Protein AF-0000000085118406 (afdb_homodimer)

Organism: Aliarcobacter butzleri (strain RM4018) (NCBI:txid367737)

Structure (mmCIF, N/CA/C/O backbone):
data_AF-0000000085118406-model_v1
#
loop_
_entity.id
_entity.type
_entity.pdbx_description
1 polymer 'Two-component response regulator'
#
loop_
_atom_site.group_PDB
_atom_site.id
_atom_site.type_symbol
_atom_site.label_atom_id
_atom_site.label_alt_id
_atom_site.label_comp_id
_atom_site.label_asym_id
_atom_site.label_entity_id
_atom_site.label_seq_id
_atom_site.pdbx_PDB_ins_code
_atom_site.Cartn_x
_atom_site.Cartn_y
_atom_site.Cartn_z
_atom_site.occupancy
_atom_site.B_iso_or_equiv
_atom_site.auth_seq_id
_atom_site.auth_comp_id
_atom_site.auth_asym_id
_atom_site.auth_atom_id
_atom_site.pdbx_PDB_model_num
ATOM 1 N N . MET A 1 1 ? 19.547 14.477 -6.375 1 43.69 1 MET A N 1
ATOM 2 C CA . MET A 1 1 ? 18.094 14.305 -6.445 1 43.69 1 MET A CA 1
ATOM 3 C C . MET A 1 1 ? 17.703 12.883 -6.066 1 43.69 1 MET A C 1
ATOM 5 O O . MET A 1 1 ? 18.234 11.922 -6.613 1 43.69 1 MET A O 1
ATOM 9 N N . LYS A 1 2 ? 17.25 12.57 -4.793 1 58.56 2 LYS A N 1
ATOM 10 C CA . LYS A 1 2 ? 17.453 11.211 -4.293 1 58.56 2 LYS A CA 1
ATOM 11 C C . LYS A 1 2 ? 16.422 10.258 -4.867 1 58.56 2 LYS A C 1
ATOM 13 O O . LYS A 1 2 ? 15.219 10.531 -4.82 1 58.56 2 LYS A O 1
ATOM 18 N N . ALA A 1 3 ? 16.781 9.43 -5.961 1 75.75 3 ALA A N 1
ATOM 19 C CA . ALA A 1 3 ? 16.172 8.211 -6.492 1 75.75 3 ALA A CA 1
ATOM 20 C C . ALA A 1 3 ? 15.773 7.262 -5.367 1 75.75 3 ALA A C 1
ATOM 22 O O . ALA A 1 3 ? 16.203 7.434 -4.223 1 75.75 3 ALA A O 1
ATOM 23 N N . ILE A 1 4 ? 14.719 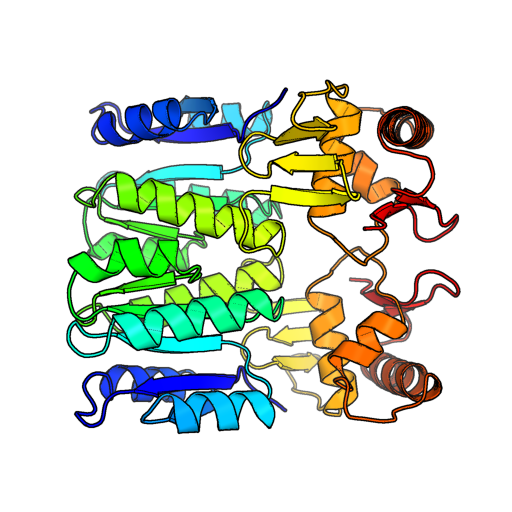6.473 -5.641 1 87.62 4 ILE A N 1
ATOM 24 C CA . ILE A 1 4 ? 14.336 5.41 -4.719 1 87.62 4 ILE A CA 1
ATOM 25 C C . ILE A 1 4 ? 15.57 4.59 -4.344 1 87.62 4 ILE A C 1
ATOM 27 O O . ILE A 1 4 ? 16.328 4.16 -5.215 1 87.62 4 ILE A O 1
ATOM 31 N N . ARG A 1 5 ? 15.82 4.531 -3.084 1 90.88 5 ARG A N 1
ATOM 32 C CA . ARG A 1 5 ? 16.984 3.799 -2.584 1 90.88 5 ARG A CA 1
ATOM 33 C C . ARG A 1 5 ? 16.578 2.424 -2.062 1 90.88 5 ARG A C 1
ATOM 35 O O . ARG A 1 5 ? 15.664 2.312 -1.237 1 90.88 5 ARG A O 1
ATOM 42 N N . ILE A 1 6 ? 17.219 1.375 -2.594 1 95.19 6 ILE A N 1
ATOM 43 C CA . ILE A 1 6 ? 16.906 -0.006 -2.236 1 95.19 6 ILE A CA 1
ATOM 44 C C . ILE A 1 6 ? 18.109 -0.64 -1.543 1 95.19 6 ILE A C 1
ATOM 46 O O . ILE A 1 6 ? 19.234 -0.545 -2.033 1 95.19 6 ILE A O 1
ATOM 50 N N . LEU A 1 7 ? 17.906 -1.173 -0.364 1 96.38 7 LEU A N 1
ATOM 51 C CA . LEU A 1 7 ? 18.938 -1.988 0.279 1 96.38 7 LEU A CA 1
ATOM 52 C C . LEU A 1 7 ? 18.703 -3.469 -0.008 1 96.38 7 LEU A C 1
ATOM 54 O O . LEU A 1 7 ? 17.641 -4.008 0.294 1 96.38 7 LEU A O 1
ATOM 58 N N . VAL A 1 8 ? 19.719 -4.07 -0.593 1 96.94 8 VAL A N 1
ATOM 59 C CA . VAL A 1 8 ? 19.625 -5.48 -0.955 1 96.94 8 VAL A CA 1
ATOM 60 C C . VAL A 1 8 ? 20.469 -6.32 -0.005 1 96.94 8 VAL A C 1
ATOM 62 O O . VAL A 1 8 ? 21.672 -6.062 0.162 1 96.94 8 VAL A O 1
ATOM 65 N N . LEU A 1 9 ? 19.812 -7.215 0.68 1 96.06 9 LEU A N 1
ATOM 66 C CA . LEU A 1 9 ? 20.516 -8.219 1.462 1 96.06 9 LEU A CA 1
ATOM 67 C C . LEU A 1 9 ? 20.781 -9.477 0.636 1 96.06 9 LEU A C 1
ATOM 69 O O . LEU A 1 9 ? 19.859 -10.281 0.434 1 96.06 9 LEU A O 1
ATOM 73 N N . GLU A 1 10 ? 21.953 -9.531 0.158 1 90 10 GLU A N 1
ATOM 74 C CA . GLU A 1 10 ? 22.375 -10.602 -0.747 1 90 10 GLU A CA 1
ATOM 75 C C . GLU A 1 10 ? 23.297 -11.594 -0.044 1 90 10 GLU A C 1
ATOM 77 O O . GLU A 1 10 ? 23.844 -11.289 1.018 1 90 10 GLU A O 1
ATOM 82 N N . SER A 1 11 ? 23.234 -12.875 -0.616 1 78.69 11 SER A N 1
ATOM 83 C CA . SER A 1 11 ? 24.188 -13.867 -0.117 1 78.69 11 SER A CA 1
ATOM 84 C C . SER A 1 11 ? 25.531 -13.758 -0.827 1 78.69 11 SER A C 1
ATOM 86 O O . SER A 1 11 ? 25.641 -13.062 -1.84 1 78.69 11 SER A O 1
ATOM 88 N N . ASN A 1 12 ? 26.516 -14.359 -0.306 1 76.38 12 ASN A N 1
ATOM 89 C CA . ASN A 1 12 ? 27.875 -14.297 -0.833 1 76.38 12 ASN A CA 1
ATOM 90 C C . ASN A 1 12 ? 27.969 -14.938 -2.215 1 76.38 12 ASN A C 1
ATOM 92 O O . ASN A 1 12 ? 28.875 -14.609 -2.994 1 76.38 12 ASN A O 1
ATOM 96 N N . ASP A 1 13 ? 26.969 -15.711 -2.539 1 76 13 ASP A N 1
ATOM 97 C CA . ASP A 1 13 ? 27.031 -16.422 -3.816 1 76 13 ASP A CA 1
ATOM 98 C C . ASP A 1 13 ? 26.469 -15.555 -4.949 1 76 13 ASP A C 1
ATOM 100 O O . ASP A 1 13 ? 26.438 -15.984 -6.102 1 76 13 ASP A O 1
ATOM 104 N N . LYS A 1 14 ? 26.172 -14.359 -4.719 1 82.75 14 LYS A N 1
ATOM 105 C CA . LYS A 1 14 ? 25.703 -13.391 -5.707 1 82.75 14 LYS A CA 1
ATOM 106 C C . LYS A 1 14 ? 24.594 -13.984 -6.566 1 82.75 14 LYS A C 1
ATOM 108 O O . LYS A 1 14 ? 24.578 -13.812 -7.789 1 82.75 14 LYS A O 1
ATOM 113 N N . SER A 1 15 ? 23.688 -14.711 -5.832 1 87 15 SER A N 1
ATOM 114 C CA . SER A 1 15 ? 22.656 -15.477 -6.52 1 87 15 SER A CA 1
ATOM 115 C C . SER A 1 15 ? 21.625 -14.555 -7.16 1 87 15 SER A C 1
ATOM 117 O O . SER A 1 15 ? 20.875 -14.969 -8.047 1 87 15 SER A O 1
ATOM 119 N N . ILE A 1 16 ? 21.609 -13.305 -6.727 1 89.44 16 ILE A N 1
ATOM 120 C CA . ILE A 1 16 ? 20.594 -12.438 -7.309 1 89.44 16 ILE A CA 1
ATOM 121 C C . ILE A 1 16 ? 21.266 -11.234 -7.984 1 89.44 16 ILE A C 1
ATOM 123 O O . ILE A 1 16 ? 20.688 -10.148 -8.039 1 89.44 16 ILE A O 1
ATOM 127 N N . SER A 1 17 ? 22.453 -11.406 -8.516 1 91.94 17 SER A N 1
ATOM 128 C CA . SER A 1 17 ? 23.234 -10.352 -9.156 1 91.94 17 SER A CA 1
ATOM 129 C C . SER A 1 17 ? 22.484 -9.758 -10.344 1 91.94 17 SER A C 1
ATOM 131 O O . SER A 1 17 ? 22.562 -8.555 -10.586 1 91.94 17 SER A O 1
ATOM 133 N N . GLN A 1 18 ? 21.859 -10.633 -11.055 1 92.56 18 GLN A N 1
ATOM 134 C CA . GLN A 1 18 ? 21.109 -10.172 -12.219 1 92.56 18 GLN A CA 1
ATOM 135 C C . GLN A 1 18 ? 19.984 -9.227 -11.805 1 92.56 18 GLN A C 1
ATOM 137 O O . GLN A 1 18 ? 19.719 -8.234 -12.484 1 92.56 18 GLN A O 1
ATOM 142 N N . ILE A 1 19 ? 19.328 -9.539 -10.719 1 92.94 19 ILE A N 1
ATOM 143 C CA . ILE A 1 19 ? 18.25 -8.703 -10.195 1 92.94 19 ILE A CA 1
ATOM 144 C C . ILE A 1 19 ? 18.797 -7.344 -9.781 1 92.94 19 ILE A C 1
ATOM 146 O O . ILE A 1 19 ? 18.203 -6.309 -10.086 1 92.94 19 ILE A O 1
ATOM 150 N N . ILE A 1 20 ? 19.938 -7.34 -9.156 1 93.81 20 ILE A N 1
ATOM 151 C CA . ILE A 1 20 ? 20.594 -6.109 -8.719 1 93.81 20 ILE A CA 1
ATOM 152 C C . ILE A 1 20 ? 20.906 -5.234 -9.93 1 93.81 20 ILE A C 1
ATOM 154 O O . ILE A 1 20 ? 20.672 -4.023 -9.906 1 93.81 20 ILE A O 1
ATOM 158 N N . GLU A 1 21 ? 21.375 -5.824 -10.945 1 94.69 21 GLU A N 1
ATOM 159 C CA . GLU A 1 21 ? 21.719 -5.094 -12.164 1 94.69 21 GLU A CA 1
ATOM 160 C C . GLU A 1 21 ? 20.484 -4.457 -12.797 1 94.69 21 GLU A C 1
ATOM 162 O O . GLU A 1 21 ? 20.531 -3.305 -13.227 1 94.69 21 GLU A O 1
ATOM 167 N N . ILE A 1 22 ? 19.453 -5.203 -12.836 1 94.25 22 ILE A N 1
ATOM 168 C CA . ILE A 1 22 ? 18.234 -4.691 -13.453 1 94.25 22 ILE A CA 1
ATOM 169 C C . ILE A 1 22 ? 17.688 -3.529 -12.633 1 94.25 22 ILE A C 1
ATOM 171 O O . ILE A 1 22 ? 17.172 -2.557 -13.188 1 94.25 22 ILE A O 1
ATOM 175 N N . LEU A 1 23 ? 17.75 -3.6 -11.305 1 94.25 23 LEU A N 1
ATOM 176 C CA . LEU A 1 23 ? 17.328 -2.508 -10.438 1 94.25 23 LEU A CA 1
ATOM 177 C C . LEU A 1 23 ? 18.109 -1.234 -10.742 1 94.25 23 LEU A C 1
ATOM 179 O O . LEU A 1 23 ? 17.531 -0.158 -10.883 1 94.25 23 LEU A O 1
ATOM 183 N N . LYS A 1 24 ? 19.406 -1.395 -10.891 1 93.12 24 LYS A N 1
ATOM 184 C CA . LYS A 1 24 ? 20.266 -0.257 -11.195 1 93.12 24 LYS A CA 1
ATOM 185 C C . LYS A 1 24 ? 19.938 0.329 -12.562 1 93.12 24 LYS A C 1
ATOM 187 O O . LYS A 1 24 ? 19.875 1.55 -12.727 1 93.12 24 LYS A O 1
ATOM 192 N N . ASN A 1 25 ? 19.625 -0.555 -13.461 1 92.75 25 ASN A N 1
ATOM 193 C CA . ASN A 1 25 ? 19.297 -0.138 -14.82 1 92.75 25 ASN A CA 1
ATOM 194 C C . ASN A 1 25 ? 17.953 0.58 -14.883 1 92.75 25 ASN A C 1
ATOM 196 O O . ASN A 1 25 ? 17.641 1.242 -15.875 1 92.75 25 ASN A O 1
ATOM 200 N N . ASN A 1 26 ? 17.156 0.406 -13.883 1 90.12 26 ASN A N 1
ATOM 201 C CA . ASN A 1 26 ? 15.867 1.099 -13.805 1 90.12 26 ASN A CA 1
ATOM 202 C C . ASN A 1 26 ? 15.945 2.318 -12.891 1 90.12 26 ASN A C 1
ATOM 204 O O . ASN A 1 26 ? 14.938 2.729 -12.305 1 90.12 26 ASN A O 1
ATOM 208 N N . ASP A 1 27 ? 17.156 2.799 -12.633 1 86.56 27 ASP A N 1
ATOM 209 C CA . ASP A 1 27 ? 17.484 4.078 -12.008 1 86.56 27 ASP A CA 1
ATOM 210 C C . ASP A 1 27 ? 17.219 4.039 -10.508 1 86.56 27 ASP A C 1
ATOM 212 O O . ASP A 1 27 ? 16.922 5.07 -9.891 1 86.56 27 ASP A O 1
ATOM 216 N N . PHE A 1 28 ? 17.172 2.863 -9.93 1 91.81 28 PHE A N 1
ATOM 217 C CA . PHE A 1 28 ? 17.172 2.762 -8.477 1 91.81 28 PHE A CA 1
ATOM 218 C C . PHE A 1 28 ? 18.594 2.848 -7.922 1 91.81 28 PHE A C 1
ATOM 220 O O . PHE A 1 28 ? 19.547 2.395 -8.562 1 91.81 28 PHE A O 1
ATOM 227 N N . LEU A 1 29 ? 18.703 3.545 -6.82 1 93 29 LEU A N 1
ATOM 228 C CA . LEU A 1 29 ? 19.953 3.463 -6.074 1 93 29 LEU A CA 1
ATOM 229 C C . LEU A 1 29 ? 20 2.193 -5.23 1 93 29 LEU A C 1
ATOM 231 O O . LEU A 1 29 ? 19.109 1.946 -4.422 1 93 29 LEU A O 1
ATOM 235 N N . VAL A 1 30 ? 21.062 1.424 -5.488 1 95.38 30 VAL A N 1
ATOM 236 C CA . VAL A 1 30 ? 21.078 0.108 -4.855 1 95.38 30 VAL A CA 1
ATOM 237 C C . VAL A 1 30 ? 22.312 -0.028 -3.975 1 95.38 30 VAL A C 1
ATOM 239 O O . VAL A 1 30 ? 23.438 0.108 -4.453 1 95.38 30 VAL A O 1
ATOM 242 N N . ASP A 1 31 ? 22.094 -0.19 -2.701 1 95.38 31 ASP A N 1
ATOM 243 C CA . ASP A 1 31 ? 23.141 -0.614 -1.777 1 95.38 31 ASP A CA 1
ATOM 244 C C . ASP A 1 31 ? 23.062 -2.115 -1.508 1 95.38 31 ASP A C 1
ATOM 246 O O . ASP A 1 31 ? 21.969 -2.674 -1.397 1 95.38 31 ASP A O 1
ATOM 250 N N . ILE A 1 32 ? 24.203 -2.695 -1.382 1 96.12 32 ILE A N 1
ATOM 251 C CA . ILE A 1 32 ? 24.234 -4.145 -1.225 1 96.12 32 ILE A CA 1
ATOM 252 C C . ILE A 1 32 ? 24.922 -4.508 0.089 1 96.12 32 ILE A C 1
ATOM 254 O O . ILE A 1 32 ? 25.953 -3.938 0.431 1 96.12 32 ILE A O 1
ATOM 258 N N . CYS A 1 33 ? 24.266 -5.332 0.826 1 94.38 33 CYS A N 1
ATOM 259 C CA . CYS A 1 33 ? 24.875 -5.949 2 1 94.38 33 CYS A CA 1
ATOM 260 C C . CYS A 1 33 ? 24.922 -7.465 1.859 1 94.38 33 CYS A C 1
ATOM 262 O O . CYS A 1 33 ? 24.047 -8.055 1.225 1 94.38 33 CYS A O 1
ATOM 264 N N . SER A 1 34 ? 25.906 -8.062 2.523 1 91.5 34 SER A N 1
ATOM 265 C CA . SER A 1 34 ? 26.125 -9.492 2.311 1 91.5 34 SER A CA 1
ATOM 266 C C . SER A 1 34 ? 25.734 -10.297 3.545 1 91.5 34 SER A C 1
ATOM 268 O O . SER A 1 34 ? 25.703 -11.531 3.506 1 91.5 34 SER A O 1
ATOM 270 N N . ASN A 1 35 ? 25.469 -9.586 4.66 1 91 35 ASN A N 1
ATOM 271 C CA . ASN A 1 35 ? 25.078 -10.273 5.883 1 91 35 ASN A CA 1
ATOM 272 C C . ASN A 1 35 ? 24.188 -9.398 6.762 1 91 35 ASN A C 1
ATOM 274 O O . ASN A 1 35 ? 24 -8.211 6.484 1 91 35 ASN A O 1
ATOM 278 N N . ASN A 1 36 ? 23.641 -10.047 7.805 1 91.25 36 ASN A N 1
ATOM 279 C CA . ASN A 1 36 ? 22.656 -9.383 8.664 1 91.25 36 ASN A CA 1
ATOM 280 C C . ASN A 1 36 ? 23.266 -8.195 9.398 1 91.25 36 ASN A C 1
ATOM 282 O O . ASN A 1 36 ? 22.609 -7.172 9.594 1 91.25 36 ASN A O 1
ATOM 286 N N . ASP A 1 37 ? 24.5 -8.359 9.773 1 90.12 37 ASP A N 1
ATOM 287 C CA . ASP A 1 37 ? 25.156 -7.285 10.516 1 90.12 37 ASP A CA 1
ATOM 288 C C . ASP A 1 37 ? 25.312 -6.039 9.641 1 90.12 37 ASP A C 1
ATOM 290 O O . ASP A 1 37 ? 25.016 -4.93 10.078 1 90.12 37 ASP A O 1
ATOM 294 N N . GLU A 1 38 ? 25.812 -6.199 8.461 1 92.88 38 GLU A N 1
ATOM 295 C CA . GLU A 1 38 ? 25.938 -5.094 7.516 1 92.88 38 GLU A CA 1
ATOM 296 C C . GLU A 1 38 ? 24.578 -4.465 7.223 1 92.88 38 GLU A C 1
ATOM 298 O O . GLU A 1 38 ? 24.469 -3.244 7.086 1 92.88 38 GLU A O 1
ATOM 303 N N . PHE A 1 39 ? 23.578 -5.344 7.129 1 94 39 PHE A N 1
ATOM 304 C CA . PHE A 1 39 ? 22.219 -4.891 6.871 1 94 39 PHE A CA 1
ATOM 305 C C . PHE A 1 39 ? 21.75 -3.959 7.977 1 94 39 PHE A C 1
ATOM 307 O O . PHE A 1 39 ? 21.281 -2.848 7.707 1 94 39 PHE A O 1
ATOM 314 N N . LEU A 1 40 ? 21.906 -4.371 9.234 1 90.06 40 LEU A N 1
ATOM 315 C CA . LEU A 1 40 ? 21.484 -3.602 10.391 1 90.06 40 LEU A CA 1
ATOM 316 C C . LEU A 1 40 ? 22.25 -2.293 10.5 1 90.06 40 LEU A C 1
ATOM 318 O O . LEU A 1 40 ? 21.672 -1.255 10.844 1 90.06 40 LEU A O 1
ATOM 322 N N . GLU A 1 41 ? 23.531 -2.336 10.164 1 91.12 41 GLU A N 1
ATOM 323 C CA . GLU A 1 41 ? 24.344 -1.126 10.164 1 91.12 41 GLU A CA 1
ATOM 324 C C . GLU A 1 41 ? 23.859 -0.131 9.117 1 91.12 41 GLU A C 1
ATOM 326 O O . GLU A 1 41 ? 23.781 1.069 9.383 1 91.12 41 GLU A O 1
ATOM 331 N N . SER A 1 42 ? 23.562 -0.649 7.934 1 91.12 42 SER A N 1
ATOM 332 C CA . SER A 1 42 ? 23.109 0.2 6.836 1 91.12 42 SER A CA 1
ATOM 333 C C . SER A 1 42 ? 21.812 0.92 7.195 1 91.12 42 SER A C 1
ATOM 335 O O . SER A 1 42 ? 21.672 2.113 6.926 1 91.12 42 SER A O 1
ATOM 337 N N . ILE A 1 43 ? 20.844 0.214 7.855 1 87.5 43 ILE A N 1
ATOM 338 C CA . ILE A 1 43 ? 19.547 0.806 8.133 1 87.5 43 ILE A CA 1
ATOM 339 C C . ILE A 1 43 ? 19.656 1.771 9.312 1 87.5 43 ILE A C 1
ATOM 341 O O . ILE A 1 43 ? 18.781 2.609 9.516 1 87.5 43 ILE A O 1
ATOM 345 N N . TYR A 1 44 ? 20.703 1.536 10.094 1 82.06 44 TYR A N 1
ATOM 346 C CA . TYR A 1 44 ? 20.969 2.451 11.203 1 82.06 44 TYR A CA 1
ATOM 347 C C . TYR A 1 44 ? 21.422 3.811 10.695 1 82.06 44 TYR A C 1
ATOM 349 O O . TYR A 1 44 ? 21.047 4.848 11.234 1 82.06 44 TYR A O 1
ATOM 357 N N . TYR A 1 45 ? 22.156 3.861 9.57 1 80.75 45 TYR A N 1
ATOM 358 C CA . TYR A 1 45 ? 22.812 5.086 9.125 1 80.75 45 TYR A CA 1
ATOM 359 C C . TYR A 1 45 ? 22.078 5.703 7.945 1 80.75 45 TYR A C 1
ATOM 361 O O . TYR A 1 45 ? 22.297 6.875 7.617 1 80.75 45 TYR A O 1
ATOM 369 N N . ASN A 1 46 ? 21.312 4.863 7.316 1 79.75 46 ASN A N 1
ATOM 370 C CA . ASN A 1 46 ? 20.703 5.328 6.074 1 79.75 46 ASN A CA 1
ATOM 371 C C . ASN A 1 46 ? 19.203 5.031 6.039 1 79.75 46 ASN A C 1
ATOM 373 O O . ASN A 1 46 ? 18.734 4.133 6.734 1 79.75 46 ASN A O 1
ATOM 377 N N . LEU A 1 47 ? 18.531 5.82 5.277 1 78.38 47 LEU A N 1
ATOM 378 C CA . LEU A 1 47 ? 17.109 5.574 5.016 1 78.38 47 LEU A CA 1
ATOM 379 C C . LEU A 1 47 ? 16.922 4.91 3.654 1 78.38 47 LEU A C 1
ATOM 381 O O . LEU A 1 47 ? 17.594 5.258 2.688 1 78.38 47 LEU A O 1
ATOM 385 N N . TYR A 1 48 ? 16.094 3.975 3.666 1 88.19 48 TYR A N 1
ATOM 386 C CA . TYR A 1 48 ? 15.781 3.27 2.428 1 88.19 48 TYR A CA 1
ATOM 387 C C . TYR A 1 48 ? 14.289 3.301 2.141 1 88.19 48 TYR A C 1
ATOM 389 O O . TYR A 1 48 ? 13.477 3.467 3.057 1 88.19 48 TYR A O 1
ATOM 397 N N . ASP A 1 49 ? 13.961 3.201 0.862 1 88.38 49 ASP A N 1
ATOM 398 C CA . ASP A 1 49 ? 12.562 3.141 0.449 1 88.38 49 ASP A CA 1
ATOM 399 C C . ASP A 1 49 ? 12.07 1.697 0.389 1 88.38 49 ASP A C 1
ATOM 401 O O . ASP A 1 49 ? 10.867 1.442 0.477 1 88.38 49 ASP A O 1
ATOM 405 N N . LEU A 1 50 ? 13.016 0.817 0.194 1 94.69 50 LEU A N 1
ATOM 406 C CA . LEU A 1 50 ? 12.68 -0.591 0.03 1 94.69 50 LEU A CA 1
ATOM 407 C C . LEU A 1 50 ? 13.82 -1.486 0.492 1 94.69 50 LEU A C 1
ATOM 409 O O . LEU A 1 50 ? 14.984 -1.208 0.204 1 94.69 50 LEU A O 1
ATOM 413 N N . TYR A 1 51 ? 13.469 -2.5 1.242 1 95.62 51 TYR A N 1
ATOM 414 C CA . TYR A 1 51 ? 14.383 -3.582 1.582 1 95.62 51 TYR A CA 1
ATOM 415 C C . TYR A 1 51 ? 14.117 -4.812 0.727 1 95.62 51 TYR A C 1
ATOM 417 O O . TYR A 1 51 ? 12.984 -5.293 0.656 1 95.62 51 TYR A O 1
ATOM 425 N N . LEU A 1 52 ? 15.133 -5.242 0.027 1 96.5 52 LEU A N 1
ATOM 426 C CA . LEU A 1 52 ? 15.047 -6.469 -0.755 1 96.5 52 LEU A CA 1
ATOM 427 C C . LEU A 1 52 ? 15.914 -7.566 -0.142 1 96.5 52 LEU A C 1
ATOM 429 O O . LEU A 1 52 ? 17.141 -7.469 -0.139 1 96.5 52 LEU A O 1
ATOM 433 N N . LEU A 1 53 ? 15.289 -8.633 0.31 1 96.38 53 LEU A N 1
ATOM 434 C CA . LEU A 1 53 ? 16 -9.68 1.033 1 96.38 53 LEU A CA 1
ATOM 435 C C . LEU A 1 53 ? 16.016 -10.977 0.231 1 96.38 53 LEU A C 1
ATOM 437 O O . LEU A 1 53 ? 14.961 -11.516 -0.118 1 96.38 53 LEU A O 1
ATOM 441 N N . ASN A 1 54 ? 17.219 -11.406 -0.023 1 95.69 54 ASN A N 1
ATOM 442 C CA . ASN A 1 54 ? 17.391 -12.742 -0.579 1 95.69 54 ASN A CA 1
ATOM 443 C C . ASN A 1 54 ? 17.359 -13.812 0.51 1 95.69 54 ASN A C 1
ATOM 445 O O . ASN A 1 54 ? 18.203 -13.805 1.416 1 95.69 54 ASN A O 1
ATOM 449 N N . ILE A 1 55 ? 16.438 -14.719 0.367 1 94.38 55 ILE A N 1
ATOM 450 C CA . ILE A 1 55 ? 16.281 -15.703 1.436 1 94.38 55 ILE A CA 1
ATOM 451 C C . ILE A 1 55 ? 16.375 -17.109 0.86 1 94.38 55 ILE A C 1
ATOM 453 O O . ILE A 1 55 ? 15.633 -17.469 -0.065 1 94.38 55 ILE A O 1
ATOM 457 N N . ASN A 1 56 ? 17.297 -17.812 1.381 1 92.06 56 ASN A N 1
ATOM 458 C CA . ASN A 1 56 ? 17.406 -19.25 1.104 1 92.06 56 ASN A CA 1
ATOM 459 C C . ASN A 1 56 ? 17.172 -20.078 2.359 1 92.06 56 ASN A C 1
ATOM 461 O O . ASN A 1 56 ? 16.984 -19.531 3.447 1 92.06 56 ASN A O 1
ATOM 465 N N . GLU A 1 57 ? 17.078 -21.344 2.129 1 88.62 57 GLU A N 1
ATOM 466 C CA . GLU A 1 57 ? 16.734 -22.234 3.232 1 88.62 57 GLU A CA 1
ATOM 467 C C . GLU A 1 57 ? 17.766 -22.141 4.359 1 88.62 57 GLU A C 1
ATOM 469 O O . GLU A 1 57 ? 17.406 -22.172 5.539 1 88.62 57 GLU A O 1
ATOM 474 N N . GLU A 1 58 ? 18.969 -21.969 4.008 1 88.75 58 GLU A N 1
ATOM 475 C CA . GLU A 1 58 ? 20.062 -22 4.977 1 88.75 58 GLU A CA 1
ATOM 476 C C . GLU A 1 58 ? 20.016 -20.797 5.906 1 88.75 58 GLU A C 1
ATOM 478 O O . GLU A 1 58 ? 20.344 -20.906 7.09 1 88.75 58 GLU A O 1
ATOM 483 N N . LYS A 1 59 ? 19.547 -19.688 5.402 1 88.5 59 LYS A N 1
ATOM 484 C CA . LYS A 1 59 ? 19.594 -18.453 6.18 1 88.5 59 LYS A CA 1
ATOM 485 C C . LYS A 1 59 ? 18.188 -17.891 6.391 1 88.5 59 LYS A C 1
ATOM 487 O O . LYS A 1 59 ? 18.016 -16.688 6.621 1 88.5 59 LYS A O 1
ATOM 492 N N . ALA A 1 60 ? 17.234 -18.75 6.289 1 91.38 60 ALA A N 1
ATOM 493 C CA . ALA A 1 60 ? 15.852 -18.312 6.285 1 91.38 60 ALA A CA 1
ATOM 494 C C . ALA A 1 60 ? 15.469 -17.719 7.641 1 91.38 60 ALA A C 1
ATOM 496 O O . ALA A 1 60 ? 14.961 -16.594 7.711 1 91.38 60 ALA A O 1
ATOM 497 N N . ILE A 1 61 ? 15.781 -18.375 8.68 1 91.19 61 ILE A N 1
ATOM 498 C CA . ILE A 1 61 ? 15.297 -18.016 10.008 1 91.19 61 ILE A CA 1
ATOM 499 C C . ILE A 1 61 ? 15.859 -16.656 10.406 1 91.19 61 ILE A C 1
ATOM 501 O O . ILE A 1 61 ? 15.102 -15.742 10.75 1 91.19 61 ILE A O 1
ATOM 505 N N . PRO A 1 62 ? 17.141 -16.469 10.312 1 92.88 62 PRO A N 1
ATOM 506 C CA . PRO A 1 62 ? 17.672 -15.156 10.664 1 92.88 62 PRO A CA 1
ATOM 507 C C . PRO A 1 62 ? 17.109 -14.039 9.797 1 92.88 62 PRO A C 1
ATOM 509 O O . PRO A 1 62 ? 16.922 -12.914 10.273 1 92.88 62 PRO A O 1
ATOM 512 N N . ARG A 1 63 ? 16.828 -14.297 8.586 1 93.81 63 ARG A N 1
ATOM 513 C CA . ARG A 1 63 ? 16.312 -13.281 7.68 1 93.81 63 ARG A CA 1
ATOM 514 C C . ARG A 1 63 ? 14.859 -12.945 8.016 1 93.81 63 ARG A C 1
ATOM 516 O O . ARG A 1 63 ? 14.461 -11.781 7.969 1 93.81 63 ARG A O 1
ATOM 523 N N . PHE A 1 64 ? 14.094 -13.953 8.375 1 95.31 64 PHE A N 1
ATOM 524 C CA . PHE A 1 64 ? 12.719 -13.703 8.789 1 95.31 64 PHE A CA 1
ATOM 525 C C . PHE A 1 64 ? 12.688 -12.875 10.07 1 95.31 64 PHE A C 1
ATOM 527 O O . PHE A 1 64 ? 11.836 -12 10.234 1 95.31 64 PHE A O 1
ATOM 534 N N . GLN A 1 65 ? 13.578 -13.117 10.945 1 94.06 65 GLN A N 1
ATOM 535 C CA . GLN A 1 65 ? 13.68 -12.336 12.172 1 94.06 65 GLN A CA 1
ATOM 536 C C . GLN A 1 65 ? 14.016 -10.883 11.867 1 94.06 65 GLN A C 1
ATOM 538 O O . GLN A 1 65 ? 13.531 -9.969 12.547 1 94.06 65 GLN A O 1
ATOM 543 N N . LEU A 1 66 ? 14.828 -10.734 10.867 1 93.38 66 LEU A N 1
ATOM 544 C CA . LEU A 1 66 ? 15.172 -9.383 10.438 1 93.38 66 LEU A CA 1
ATOM 545 C C . LEU A 1 66 ? 13.93 -8.641 9.953 1 93.38 66 LEU A C 1
ATOM 547 O O . LEU A 1 66 ? 13.742 -7.461 10.273 1 93.38 66 LEU A O 1
ATOM 551 N N . ILE A 1 67 ? 13.109 -9.281 9.211 1 93.31 67 ILE A N 1
ATOM 552 C CA . ILE A 1 67 ? 11.875 -8.688 8.711 1 93.31 67 ILE A CA 1
ATOM 553 C C . ILE A 1 67 ? 10.977 -8.289 9.875 1 93.31 67 ILE A C 1
ATOM 555 O O . ILE A 1 67 ? 10.422 -7.191 9.898 1 93.31 67 ILE A O 1
ATOM 559 N N . LYS A 1 68 ? 10.898 -9.164 10.836 1 91.38 68 LYS A N 1
ATOM 560 C CA . LYS A 1 68 ? 10.102 -8.875 12.023 1 91.38 68 LYS A CA 1
ATOM 561 C C . LYS A 1 68 ? 10.641 -7.656 12.766 1 91.38 68 LYS A C 1
ATOM 563 O O . LYS A 1 68 ? 9.875 -6.801 13.203 1 91.38 68 LYS A O 1
ATOM 568 N N . LEU A 1 69 ? 11.898 -7.586 12.859 1 88.69 69 LEU A N 1
ATOM 569 C CA . LEU A 1 69 ? 12.547 -6.457 13.523 1 88.69 69 LEU A CA 1
ATOM 570 C C . LEU A 1 69 ? 12.25 -5.156 12.781 1 88.69 69 LEU A C 1
ATOM 572 O O . LEU A 1 69 ? 11.945 -4.137 13.414 1 88.69 69 LEU A O 1
ATOM 576 N N . LEU A 1 70 ? 12.305 -5.191 11.461 1 89 70 LEU A N 1
ATOM 577 C CA . LEU A 1 70 ? 12.016 -4.02 10.641 1 89 70 LEU A CA 1
ATOM 578 C C . LEU A 1 70 ? 10.586 -3.541 10.875 1 89 70 LEU A C 1
ATOM 580 O O . LEU A 1 70 ? 10.328 -2.334 10.891 1 89 70 LEU A O 1
ATOM 584 N N . ASN A 1 71 ? 9.688 -4.484 11.047 1 87.19 71 ASN A N 1
ATOM 585 C CA . ASN A 1 71 ? 8.273 -4.168 11.227 1 87.19 71 ASN A CA 1
ATOM 586 C C . ASN A 1 71 ? 8.008 -3.553 12.594 1 87.19 71 ASN A C 1
ATOM 588 O O . ASN A 1 71 ? 7.051 -2.795 12.766 1 87.19 71 ASN A O 1
ATOM 592 N N . GLU A 1 72 ? 8.805 -3.898 13.539 1 79.56 72 GLU A N 1
ATOM 593 C CA . GLU A 1 72 ? 8.648 -3.355 14.883 1 79.56 72 GLU A CA 1
ATOM 594 C C . GLU A 1 72 ? 9.094 -1.896 14.945 1 79.56 72 GLU A C 1
ATOM 596 O O . GLU A 1 72 ? 8.586 -1.12 15.758 1 79.56 72 GLU A O 1
ATOM 601 N N . CYS A 1 73 ? 10.07 -1.594 14.164 1 71 73 CYS A N 1
ATOM 602 C CA . CYS A 1 73 ? 10.539 -0.214 14.156 1 71 73 CYS A CA 1
ATOM 603 C C . CYS A 1 73 ? 9.602 0.681 13.367 1 71 73 CYS A C 1
ATOM 605 O O . CYS A 1 73 ? 9.898 1.853 13.125 1 71 73 CYS A O 1
ATOM 607 N N . HIS A 1 74 ? 8.164 0.354 13.398 1 58.91 74 HIS A N 1
ATOM 608 C CA . HIS A 1 74 ? 7.074 1.083 12.766 1 58.91 74 HIS A CA 1
ATOM 609 C C . HIS A 1 74 ? 7.508 1.683 11.438 1 58.91 74 HIS A C 1
ATOM 611 O O . HIS A 1 74 ? 7.023 2.744 11.039 1 58.91 74 HIS A O 1
ATOM 617 N N . ASP A 1 75 ? 8.414 1.006 10.695 1 63.53 75 ASP A N 1
ATOM 618 C CA . ASP A 1 75 ? 8.961 1.513 9.438 1 63.53 75 ASP A CA 1
ATOM 619 C C . ASP A 1 75 ? 8.086 1.104 8.25 1 63.53 75 ASP A C 1
ATOM 621 O O . ASP A 1 75 ? 7.551 -0.007 8.219 1 63.53 75 ASP A O 1
ATOM 625 N N . MET A 1 76 ? 7.27 2.027 7.699 1 71.19 76 MET A N 1
ATOM 626 C CA . MET A 1 76 ? 6.414 1.787 6.543 1 71.19 76 MET A CA 1
ATOM 627 C C . MET A 1 76 ? 7.246 1.546 5.289 1 71.19 76 MET A C 1
ATOM 629 O O . MET A 1 76 ? 6.73 1.611 4.172 1 71.19 76 MET A O 1
ATOM 633 N N . THR A 1 77 ? 8.484 1.232 5.609 1 85.75 77 THR A N 1
ATOM 634 C CA . THR A 1 77 ? 9.344 0.927 4.469 1 85.75 77 THR A CA 1
ATOM 635 C C . THR A 1 77 ? 8.961 -0.415 3.852 1 85.75 77 THR A C 1
ATOM 637 O O . THR A 1 77 ? 8.633 -1.362 4.566 1 85.75 77 THR A O 1
ATOM 640 N N . MET A 1 78 ? 9 -0.516 2.539 1 91.62 78 MET A N 1
ATOM 641 C CA . MET A 1 78 ? 8.602 -1.719 1.816 1 91.62 78 MET A CA 1
ATOM 642 C C . MET A 1 78 ? 9.633 -2.828 1.986 1 91.62 78 MET A C 1
ATOM 644 O O . MET A 1 78 ? 10.836 -2.574 1.934 1 91.62 78 MET A O 1
ATOM 648 N N . LYS A 1 79 ? 9.188 -4.047 2.232 1 95.06 79 LYS A N 1
ATOM 649 C CA . LYS A 1 79 ? 10.031 -5.23 2.34 1 95.06 79 LYS A CA 1
ATOM 650 C C . LYS A 1 79 ? 9.656 -6.273 1.291 1 95.06 79 LYS A C 1
ATOM 652 O O . LYS A 1 79 ? 8.516 -6.73 1.247 1 95.06 79 LYS A O 1
ATOM 657 N N . MET A 1 80 ? 10.578 -6.566 0.473 1 96.5 80 MET A N 1
ATOM 658 C CA . MET A 1 80 ? 10.383 -7.602 -0.54 1 96.5 80 MET A CA 1
ATOM 659 C C . MET A 1 80 ? 11.359 -8.75 -0.34 1 96.5 80 MET A C 1
ATOM 661 O O . MET A 1 80 ? 12.539 -8.523 -0.04 1 96.5 80 MET A O 1
ATOM 665 N N . VAL A 1 81 ? 10.828 -9.953 -0.558 1 96.69 81 VAL A N 1
ATOM 666 C CA . VAL A 1 81 ? 11.656 -11.141 -0.399 1 96.69 81 VAL A CA 1
ATOM 667 C C . VAL A 1 81 ? 11.812 -11.852 -1.745 1 96.69 81 VAL A C 1
ATOM 669 O O . VAL A 1 81 ? 10.844 -11.984 -2.498 1 96.69 81 VAL A O 1
ATOM 672 N N . ILE A 1 82 ? 13 -12.172 -2.041 1 95.69 82 ILE A N 1
ATOM 673 C CA . ILE A 1 82 ? 13.273 -13.141 -3.096 1 95.69 82 ILE A CA 1
ATOM 674 C C . ILE A 1 82 ? 13.57 -14.508 -2.475 1 95.69 82 ILE A C 1
ATOM 676 O O . ILE A 1 82 ? 14.609 -14.695 -1.838 1 95.69 82 ILE A O 1
ATOM 680 N N . ALA A 1 83 ? 12.656 -15.414 -2.664 1 94.94 83 ALA A N 1
ATOM 681 C CA . ALA A 1 83 ? 12.766 -16.734 -2.064 1 94.94 83 ALA A CA 1
ATOM 682 C C . ALA A 1 83 ? 13.422 -17.719 -3.031 1 94.94 83 ALA A C 1
ATOM 684 O O . ALA A 1 83 ? 13.062 -17.781 -4.207 1 94.94 83 ALA A O 1
ATOM 685 N N . SER A 1 84 ? 14.312 -18.531 -2.545 1 93.19 84 SER A N 1
ATOM 686 C CA . SER A 1 84 ? 15.008 -19.516 -3.367 1 93.19 84 SER A CA 1
ATOM 687 C C . SER A 1 84 ? 14.094 -20.703 -3.693 1 93.19 84 SER A C 1
ATOM 689 O O . SER A 1 84 ? 14.281 -21.375 -4.707 1 93.19 84 SER A O 1
ATOM 691 N N . ILE A 1 85 ? 13.156 -20.969 -2.799 1 93.44 85 ILE A N 1
ATOM 692 C CA . ILE A 1 85 ? 12.203 -22.047 -3.008 1 93.44 85 ILE A CA 1
ATOM 693 C C . ILE A 1 85 ? 10.812 -21.609 -2.57 1 93.44 85 ILE A C 1
ATOM 695 O O . ILE A 1 85 ? 10.664 -20.672 -1.786 1 93.44 85 ILE A O 1
ATOM 699 N N . SER A 1 86 ? 9.805 -22.297 -3.057 1 91.88 86 SER A N 1
ATOM 700 C CA . SER A 1 86 ? 8.414 -21.906 -2.852 1 91.88 86 SER A CA 1
ATOM 701 C C . SER A 1 86 ? 8.008 -22.047 -1.389 1 91.88 86 SER A C 1
ATOM 703 O O . SER A 1 86 ? 7.129 -21.328 -0.908 1 91.88 86 SER A O 1
ATOM 705 N N . SER A 1 87 ? 8.648 -22.969 -0.651 1 93.81 87 SER A N 1
ATOM 706 C CA . SER A 1 87 ? 8.273 -23.203 0.739 1 93.81 87 SER A CA 1
ATOM 707 C C . SER A 1 87 ? 8.586 -22 1.617 1 93.81 87 SER A C 1
ATOM 709 O O . SER A 1 87 ? 8.109 -21.906 2.75 1 93.81 87 SER A O 1
ATOM 711 N N . MET A 1 88 ? 9.328 -21.078 1.117 1 94.25 88 MET A N 1
ATOM 712 C CA . MET A 1 88 ? 9.727 -19.906 1.897 1 94.25 88 MET A CA 1
ATOM 713 C C . MET A 1 88 ? 8.727 -18.766 1.724 1 94.25 88 MET A C 1
ATOM 715 O O . MET A 1 88 ? 8.766 -17.781 2.469 1 94.25 88 MET A O 1
ATOM 719 N N . ILE A 1 89 ? 7.801 -18.906 0.835 1 94.25 89 ILE A N 1
ATOM 720 C CA . ILE A 1 89 ? 6.879 -17.828 0.51 1 94.25 89 ILE A CA 1
ATOM 721 C C . ILE A 1 89 ? 5.953 -17.562 1.696 1 94.25 89 ILE A C 1
ATOM 723 O O . ILE A 1 89 ? 5.852 -16.438 2.172 1 94.25 89 ILE A O 1
ATOM 727 N N . LYS A 1 90 ? 5.371 -18.609 2.199 1 94.56 90 LYS A N 1
ATOM 728 C CA . LYS A 1 90 ? 4.41 -18.453 3.283 1 94.56 90 LYS A CA 1
ATOM 729 C C . LYS A 1 90 ? 5.078 -17.875 4.527 1 94.56 90 LYS A C 1
ATOM 731 O O . LYS A 1 90 ? 4.621 -16.859 5.074 1 94.56 90 LYS A O 1
ATOM 736 N N . PRO A 1 91 ? 6.242 -18.375 4.953 1 96.06 91 PRO A N 1
ATOM 737 C CA . PRO A 1 91 ? 6.914 -17.797 6.113 1 96.06 91 PRO A CA 1
ATOM 738 C C . PRO A 1 91 ? 7.348 -16.344 5.883 1 96.06 91 PRO A C 1
ATOM 740 O O . PRO A 1 91 ? 7.398 -15.555 6.828 1 96.06 91 PRO A O 1
ATOM 743 N N . SER A 1 92 ? 7.641 -16 4.664 1 96.56 92 SER A N 1
ATOM 744 C CA . SER A 1 92 ? 8.016 -14.633 4.344 1 96.56 92 SER A CA 1
ATOM 745 C C . SER A 1 92 ? 6.871 -13.664 4.609 1 96.56 92 SER A C 1
ATOM 747 O O . SER A 1 92 ? 7.062 -12.633 5.254 1 96.56 92 SER A O 1
ATOM 749 N N . PHE A 1 93 ? 5.699 -14.039 4.191 1 95.12 93 PHE A N 1
ATOM 750 C CA . PHE A 1 93 ? 4.535 -13.188 4.426 1 95.12 93 PHE A CA 1
ATOM 751 C C . PHE A 1 93 ? 4.164 -13.172 5.906 1 95.12 93 PHE A C 1
ATOM 753 O O . PHE A 1 93 ? 3.773 -12.141 6.445 1 95.12 93 PHE A O 1
ATOM 760 N N . ILE A 1 94 ? 4.312 -14.312 6.531 1 94 94 ILE A N 1
ATOM 761 C CA . ILE A 1 94 ? 4.008 -14.414 7.953 1 94 94 ILE A CA 1
ATOM 762 C C . ILE A 1 94 ? 4.953 -13.516 8.75 1 94 94 ILE A C 1
ATOM 764 O O . ILE A 1 94 ? 4.551 -12.898 9.742 1 94 94 ILE A O 1
ATOM 768 N N . SER A 1 95 ? 6.203 -13.398 8.289 1 94.12 95 SER A N 1
ATOM 769 C CA . SER A 1 95 ? 7.176 -12.547 8.961 1 94.12 95 SER A CA 1
ATOM 770 C C . SER A 1 95 ? 6.855 -11.07 8.766 1 94.12 95 SER A C 1
ATOM 772 O O . SER A 1 95 ? 7.391 -10.211 9.477 1 94.12 95 SER A O 1
ATOM 774 N N . GLY A 1 96 ? 6.035 -10.781 7.75 1 93 96 GLY A N 1
ATOM 775 C CA . GLY A 1 96 ? 5.555 -9.414 7.621 1 93 96 GLY A CA 1
ATOM 776 C C . GLY A 1 96 ? 6.082 -8.703 6.391 1 93 96 GLY A C 1
ATOM 777 O O . GLY A 1 96 ? 6.074 -7.477 6.32 1 93 96 GLY A O 1
ATOM 778 N N . CYS A 1 97 ? 6.578 -9.453 5.379 1 94.88 97 CYS A N 1
ATOM 779 C CA . CYS A 1 97 ? 7.02 -8.781 4.168 1 94.88 97 CYS A CA 1
ATOM 780 C C . CYS A 1 97 ? 5.828 -8.305 3.344 1 94.88 97 CYS A C 1
ATOM 782 O O . CYS A 1 97 ? 4.699 -8.742 3.562 1 94.88 97 CYS A O 1
ATOM 784 N N . ASP A 1 98 ? 6.09 -7.379 2.479 1 93.44 98 ASP A N 1
ATOM 785 C CA . ASP A 1 98 ? 5.043 -6.805 1.64 1 93.44 98 ASP A CA 1
ATOM 786 C C . ASP A 1 98 ? 4.898 -7.578 0.332 1 93.44 98 ASP A C 1
ATOM 788 O O . ASP A 1 98 ? 3.828 -7.574 -0.282 1 93.44 98 ASP A O 1
ATOM 792 N N . GLU A 1 99 ? 5.973 -8.109 -0.083 1 95.69 99 GLU A N 1
ATOM 793 C CA . GLU A 1 99 ? 6.043 -8.844 -1.34 1 95.69 99 GLU A CA 1
ATOM 794 C C . GLU A 1 99 ? 7.027 -10.008 -1.244 1 95.69 99 GLU A C 1
ATOM 796 O O . GLU A 1 99 ? 8.023 -9.93 -0.52 1 95.69 99 GLU A O 1
ATOM 801 N N . CYS A 1 100 ? 6.688 -11.055 -1.965 1 96.5 100 CYS A N 1
ATOM 802 C CA . CYS A 1 100 ? 7.586 -12.203 -2.033 1 96.5 100 CYS A CA 1
ATOM 803 C C . CYS A 1 100 ? 7.484 -12.898 -3.387 1 96.5 100 CYS A C 1
ATOM 805 O O . CYS A 1 100 ? 6.387 -13.203 -3.852 1 96.5 100 CYS A O 1
ATOM 807 N N . VAL A 1 101 ? 8.656 -13.07 -3.994 1 94.56 101 VAL A N 1
ATOM 808 C CA . VAL A 1 101 ? 8.703 -13.75 -5.281 1 94.56 101 VAL A CA 1
ATOM 809 C C . VAL A 1 101 ? 9.758 -14.859 -5.242 1 94.56 101 VAL A C 1
ATOM 811 O O . VAL A 1 101 ? 10.703 -14.797 -4.457 1 94.56 101 VAL A O 1
ATOM 814 N N . ILE A 1 102 ? 9.516 -15.797 -6.102 1 92.12 102 ILE A N 1
ATOM 815 C CA . ILE A 1 102 ? 10.492 -16.875 -6.227 1 92.12 102 ILE A CA 1
ATOM 816 C C . ILE A 1 102 ? 11.664 -16.391 -7.086 1 92.12 102 ILE A C 1
ATOM 818 O O . ILE A 1 102 ? 11.484 -15.594 -8.008 1 92.12 102 ILE A O 1
ATOM 822 N N . ARG A 1 103 ? 12.961 -16.781 -6.84 1 89.69 103 ARG A N 1
ATOM 823 C CA . ARG A 1 103 ? 14.211 -16.328 -7.445 1 89.69 103 ARG A CA 1
ATOM 824 C C . ARG A 1 103 ? 14.172 -16.484 -8.961 1 89.69 103 ARG A C 1
ATOM 826 O O . ARG A 1 103 ? 14.688 -15.633 -9.695 1 89.69 103 ARG A O 1
ATOM 833 N N . ASN A 1 104 ? 13.641 -17.422 -9.688 1 86.62 104 ASN A N 1
ATOM 834 C CA . ASN A 1 104 ? 13.664 -17.656 -11.125 1 86.62 104 ASN A CA 1
ATOM 835 C C . ASN A 1 104 ? 12.492 -16.953 -11.82 1 86.62 104 ASN A C 1
ATOM 837 O O . ASN A 1 104 ? 12.055 -17.391 -12.883 1 86.62 104 ASN A O 1
ATOM 841 N N . VAL A 1 105 ? 12.188 -15.898 -11.211 1 86.06 105 VAL A N 1
ATOM 842 C CA . VAL A 1 105 ? 11.117 -15.102 -11.805 1 86.06 105 VAL A CA 1
ATOM 843 C C . VAL A 1 105 ? 11.711 -14.133 -12.828 1 86.06 105 VAL A C 1
ATOM 845 O O . VAL A 1 105 ? 12.891 -13.781 -12.758 1 86.06 105 VAL A O 1
ATOM 848 N N . ASP A 1 106 ? 10.875 -13.719 -13.773 1 88.69 106 ASP A N 1
ATOM 849 C CA . ASP A 1 106 ? 11.258 -12.695 -14.75 1 88.69 106 ASP A CA 1
ATOM 850 C C . ASP A 1 106 ? 11.664 -11.398 -14.055 1 88.69 106 ASP A C 1
ATOM 852 O O . ASP A 1 106 ? 10.914 -10.867 -13.242 1 88.69 106 ASP A O 1
ATOM 856 N N . GLU A 1 107 ? 12.836 -10.898 -14.422 1 88.81 107 GLU A N 1
ATOM 857 C CA . GLU A 1 107 ? 13.383 -9.703 -13.781 1 88.81 107 GLU A CA 1
ATOM 858 C C . GLU A 1 107 ? 12.461 -8.5 -13.984 1 88.81 107 GLU A C 1
ATOM 860 O O . GLU A 1 107 ? 12.352 -7.648 -13.102 1 88.81 107 GLU A O 1
ATOM 865 N N . ASP A 1 108 ? 11.797 -8.5 -15.141 1 91.5 108 ASP A N 1
ATOM 866 C CA . ASP A 1 108 ? 10.859 -7.414 -15.398 1 91.5 108 ASP A CA 1
ATOM 867 C C . ASP A 1 108 ? 9.695 -7.445 -14.406 1 91.5 108 ASP A C 1
ATOM 869 O O . ASP A 1 108 ? 9.172 -6.398 -14.016 1 91.5 108 ASP A O 1
ATOM 873 N N . GLU A 1 109 ? 9.328 -8.625 -14.062 1 93.88 109 GLU A N 1
ATOM 874 C CA . GLU A 1 109 ? 8.242 -8.773 -13.102 1 93.88 109 GLU A CA 1
ATOM 875 C C . GLU A 1 109 ? 8.617 -8.172 -11.75 1 93.88 109 GLU A C 1
ATOM 877 O O . GLU A 1 109 ? 7.781 -7.543 -11.094 1 93.88 109 GLU A O 1
ATOM 882 N N . ILE A 1 110 ? 9.859 -8.344 -11.406 1 94.75 110 ILE A N 1
ATOM 883 C CA . ILE A 1 110 ? 10.336 -7.812 -10.133 1 94.75 110 ILE A CA 1
ATOM 884 C C . ILE A 1 110 ? 10.219 -6.293 -10.133 1 94.75 110 ILE A C 1
ATOM 886 O O . ILE A 1 110 ? 9.734 -5.699 -9.172 1 94.75 110 ILE A O 1
ATOM 890 N N . ILE A 1 111 ? 10.602 -5.719 -11.234 1 94.62 111 ILE A N 1
ATOM 891 C CA . ILE A 1 111 ? 10.555 -4.27 -11.367 1 94.62 111 ILE A CA 1
ATOM 892 C C . ILE A 1 111 ? 9.102 -3.793 -11.312 1 94.62 111 ILE A C 1
ATOM 894 O O . ILE A 1 111 ? 8.781 -2.818 -10.625 1 94.62 111 ILE A O 1
ATOM 898 N N . LEU A 1 112 ? 8.242 -4.492 -12.016 1 95.25 112 LEU A N 1
ATOM 899 C CA . LEU A 1 112 ? 6.832 -4.125 -12.055 1 95.25 112 LEU A CA 1
ATOM 900 C C . LEU A 1 112 ? 6.207 -4.219 -10.664 1 95.25 112 LEU A C 1
ATOM 902 O O . LEU A 1 112 ? 5.406 -3.361 -10.281 1 95.25 112 LEU A O 1
ATOM 906 N N . ARG A 1 113 ? 6.582 -5.23 -9.93 1 95.94 113 ARG A N 1
ATOM 907 C CA . ARG A 1 113 ? 6.07 -5.406 -8.57 1 95.94 113 ARG A CA 1
ATOM 908 C C . ARG A 1 113 ? 6.562 -4.289 -7.652 1 95.94 113 ARG A C 1
ATOM 910 O O . ARG A 1 113 ? 5.793 -3.754 -6.852 1 95.94 113 ARG A O 1
ATOM 917 N N . ILE A 1 114 ? 7.793 -3.953 -7.766 1 94.88 114 ILE A N 1
ATOM 918 C CA . ILE A 1 114 ? 8.359 -2.869 -6.969 1 94.88 114 ILE A CA 1
ATOM 919 C C . ILE A 1 114 ? 7.648 -1.56 -7.297 1 94.88 114 ILE A C 1
ATOM 921 O O . ILE A 1 114 ? 7.266 -0.811 -6.395 1 94.88 114 ILE A O 1
ATOM 925 N N . LYS A 1 115 ? 7.457 -1.339 -8.578 1 93.5 115 LYS A N 1
ATOM 926 C CA . LYS A 1 115 ? 6.793 -0.11 -9.008 1 93.5 115 LYS A CA 1
ATOM 927 C C . LYS A 1 115 ? 5.355 -0.057 -8.5 1 93.5 115 LYS A C 1
ATOM 929 O O . LYS A 1 115 ? 4.871 1.004 -8.102 1 93.5 115 LYS A O 1
ATOM 934 N N . ALA A 1 116 ? 4.676 -1.182 -8.508 1 93.38 116 ALA A N 1
ATOM 935 C CA . ALA A 1 116 ? 3.314 -1.243 -7.977 1 93.38 116 ALA A CA 1
ATOM 936 C C . ALA A 1 116 ? 3.283 -0.869 -6.496 1 93.38 116 ALA A C 1
ATOM 938 O O . ALA A 1 116 ? 2.406 -0.123 -6.055 1 93.38 116 ALA A O 1
ATOM 939 N N . LEU A 1 117 ? 4.25 -1.385 -5.75 1 91.38 117 LEU A N 1
ATOM 940 C CA . LEU A 1 117 ? 4.34 -1.082 -4.328 1 91.38 117 LEU A CA 1
ATOM 941 C C . LEU A 1 117 ? 4.547 0.412 -4.102 1 91.38 117 LEU A C 1
ATOM 943 O O . LEU A 1 117 ? 3.92 1.002 -3.217 1 91.38 117 LEU A O 1
ATOM 947 N N . ILE A 1 118 ? 5.34 0.985 -4.875 1 90.25 118 ILE A N 1
ATOM 948 C CA . ILE A 1 118 ? 5.664 2.4 -4.738 1 90.25 118 ILE A CA 1
ATOM 949 C C . ILE A 1 118 ? 4.449 3.246 -5.113 1 90.25 118 ILE A C 1
ATOM 951 O O . ILE A 1 118 ? 4.105 4.199 -4.406 1 90.25 118 ILE A O 1
ATOM 955 N N . ARG A 1 119 ? 3.797 2.912 -6.211 1 90.25 119 ARG A N 1
ATOM 956 C CA . ARG A 1 119 ? 2.613 3.643 -6.645 1 90.25 119 ARG A CA 1
ATOM 957 C C . ARG A 1 119 ? 1.544 3.652 -5.559 1 90.25 119 ARG A C 1
ATOM 959 O O . ARG A 1 119 ? 0.879 4.668 -5.344 1 90.25 119 ARG A O 1
ATOM 966 N N . ARG A 1 120 ? 1.436 2.551 -4.949 1 86.44 120 ARG A N 1
ATOM 967 C CA . ARG A 1 120 ? 0.409 2.432 -3.92 1 86.44 120 ARG A CA 1
ATOM 968 C C . ARG A 1 120 ? 0.684 3.385 -2.762 1 86.44 120 ARG A C 1
ATOM 970 O O . ARG A 1 120 ? -0.248 3.906 -2.145 1 86.44 120 ARG A O 1
ATOM 977 N N . GLN A 1 121 ? 1.924 3.631 -2.486 1 84.12 121 GLN A N 1
ATOM 978 C CA . GLN A 1 121 ? 2.277 4.566 -1.423 1 84.12 121 GLN A CA 1
ATOM 979 C C . GLN A 1 121 ? 1.792 5.977 -1.743 1 84.12 121 GLN A C 1
ATOM 981 O O . GLN A 1 121 ? 1.431 6.734 -0.84 1 84.12 121 GLN A O 1
ATOM 986 N N . PHE A 1 122 ? 1.802 6.301 -2.975 1 85.19 122 PHE A N 1
ATOM 987 C CA . PHE A 1 122 ? 1.408 7.633 -3.416 1 85.19 122 PHE A CA 1
ATOM 988 C C . PHE A 1 122 ? -0.067 7.664 -3.799 1 85.19 122 PHE A C 1
ATOM 990 O O . PHE A 1 122 ? -0.596 8.711 -4.172 1 85.19 122 PHE A O 1
ATOM 997 N N . LYS A 1 123 ? -0.648 6.543 -3.742 1 81.44 123 LYS A N 1
ATOM 998 C CA . LYS A 1 123 ? -2.062 6.406 -4.074 1 81.44 123 LYS A CA 1
ATOM 999 C C . LYS A 1 123 ? -2.34 6.867 -5.5 1 81.44 123 LYS A C 1
ATOM 1001 O O . LYS A 1 123 ? -3.291 7.617 -5.742 1 81.44 123 LYS A O 1
ATOM 1006 N N . VAL A 1 124 ? -1.442 6.531 -6.406 1 83.06 124 VAL A N 1
ATOM 1007 C CA . VAL A 1 124 ? -1.613 6.863 -7.816 1 83.06 124 VAL A CA 1
ATOM 1008 C C . VAL A 1 124 ? -1.309 5.637 -8.672 1 83.06 124 VAL A C 1
ATOM 1010 O O . VAL A 1 124 ? -0.701 4.676 -8.203 1 83.06 124 VAL A O 1
ATOM 1013 N N . HIS A 1 125 ? -1.734 5.672 -9.883 1 84 125 HIS A N 1
ATOM 1014 C CA . HIS A 1 125 ? -1.477 4.578 -10.812 1 84 125 HIS A CA 1
ATOM 1015 C C . HIS A 1 125 ? -0.527 5.016 -11.922 1 84 125 HIS A C 1
ATOM 1017 O O . HIS A 1 125 ? -0.139 4.207 -12.766 1 84 125 HIS A O 1
ATOM 1023 N N . SER A 1 126 ? -0.149 6.262 -11.82 1 85.5 126 SER A N 1
ATOM 1024 C CA . SER A 1 126 ? 0.764 6.824 -12.812 1 85.5 126 SER A CA 1
ATOM 1025 C C . SER A 1 126 ? 2.174 6.969 -12.242 1 85.5 126 SER A C 1
ATOM 1027 O O . SER A 1 126 ? 2.377 6.852 -11.039 1 85.5 126 SER A O 1
ATOM 1029 N N . ASP A 1 127 ? 3.043 7.121 -13.188 1 88.62 127 ASP A N 1
ATOM 1030 C CA . ASP A 1 127 ? 4.434 7.305 -12.789 1 88.62 127 ASP A CA 1
ATOM 1031 C C . ASP A 1 127 ? 4.688 8.734 -12.328 1 88.62 127 ASP A C 1
ATOM 1033 O O . ASP A 1 127 ? 5.742 9.031 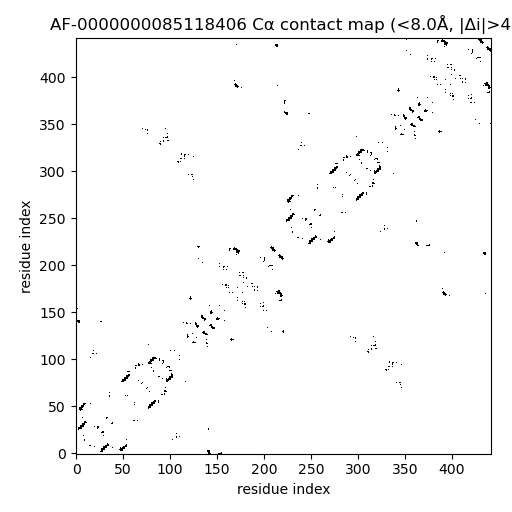-11.758 1 88.62 127 ASP A O 1
ATOM 1037 N N . PHE A 1 128 ? 3.623 9.547 -12.562 1 90.5 128 PHE A N 1
ATOM 1038 C CA . PHE A 1 128 ? 3.766 10.961 -12.219 1 90.5 128 PHE A CA 1
ATOM 1039 C C . PHE A 1 128 ? 2.541 11.453 -11.453 1 90.5 128 PHE A C 1
ATOM 1041 O O . PHE A 1 128 ? 1.458 10.875 -11.57 1 90.5 128 PHE A O 1
ATOM 1048 N N . ILE A 1 129 ? 2.816 12.398 -10.664 1 91.81 129 ILE A N 1
ATOM 1049 C CA . ILE A 1 129 ? 1.74 13.164 -10.055 1 91.81 129 ILE A CA 1
ATOM 1050 C C . ILE A 1 129 ? 1.723 14.578 -10.625 1 91.81 129 ILE A C 1
ATOM 1052 O O . ILE A 1 129 ? 2.75 15.266 -10.648 1 91.81 129 ILE A O 1
ATOM 1056 N N . THR A 1 130 ? 0.571 14.961 -11.188 1 92.31 130 THR A N 1
ATOM 1057 C CA . THR A 1 130 ? 0.427 16.328 -11.68 1 92.31 130 THR A CA 1
ATOM 1058 C C . THR A 1 130 ? 0.177 17.297 -10.531 1 92.31 130 THR A C 1
ATOM 1060 O O . THR A 1 130 ? -0.828 17.188 -9.828 1 92.31 130 THR A O 1
ATOM 1063 N N . LEU A 1 131 ? 1.129 18.125 -10.305 1 93.12 131 LEU A N 1
ATOM 1064 C CA . LEU A 1 131 ? 1.013 19.109 -9.234 1 93.12 131 LEU A CA 1
ATOM 1065 C C . LEU A 1 131 ? 0.219 20.328 -9.703 1 93.12 131 LEU A C 1
ATOM 1067 O O . LEU A 1 131 ? -0.63 20.828 -8.969 1 93.12 131 LEU A O 1
ATOM 1071 N N . LYS A 1 132 ? 0.541 20.797 -10.898 1 90.5 132 LYS A N 1
ATOM 1072 C CA . LYS A 1 132 ? -0.108 21.891 -11.633 1 90.5 132 LYS A CA 1
ATOM 1073 C C . LYS A 1 132 ? -0.078 21.641 -13.133 1 90.5 132 LYS A C 1
ATOM 1075 O O . LYS A 1 132 ? 0.506 20.656 -13.594 1 90.5 132 LYS A O 1
ATOM 1080 N N . LYS A 1 133 ? -0.791 22.438 -13.852 1 88.75 133 LYS A N 1
ATOM 1081 C CA . LYS A 1 133 ? -0.939 22.25 -15.289 1 88.75 133 LYS A CA 1
ATOM 1082 C C . LYS A 1 133 ? 0.409 21.984 -15.953 1 88.75 133 LYS A C 1
ATOM 1084 O O . LYS A 1 133 ? 0.521 21.109 -16.812 1 88.75 133 LYS A O 1
ATOM 1089 N N . ASN A 1 134 ? 1.445 22.656 -15.5 1 92.31 134 ASN A N 1
ATOM 1090 C CA . ASN A 1 134 ? 2.734 22.531 -16.172 1 92.31 134 ASN A CA 1
ATOM 1091 C C . ASN A 1 134 ? 3.785 21.922 -15.242 1 92.31 134 ASN A C 1
ATOM 1093 O O . ASN A 1 134 ? 4.984 21.984 -15.523 1 92.31 134 ASN A O 1
ATOM 1097 N N . ILE A 1 135 ? 3.346 21.375 -14.141 1 94.62 135 ILE A N 1
ATOM 1098 C CA . ILE A 1 135 ? 4.305 20.859 -13.172 1 94.62 135 ILE A CA 1
ATOM 1099 C C . ILE A 1 135 ? 3.943 19.422 -12.805 1 94.62 135 ILE A C 1
ATOM 1101 O O . ILE A 1 135 ? 2.809 19.141 -12.406 1 94.62 135 ILE A O 1
ATOM 1105 N N . LYS A 1 136 ? 4.906 18.484 -12.898 1 95 136 LYS A N 1
ATOM 1106 C CA . LYS A 1 136 ? 4.715 17.078 -12.586 1 95 136 LYS A CA 1
ATOM 1107 C C . LYS A 1 136 ? 5.805 16.578 -11.641 1 95 136 LYS A C 1
ATOM 1109 O O . LYS A 1 136 ? 6.926 17.078 -11.656 1 95 136 LYS A O 1
ATOM 1114 N N . TYR A 1 137 ? 5.461 15.711 -10.805 1 93.62 137 TYR A N 1
ATOM 1115 C CA . TYR A 1 137 ? 6.383 15.016 -9.906 1 93.62 137 TYR A CA 1
ATOM 1116 C C . TYR A 1 137 ? 6.52 13.555 -10.297 1 93.62 137 TYR A C 1
ATOM 1118 O O . TYR A 1 137 ? 5.523 12.828 -10.367 1 93.62 137 TYR A O 1
ATOM 1126 N N . GLY A 1 138 ? 7.723 13.133 -10.578 1 92.06 138 GLY A N 1
ATOM 1127 C CA . GLY A 1 138 ? 7.98 11.727 -10.859 1 92.06 138 GLY A CA 1
ATOM 1128 C C . GLY A 1 138 ? 8.148 10.891 -9.602 1 92.06 138 GLY A C 1
ATOM 1129 O O . GLY A 1 138 ? 9.133 11.047 -8.883 1 92.06 138 GLY A O 1
ATOM 1130 N N . ILE A 1 139 ? 7.32 9.898 -9.398 1 90.5 139 ILE A N 1
ATOM 1131 C CA . ILE A 1 139 ? 7.297 9.203 -8.117 1 90.5 139 ILE A CA 1
ATOM 1132 C C . ILE A 1 139 ? 8.469 8.227 -8.039 1 90.5 139 ILE A C 1
ATOM 1134 O O . ILE A 1 139 ? 8.914 7.867 -6.945 1 90.5 139 ILE A O 1
ATOM 1138 N N . PHE A 1 140 ? 9.062 7.832 -9.195 1 88 140 PHE A N 1
ATOM 1139 C CA . PHE A 1 140 ? 10.141 6.855 -9.18 1 88 140 PHE A CA 1
ATOM 1140 C C . PHE A 1 140 ? 11.5 7.551 -9.125 1 88 140 PHE A C 1
ATOM 1142 O O . PHE A 1 140 ? 12.422 7.07 -8.461 1 88 140 PHE A O 1
ATOM 1149 N N . ASN A 1 141 ? 11.586 8.672 -9.781 1 86 141 ASN A N 1
ATOM 1150 C CA . ASN A 1 141 ? 12.883 9.336 -9.844 1 86 141 ASN A CA 1
ATOM 1151 C C . ASN A 1 141 ? 12.93 10.562 -8.938 1 86 141 ASN A C 1
ATOM 1153 O O . ASN A 1 141 ? 13.984 11.164 -8.75 1 86 141 ASN A O 1
ATOM 1157 N N . LYS A 1 142 ? 11.789 10.906 -8.398 1 88.81 142 LYS A N 1
ATOM 1158 C CA . LYS A 1 142 ? 11.656 12.016 -7.461 1 88.81 142 LYS A CA 1
ATOM 1159 C C . LYS A 1 142 ? 12.086 13.328 -8.109 1 88.81 142 LYS A C 1
ATOM 1161 O O . LYS A 1 142 ? 12.695 14.18 -7.453 1 88.81 142 LYS A O 1
ATOM 1166 N N . LYS A 1 143 ? 11.797 13.422 -9.391 1 90.31 143 LYS A N 1
ATOM 1167 C CA . LYS A 1 143 ? 12.133 14.633 -10.125 1 90.31 143 LYS A CA 1
ATOM 1168 C C . LYS A 1 143 ? 10.898 15.5 -10.344 1 90.31 143 LYS A C 1
ATOM 1170 O O . LYS A 1 143 ? 9.789 14.984 -10.5 1 90.31 143 LYS A O 1
ATOM 1175 N N . ILE A 1 144 ? 11.156 16.734 -10.367 1 93.5 144 ILE A N 1
ATOM 1176 C CA . ILE A 1 144 ? 10.102 17.688 -10.664 1 93.5 144 ILE A CA 1
ATOM 1177 C C . ILE A 1 144 ? 10.289 18.25 -12.07 1 93.5 144 ILE A C 1
ATOM 1179 O O . ILE A 1 144 ? 11.383 18.703 -12.422 1 93.5 144 ILE A O 1
ATOM 1183 N N . LEU A 1 145 ? 9.266 18.172 -12.852 1 93.75 145 LEU A N 1
ATOM 1184 C CA . LEU A 1 145 ? 9.297 18.688 -14.219 1 93.75 145 LEU A CA 1
ATOM 1185 C C . LEU A 1 145 ? 8.375 19.906 -14.359 1 93.75 145 LEU A C 1
ATOM 1187 O O . LEU A 1 145 ? 7.203 19.844 -13.969 1 93.75 145 LEU A O 1
ATOM 1191 N N . VAL A 1 146 ? 8.922 20.984 -14.781 1 91.75 146 VAL A N 1
ATOM 1192 C CA . VAL A 1 146 ? 8.156 22.156 -15.148 1 91.75 146 VAL A CA 1
ATOM 1193 C C . VAL A 1 146 ? 8.219 22.375 -16.656 1 91.75 146 VAL A C 1
ATOM 1195 O O . VAL A 1 146 ? 9.297 22.609 -17.219 1 91.75 146 VAL A O 1
ATOM 1198 N N . ASP A 1 147 ? 7.168 22.312 -17.312 1 92.06 147 ASP A N 1
ATOM 1199 C CA . ASP A 1 147 ? 7.133 22.391 -18.766 1 92.06 147 ASP A CA 1
ATOM 1200 C C . ASP A 1 147 ? 8.109 21.391 -19.391 1 92.06 147 ASP A C 1
ATOM 1202 O O . ASP A 1 147 ? 8.891 21.734 -20.266 1 92.06 147 ASP A O 1
ATOM 1206 N N . ASN A 1 148 ? 8.227 20.234 -18.75 1 89.56 148 ASN A N 1
ATOM 1207 C CA . ASN A 1 148 ? 9 19.094 -19.219 1 89.56 148 ASN A CA 1
ATOM 1208 C C . ASN A 1 148 ? 10.492 19.281 -18.969 1 89.56 148 ASN A C 1
ATOM 1210 O O . ASN A 1 148 ? 11.305 18.453 -19.391 1 89.56 148 ASN A O 1
ATOM 1214 N N . ASP A 1 149 ? 10.781 20.453 -18.281 1 92.88 149 ASP A N 1
ATOM 1215 C CA . ASP A 1 149 ? 12.164 20.672 -17.859 1 92.88 149 ASP A CA 1
ATOM 1216 C C . ASP A 1 149 ? 12.328 20.359 -16.359 1 92.88 149 ASP A C 1
ATOM 1218 O O . ASP A 1 149 ? 11.477 20.719 -15.555 1 92.88 149 ASP A O 1
ATOM 1222 N N . GLU A 1 150 ? 13.398 19.719 -16.078 1 92.44 150 GLU A N 1
ATOM 1223 C CA . GLU A 1 150 ? 13.648 19.344 -14.688 1 92.44 150 GLU A CA 1
ATOM 1224 C C . GLU A 1 150 ? 14.086 20.531 -13.859 1 92.44 150 GLU A C 1
ATOM 1226 O O . GLU A 1 150 ? 14.922 21.328 -14.297 1 92.44 150 GLU A O 1
ATOM 1231 N N . ILE A 1 151 ? 13.461 20.688 -12.719 1 91.06 151 ILE A N 1
ATOM 1232 C CA . ILE A 1 151 ? 13.906 21.688 -11.773 1 91.06 151 ILE A CA 1
ATOM 1233 C C . ILE A 1 151 ? 14.43 21.016 -10.5 1 91.06 151 ILE A C 1
ATOM 1235 O O . ILE A 1 151 ? 13.938 19.953 -10.109 1 91.06 151 ILE A O 1
ATOM 1239 N N . ILE A 1 152 ? 15.406 21.609 -9.875 1 88.31 152 ILE A N 1
ATOM 1240 C CA . ILE A 1 152 ? 16.047 21.016 -8.711 1 88.31 152 ILE A CA 1
ATOM 1241 C C . ILE A 1 152 ? 15.539 21.688 -7.441 1 88.31 152 ILE A C 1
ATOM 1243 O O . ILE A 1 152 ? 15.547 22.906 -7.328 1 88.31 152 ILE A O 1
ATOM 1247 N N . LEU A 1 153 ? 14.992 20.844 -6.711 1 88.5 153 LEU A N 1
ATOM 1248 C CA . LEU A 1 153 ? 14.656 21.234 -5.348 1 88.5 153 LEU A CA 1
ATOM 1249 C C . LEU A 1 153 ? 15.703 20.734 -4.359 1 88.5 153 LEU A C 1
ATOM 1251 O O . LEU A 1 153 ? 16.375 19.734 -4.621 1 88.5 153 LEU A O 1
ATOM 1255 N N . GLY A 1 154 ? 16.062 21.406 -3.348 1 86 154 GLY A N 1
ATOM 1256 C CA . GLY A 1 154 ? 16.969 20.906 -2.322 1 86 154 GLY A CA 1
ATOM 1257 C C . GLY A 1 154 ? 16.5 19.578 -1.725 1 86 154 GLY A C 1
ATOM 1258 O O . GLY A 1 154 ? 15.344 19.203 -1.874 1 86 154 GLY A O 1
ATOM 1259 N N . GLU A 1 155 ? 17.391 18.875 -1.105 1 84.12 155 GLU A N 1
ATOM 1260 C CA . GLU A 1 155 ? 17.141 17.531 -0.577 1 84.12 155 GLU A CA 1
ATOM 1261 C C . GLU A 1 155 ? 16 17.562 0.441 1 84.12 155 GLU A C 1
ATOM 1263 O O . GLU A 1 155 ? 15.039 16.781 0.327 1 84.12 155 GLU A O 1
ATOM 1268 N N . LYS A 1 156 ? 16.094 18.453 1.37 1 86.62 156 LYS A N 1
ATOM 1269 C CA . LYS A 1 156 ? 15.125 18.469 2.467 1 86.62 156 LYS A CA 1
ATOM 1270 C C . LYS A 1 156 ? 13.75 18.906 1.984 1 86.62 156 LYS A C 1
ATOM 1272 O O . LYS A 1 156 ? 12.742 18.266 2.27 1 86.62 156 LYS A O 1
ATOM 1277 N N . PRO A 1 157 ? 13.719 19.984 1.136 1 91.81 157 PRO A N 1
ATOM 1278 C CA . PRO A 1 157 ? 12.406 20.344 0.592 1 91.81 157 PRO A CA 1
ATOM 1279 C C . PRO A 1 157 ? 11.789 19.234 -0.256 1 91.81 157 PRO A C 1
ATOM 1281 O O . PRO A 1 157 ? 10.578 19.047 -0.238 1 91.81 157 PRO A O 1
ATOM 1284 N N . LEU A 1 158 ? 12.617 18.594 -0.928 1 91.25 158 LEU A N 1
ATOM 1285 C CA . LEU A 1 158 ? 12.117 17.5 -1.76 1 91.25 158 LEU A CA 1
ATOM 1286 C C . LEU A 1 158 ? 11.555 16.375 -0.9 1 91.25 158 LEU A C 1
ATOM 1288 O O . LEU A 1 158 ? 10.523 15.797 -1.237 1 91.25 158 LEU A O 1
ATOM 1292 N N . LEU A 1 159 ? 12.203 16.047 0.191 1 87.75 159 LEU A N 1
ATOM 1293 C CA . LEU A 1 159 ? 11.727 15.023 1.114 1 87.75 159 LEU A CA 1
ATOM 1294 C C . LEU A 1 159 ? 10.359 15.391 1.674 1 87.75 159 LEU A C 1
ATOM 1296 O O . LEU A 1 159 ? 9.477 14.531 1.779 1 87.75 159 LEU A O 1
ATOM 1300 N N . ILE A 1 160 ? 10.227 16.625 1.982 1 90.06 160 ILE A N 1
ATOM 1301 C CA . ILE A 1 160 ? 8.969 17.109 2.527 1 90.06 160 ILE A CA 1
ATOM 1302 C C . ILE A 1 160 ? 7.867 16.984 1.473 1 90.06 160 ILE A C 1
ATOM 1304 O O . ILE A 1 160 ? 6.777 16.5 1.758 1 90.06 160 ILE A O 1
ATOM 1308 N N . LEU A 1 161 ? 8.211 17.453 0.24 1 93.19 161 LEU A N 1
ATOM 1309 C CA . LEU A 1 161 ? 7.242 17.359 -0.847 1 93.19 161 LEU A CA 1
ATOM 1310 C C . LEU A 1 161 ? 6.824 15.922 -1.082 1 93.19 161 LEU A C 1
ATOM 1312 O O . LEU A 1 161 ? 5.633 15.625 -1.22 1 93.19 161 LEU A O 1
ATOM 1316 N N . ASP A 1 162 ? 7.781 15.039 -1.104 1 90.56 162 ASP A N 1
ATOM 1317 C CA . ASP A 1 162 ? 7.539 13.609 -1.294 1 90.56 162 ASP A CA 1
ATOM 1318 C C . ASP A 1 162 ? 6.578 13.07 -0.235 1 90.56 162 ASP A C 1
ATOM 1320 O O . ASP A 1 162 ? 5.633 12.352 -0.557 1 90.56 162 ASP A O 1
ATOM 1324 N N . TYR A 1 163 ? 6.828 13.438 0.963 1 88 163 TYR A N 1
ATOM 1325 C CA . TYR A 1 163 ? 6.012 12.984 2.084 1 88 163 TYR A CA 1
ATOM 1326 C C . TYR A 1 163 ? 4.59 13.516 1.973 1 88 163 TYR A C 1
ATOM 1328 O O . TYR A 1 163 ? 3.623 12.773 2.146 1 88 163 TYR A O 1
ATOM 1336 N N . LEU A 1 164 ? 4.453 14.773 1.649 1 91.19 164 LEU A N 1
ATOM 1337 C CA . LEU A 1 164 ? 3.131 15.383 1.521 1 91.19 164 LEU A CA 1
ATOM 1338 C C . LEU A 1 164 ? 2.34 14.727 0.394 1 91.19 164 LEU A C 1
ATOM 1340 O O . LEU A 1 164 ? 1.119 14.586 0.488 1 91.19 164 LEU A O 1
ATOM 1344 N N . LEU A 1 165 ? 3.061 14.359 -0.648 1 90.75 165 LEU A N 1
ATOM 1345 C CA . LEU A 1 165 ? 2.396 13.75 -1.794 1 90.75 165 LEU A CA 1
ATOM 1346 C C . LEU A 1 165 ? 1.896 12.352 -1.448 1 90.75 165 LEU A C 1
ATOM 1348 O O . LEU A 1 165 ? 0.925 11.875 -2.037 1 90.75 165 LEU A O 1
ATOM 1352 N N . LYS A 1 166 ? 2.559 11.664 -0.504 1 86.19 166 LYS A N 1
ATOM 1353 C CA . LYS A 1 166 ? 2.109 10.359 -0.045 1 86.19 166 LYS A CA 1
ATOM 1354 C C . LYS A 1 166 ? 0.844 10.477 0.801 1 86.19 166 LYS A C 1
ATOM 1356 O O . LYS A 1 166 ? 0.081 9.516 0.925 1 86.19 166 LYS A O 1
ATOM 1361 N N . PHE A 1 167 ? 0.66 11.562 1.327 1 82.06 167 PHE A N 1
ATOM 1362 C CA . PHE A 1 167 ? -0.504 11.828 2.164 1 82.06 167 PHE A CA 1
ATOM 1363 C C . PHE A 1 167 ? -1.366 12.93 1.562 1 82.06 167 PHE A C 1
ATOM 1365 O O . PHE A 1 167 ? -1.745 13.883 2.252 1 82.06 167 PHE A O 1
ATOM 1372 N N . ARG A 1 168 ? -1.749 12.625 0.36 1 77.62 168 ARG A N 1
ATOM 1373 C CA . ARG A 1 168 ? -2.506 13.641 -0.367 1 77.62 168 ARG A CA 1
ATOM 1374 C C . ARG A 1 168 ? -3.869 13.867 0.274 1 77.62 168 ARG A C 1
ATOM 1376 O O . ARG A 1 168 ? -4.449 12.953 0.861 1 77.62 168 ARG A O 1
ATOM 1383 N N . ASP A 1 169 ? -4.328 15.094 0.373 1 71.38 169 ASP A N 1
ATOM 1384 C CA . ASP A 1 169 ? -5.691 15.477 0.723 1 71.38 169 ASP A CA 1
ATOM 1385 C C . ASP A 1 169 ? -5.844 15.648 2.232 1 71.38 169 ASP A C 1
ATOM 1387 O O . ASP A 1 169 ? -6.945 15.891 2.727 1 71.38 169 ASP A O 1
ATOM 1391 N N . ILE A 1 170 ? -4.645 15.305 2.867 1 76.5 170 ILE A N 1
ATOM 1392 C CA . ILE A 1 170 ? -4.758 15.477 4.312 1 76.5 170 ILE A CA 1
ATOM 1393 C C . ILE A 1 170 ? -3.67 16.422 4.809 1 76.5 170 ILE A C 1
ATOM 1395 O O . ILE A 1 170 ? -2.66 16.625 4.129 1 76.5 170 ILE A O 1
ATOM 1399 N N . PHE A 1 171 ? -3.865 17 5.961 1 82.56 171 PHE A N 1
ATOM 1400 C CA . PHE A 1 171 ? -2.865 17.859 6.598 1 82.56 171 PHE A CA 1
ATOM 1401 C C . PHE A 1 171 ? -1.848 17.016 7.359 1 82.56 171 PHE A C 1
ATOM 1403 O O . PHE A 1 171 ? -2.215 16.078 8.062 1 82.56 171 PHE A O 1
ATOM 1410 N N . VAL A 1 172 ? -0.602 17.312 7.188 1 83.5 172 VAL A N 1
ATOM 1411 C CA . VAL A 1 172 ? 0.505 16.703 7.906 1 83.5 172 VAL A CA 1
ATOM 1412 C C . VAL A 1 172 ? 1.124 17.703 8.867 1 83.5 172 VAL A C 1
ATOM 1414 O O . VAL A 1 172 ? 1.442 18.828 8.477 1 83.5 172 VAL A O 1
ATOM 1417 N N . SER A 1 173 ? 1.304 17.312 10.078 1 82.12 173 SER A N 1
ATOM 1418 C CA . SER A 1 173 ? 1.804 18.25 11.094 1 82.12 173 SER A CA 1
ATOM 1419 C C . SER A 1 173 ? 3.277 18.562 10.867 1 82.12 173 SER A C 1
ATOM 1421 O O . SER A 1 173 ? 4 17.781 10.25 1 82.12 173 SER A O 1
ATOM 1423 N N . SER A 1 174 ? 3.658 19.688 11.453 1 83.69 174 SER A N 1
ATOM 1424 C CA . SER A 1 174 ? 5.066 20.047 11.391 1 83.69 174 SER A CA 1
ATOM 1425 C C . SER A 1 174 ? 5.941 19.016 12.102 1 83.69 174 SER A C 1
ATOM 1427 O O . SER A 1 174 ? 7.074 18.766 11.68 1 83.69 174 SER A O 1
ATOM 1429 N N . GLU A 1 175 ? 5.441 18.469 13.094 1 80 175 GLU A N 1
ATOM 1430 C CA . GLU A 1 175 ? 6.176 17.453 13.859 1 80 175 GLU A CA 1
ATOM 1431 C C . GLU A 1 175 ? 6.426 16.203 13.016 1 80 175 GLU A C 1
ATOM 1433 O O . GLU A 1 175 ? 7.527 15.656 13.031 1 80 175 GLU A O 1
ATOM 1438 N N . ASP A 1 176 ? 5.371 15.812 12.352 1 79.06 176 ASP A N 1
ATOM 1439 C CA . ASP A 1 176 ? 5.516 14.633 11.492 1 79.06 176 ASP A CA 1
ATOM 1440 C C . ASP A 1 176 ? 6.523 14.891 10.375 1 79.06 176 ASP A C 1
ATOM 1442 O O . ASP A 1 176 ? 7.316 14.008 10.039 1 79.06 176 ASP A O 1
ATOM 1446 N N . LEU A 1 177 ? 6.461 16 9.805 1 85.56 177 LEU A N 1
ATOM 1447 C CA . LEU A 1 177 ? 7.41 16.359 8.758 1 85.56 177 LEU A CA 1
ATOM 1448 C C . LEU A 1 177 ? 8.836 16.406 9.305 1 85.56 177 LEU A C 1
ATOM 1450 O O . LEU A 1 177 ? 9.781 15.992 8.633 1 85.56 177 LEU A O 1
ATOM 1454 N N . GLU A 1 178 ? 8.945 16.906 10.492 1 82.44 178 GLU A N 1
ATOM 1455 C CA . GLU A 1 178 ? 10.258 16.969 11.133 1 82.44 178 GLU A CA 1
ATOM 1456 C C . GLU A 1 178 ? 10.844 15.578 11.328 1 82.44 178 GLU A C 1
ATOM 1458 O O . GLU A 1 178 ? 12.031 15.359 11.078 1 82.44 178 GLU A O 1
ATOM 1463 N N . LYS A 1 179 ? 10.008 14.727 11.766 1 76.44 179 LYS A N 1
ATOM 1464 C CA . LYS A 1 179 ? 10.453 13.344 11.969 1 76.44 179 LYS A CA 1
ATOM 1465 C C . LYS A 1 179 ? 10.93 12.727 10.664 1 76.44 179 LYS A C 1
ATOM 1467 O O . LYS A 1 179 ? 11.883 11.945 10.648 1 76.44 179 LYS A O 1
ATOM 1472 N N . GLU A 1 180 ? 10.234 13.047 9.641 1 75.62 180 GLU A N 1
ATOM 1473 C CA . GLU A 1 180 ? 10.57 12.508 8.32 1 75.62 180 GLU A CA 1
ATOM 1474 C C . GLU A 1 180 ? 11.891 13.07 7.812 1 75.62 180 GLU A C 1
ATOM 1476 O O . GLU A 1 180 ? 12.711 12.344 7.254 1 75.62 180 GLU A O 1
ATOM 1481 N N . VAL A 1 181 ? 12.031 14.281 7.98 1 77.25 181 VAL A N 1
ATOM 1482 C CA . VAL A 1 181 ? 13.18 14.984 7.418 1 77.25 181 VAL A CA 1
ATOM 1483 C C . VAL A 1 181 ? 14.391 14.812 8.328 1 77.25 181 VAL A C 1
ATOM 1485 O O . VAL A 1 181 ? 15.523 14.688 7.855 1 77.25 181 VAL A O 1
ATOM 1488 N N . TYR A 1 182 ? 14.07 14.938 9.656 1 70.44 182 TYR A N 1
ATOM 1489 C CA . TYR A 1 182 ? 15.164 14.844 10.617 1 70.44 182 TYR A CA 1
ATOM 1490 C C . TYR A 1 182 ? 14.969 13.648 11.547 1 70.44 182 TYR A C 1
ATOM 1492 O O . TYR A 1 182 ? 14.453 13.805 12.656 1 70.44 182 TYR A O 1
ATOM 1500 N N . PRO A 1 183 ? 15.117 12.641 11.031 1 58.12 183 PRO A N 1
ATOM 1501 C CA . PRO A 1 183 ? 14.914 11.508 11.938 1 58.12 183 PRO A CA 1
ATOM 1502 C C . PRO A 1 183 ? 15.609 11.695 13.281 1 58.12 183 PRO A C 1
ATOM 1504 O O . PRO A 1 183 ? 16.469 12.57 13.422 1 58.12 183 PRO A O 1
ATOM 1507 N N . ALA A 1 184 ? 15.273 11.07 14.508 1 55.44 184 ALA A N 1
ATOM 1508 C CA . ALA A 1 184 ? 15.562 11.203 15.938 1 55.44 184 ALA A CA 1
ATOM 1509 C C . ALA A 1 184 ? 16.906 11.883 16.172 1 55.44 184 ALA A C 1
ATOM 1511 O O . ALA A 1 184 ? 17.078 12.625 17.141 1 55.44 184 ALA A O 1
ATOM 1512 N N . CYS A 1 185 ? 17.828 11.555 15.625 1 47.44 185 CYS A N 1
ATOM 1513 C CA . CYS A 1 185 ? 19.078 11.992 16.219 1 47.44 185 CYS A CA 1
ATOM 1514 C C . CYS A 1 185 ? 19.391 13.438 15.844 1 47.44 185 CYS A C 1
ATOM 1516 O O . CYS A 1 185 ? 20.438 13.969 16.203 1 47.44 185 CYS A O 1
ATOM 1518 N N . SER A 1 186 ? 18.516 13.977 15.039 1 50.72 186 SER A N 1
ATOM 1519 C CA . SER A 1 186 ? 19.047 15.289 14.68 1 50.72 186 SER A CA 1
ATOM 1520 C C . SER A 1 186 ? 18.297 16.406 15.414 1 50.72 186 SER A C 1
ATOM 1522 O O . SER A 1 186 ? 17.094 16.281 15.664 1 50.72 186 SER A O 1
ATOM 1524 N N . ASP A 1 187 ? 18.812 17.094 16.281 1 48.12 187 ASP A N 1
ATOM 1525 C CA . ASP A 1 187 ? 18.406 18.266 17.062 1 48.12 187 ASP A CA 1
ATOM 1526 C C . ASP A 1 187 ? 17.719 19.297 16.172 1 48.12 187 ASP A C 1
ATOM 1528 O O . ASP A 1 187 ? 18.281 20.375 15.914 1 48.12 187 ASP A O 1
ATOM 1532 N N . SER A 1 188 ? 17.031 18.906 15.156 1 52.41 188 SER A N 1
ATOM 1533 C CA . SER A 1 188 ? 16.562 20.031 14.344 1 52.41 188 SER A CA 1
ATOM 1534 C C . SER A 1 188 ? 15.305 20.656 14.938 1 52.41 188 SER A C 1
ATOM 1536 O O . SER A 1 188 ? 14.461 19.953 15.5 1 52.41 188 SER A O 1
ATOM 1538 N N . LYS A 1 189 ? 15.367 21.922 15.242 1 54.28 189 LYS A N 1
ATOM 1539 C CA . LYS A 1 189 ? 14.344 22.797 15.797 1 54.28 189 LYS A CA 1
ATOM 1540 C C . LYS A 1 189 ? 13.203 23.016 14.812 1 54.28 189 LYS A C 1
ATOM 1542 O O . LYS A 1 189 ? 13.391 22.906 13.602 1 54.28 189 LYS A O 1
ATOM 1547 N N . ASN A 1 190 ? 11.969 23.156 15.156 1 54.03 190 ASN A N 1
ATOM 1548 C CA . ASN A 1 190 ? 10.68 23.484 14.562 1 54.03 190 ASN A CA 1
ATOM 1549 C C . ASN A 1 190 ? 10.82 24.531 13.461 1 54.03 190 ASN A C 1
ATOM 1551 O O . ASN A 1 190 ? 10.188 24.422 12.406 1 54.03 190 ASN A O 1
ATOM 1555 N N . GLY A 1 191 ? 11.625 25.438 13.445 1 65.31 191 GLY A N 1
ATOM 1556 C CA . GLY A 1 191 ? 11.711 26.531 12.508 1 65.31 191 GLY A CA 1
ATOM 1557 C C . GLY A 1 191 ? 12.227 26.125 11.148 1 65.31 191 GLY A C 1
ATOM 1558 O O . GLY A 1 191 ? 11.914 26.766 10.141 1 65.31 191 GLY A O 1
ATOM 1559 N N . VAL A 1 192 ? 12.672 24.969 10.953 1 82.38 192 VAL A N 1
ATOM 1560 C CA . VAL A 1 192 ? 13.375 24.547 9.742 1 82.38 192 VAL A CA 1
ATOM 1561 C C . VAL A 1 192 ? 12.367 24.031 8.711 1 82.38 192 VAL A C 1
ATOM 1563 O O . VAL A 1 192 ? 12.539 24.25 7.512 1 82.38 192 VAL A O 1
ATOM 1566 N N . ILE A 1 193 ? 11.227 23.531 9.125 1 89.62 193 ILE A N 1
ATOM 1567 C CA . ILE A 1 193 ? 10.219 23.016 8.211 1 89.62 193 ILE A CA 1
ATOM 1568 C C . ILE A 1 193 ? 9.586 24.172 7.426 1 89.62 193 ILE A C 1
ATOM 1570 O O . ILE A 1 193 ? 9.391 24.062 6.211 1 89.62 193 ILE A O 1
ATOM 1574 N N . ARG A 1 194 ? 9.375 25.266 8.094 1 89.31 194 ARG A N 1
ATOM 1575 C CA . ARG A 1 194 ? 8.789 26.453 7.461 1 89.31 194 ARG A CA 1
ATOM 1576 C C . ARG A 1 194 ? 9.672 26.953 6.328 1 89.31 194 ARG A C 1
ATOM 1578 O O . ARG A 1 194 ? 9.172 27.359 5.277 1 89.31 194 ARG A O 1
ATOM 1585 N N . PHE A 1 195 ? 10.867 26.984 6.629 1 89.56 195 PHE A N 1
ATOM 1586 C CA . PHE A 1 195 ? 11.828 27.422 5.629 1 89.56 195 PHE A CA 1
ATOM 1587 C C . PHE A 1 195 ? 11.766 26.531 4.391 1 89.56 195 PHE A C 1
ATOM 1589 O O . PHE A 1 195 ? 11.719 27.031 3.264 1 89.56 195 PHE A O 1
ATOM 1596 N N . HIS A 1 196 ? 11.734 25.234 4.578 1 92.62 196 HIS A N 1
ATOM 1597 C CA . HIS A 1 196 ? 11.695 24.297 3.463 1 92.62 196 HIS A CA 1
ATOM 1598 C C . HIS A 1 196 ? 10.383 24.406 2.691 1 92.62 196 HIS A C 1
ATOM 1600 O O . HIS A 1 196 ? 10.367 24.297 1.464 1 92.62 196 HIS A O 1
ATOM 1606 N N . ILE A 1 197 ? 9.336 24.625 3.389 1 93.94 197 ILE A N 1
ATOM 1607 C CA . ILE A 1 197 ? 8.047 24.828 2.746 1 93.94 197 ILE A CA 1
ATOM 1608 C C . ILE A 1 197 ? 8.109 26.078 1.87 1 93.94 197 ILE A C 1
ATOM 1610 O O . ILE A 1 197 ? 7.582 26.094 0.756 1 93.94 197 ILE A O 1
ATOM 1614 N N . HIS A 1 198 ? 8.711 27.094 2.414 1 93.56 198 HIS A N 1
ATOM 1615 C CA . HIS A 1 198 ? 8.898 28.328 1.656 1 93.56 198 HIS A CA 1
ATOM 1616 C C . HIS A 1 198 ? 9.664 28.062 0.365 1 93.56 198 HIS A C 1
ATOM 1618 O O . HIS A 1 198 ? 9.297 28.578 -0.695 1 93.56 198 HIS A O 1
ATOM 1624 N N . LYS A 1 199 ? 10.648 27.297 0.399 1 92.88 199 LYS A N 1
ATOM 1625 C CA . LYS A 1 199 ? 11.445 26.969 -0.774 1 92.88 199 LYS A CA 1
ATOM 1626 C C . LYS A 1 199 ? 10.609 26.234 -1.821 1 92.88 199 LYS A C 1
ATOM 1628 O O . LYS A 1 199 ? 10.742 26.5 -3.02 1 92.88 199 LYS A O 1
ATOM 1633 N N . ILE A 1 200 ? 9.789 25.312 -1.364 1 95.56 200 ILE A N 1
ATOM 1634 C CA . ILE A 1 200 ? 8.906 24.594 -2.27 1 95.56 200 ILE A CA 1
ATOM 1635 C C . ILE A 1 200 ? 7.961 25.562 -2.967 1 95.56 200 ILE A C 1
ATOM 1637 O O . ILE A 1 200 ? 7.805 25.516 -4.191 1 95.56 200 ILE A O 1
ATOM 1641 N N . ARG A 1 201 ? 7.422 26.453 -2.201 1 94.44 201 ARG A N 1
ATOM 1642 C CA . ARG A 1 201 ? 6.453 27.406 -2.721 1 94.44 201 ARG A CA 1
ATOM 1643 C C . ARG A 1 201 ? 7.109 28.375 -3.705 1 94.44 201 ARG A C 1
ATOM 1645 O O . ARG A 1 201 ? 6.488 28.781 -4.688 1 94.44 201 ARG A O 1
ATOM 1652 N N . GLN A 1 202 ? 8.266 28.719 -3.379 1 92.5 202 GLN A N 1
ATOM 1653 C CA . GLN A 1 202 ? 9 29.609 -4.277 1 92.5 202 GLN A CA 1
ATOM 1654 C C . GLN A 1 202 ? 9.148 28.984 -5.66 1 92.5 202 GLN A C 1
ATOM 1656 O O . GLN A 1 202 ? 9.047 29.672 -6.676 1 92.5 202 GLN A O 1
ATOM 1661 N N . LEU A 1 203 ? 9.297 27.766 -5.652 1 90.25 203 LEU A N 1
ATOM 1662 C CA . LEU A 1 203 ? 9.586 27.078 -6.902 1 90.25 203 LEU A CA 1
ATOM 1663 C C . LEU A 1 203 ? 8.305 26.625 -7.594 1 90.25 203 LEU A C 1
ATOM 1665 O O . LEU A 1 203 ? 8.203 26.703 -8.82 1 90.25 203 LEU A O 1
ATOM 1669 N N . LEU A 1 204 ? 7.328 26.172 -6.832 1 93.44 204 LEU A N 1
ATOM 1670 C CA . LEU A 1 204 ? 6.172 25.5 -7.418 1 93.44 204 LEU A CA 1
ATOM 1671 C C . LEU A 1 204 ? 4.922 26.375 -7.301 1 93.44 204 LEU A C 1
ATOM 1673 O O . LEU A 1 204 ? 3.883 26.047 -7.879 1 93.44 204 LEU A O 1
ATOM 1677 N N . GLY A 1 205 ? 4.988 27.391 -6.602 1 91.44 205 GLY A N 1
ATOM 1678 C CA . GLY A 1 205 ? 3.855 28.281 -6.406 1 91.44 205 GLY A CA 1
ATOM 1679 C C . GLY A 1 205 ? 3.326 28.266 -4.984 1 91.44 205 GLY A C 1
ATOM 1680 O O . GLY A 1 205 ? 3.342 27.219 -4.32 1 91.44 205 GLY A O 1
ATOM 1681 N N . ASN A 1 206 ? 2.754 29.328 -4.57 1 90.69 206 ASN A N 1
ATOM 1682 C CA . ASN A 1 206 ? 2.336 29.531 -3.188 1 90.69 206 ASN A CA 1
ATOM 1683 C C . ASN A 1 206 ? 1.147 28.641 -2.832 1 90.69 206 ASN A C 1
ATOM 1685 O O . ASN A 1 206 ? 0.975 28.266 -1.671 1 90.69 206 ASN A O 1
ATOM 1689 N N . ASP A 1 207 ? 0.431 28.25 -3.812 1 91.25 207 ASP A N 1
ATOM 1690 C CA . ASP A 1 207 ? -0.82 27.547 -3.535 1 91.25 207 ASP A CA 1
ATOM 1691 C C . ASP A 1 207 ? -0.617 26.031 -3.539 1 91.25 207 ASP A C 1
ATOM 1693 O O . ASP A 1 207 ? -1.547 25.281 -3.254 1 91.25 207 ASP A O 1
ATOM 1697 N N . ILE A 1 208 ? 0.577 25.609 -3.711 1 92.5 208 ILE A N 1
ATOM 1698 C CA . ILE A 1 208 ? 0.828 24.188 -3.865 1 92.5 208 ILE A CA 1
ATOM 1699 C C . ILE A 1 208 ? 0.657 23.484 -2.52 1 92.5 208 ILE A C 1
ATOM 1701 O O . ILE A 1 208 ? 0.332 22.297 -2.471 1 92.5 208 ILE A O 1
ATOM 1705 N N . ILE A 1 209 ? 0.979 24.234 -1.488 1 94.12 209 ILE A N 1
ATOM 1706 C CA . ILE A 1 209 ? 0.874 23.688 -0.136 1 94.12 209 ILE A CA 1
ATOM 1707 C C . ILE A 1 209 ? 0.028 24.625 0.726 1 94.12 209 ILE A C 1
ATOM 1709 O O . ILE A 1 209 ? 0.317 25.812 0.823 1 94.12 209 ILE A O 1
ATOM 1713 N N . LEU A 1 210 ? -0.949 24.125 1.258 1 90.44 210 LEU A N 1
ATOM 1714 C CA . LEU A 1 210 ? -1.772 24.875 2.203 1 90.44 210 LEU A CA 1
ATOM 1715 C C . LEU A 1 210 ? -1.205 24.766 3.615 1 90.44 210 LEU A C 1
ATOM 1717 O O . LEU A 1 210 ? -0.698 23.719 4.012 1 90.44 210 LEU A O 1
ATOM 1721 N N . SER A 1 211 ? -1.278 25.875 4.301 1 89 211 SER A N 1
ATOM 1722 C CA . SER A 1 211 ? -0.833 25.906 5.691 1 89 211 SER A CA 1
ATOM 1723 C C . SER A 1 211 ? -2.008 26.094 6.645 1 89 211 SER A C 1
ATOM 1725 O O . SER A 1 211 ? -2.934 26.859 6.352 1 89 211 SER A O 1
ATOM 1727 N N . ASN A 1 212 ? -1.971 25.281 7.586 1 82.56 212 ASN A N 1
ATOM 1728 C CA . ASN A 1 212 ? -2.873 25.438 8.719 1 82.56 212 ASN A CA 1
ATOM 1729 C C . ASN A 1 212 ? -2.111 25.469 10.039 1 82.56 212 ASN A C 1
ATOM 1731 O O . ASN A 1 212 ? -1.274 24.609 10.305 1 82.56 212 ASN A O 1
ATOM 1735 N N . ARG A 1 213 ? -2.342 26.438 10.883 1 78.25 213 ARG A N 1
ATOM 1736 C CA . ARG A 1 213 ? -1.579 26.672 12.102 1 78.25 213 ARG A CA 1
ATOM 1737 C C . ARG A 1 213 ? -1.646 25.453 13.031 1 78.25 213 ARG A C 1
ATOM 1739 O O . ARG A 1 213 ? -0.676 25.141 13.719 1 78.25 213 ARG A O 1
ATOM 1746 N N . VAL A 1 214 ? -2.705 24.828 12.984 1 72.38 214 VAL A N 1
ATOM 1747 C CA . VAL A 1 214 ? -2.893 23.734 13.93 1 72.38 214 VAL A CA 1
ATOM 1748 C C . VAL A 1 214 ? -2.6 22.406 13.242 1 72.38 214 VAL A C 1
ATOM 1750 O O . VAL A 1 214 ? -1.84 21.578 13.766 1 72.38 214 VAL A O 1
ATOM 1753 N N . SER A 1 215 ? -2.949 22.281 11.984 1 75.56 215 SER A N 1
ATOM 1754 C CA . SER A 1 215 ? -2.934 20.969 11.328 1 75.56 215 SER A CA 1
ATOM 1755 C C . SER A 1 215 ? -1.645 20.766 10.531 1 75.56 215 SER A C 1
ATOM 1757 O O . SER A 1 215 ? -1.293 19.641 10.195 1 75.56 215 SER A O 1
ATOM 1759 N N . GLY A 1 216 ? -1.021 21.828 10.211 1 88.31 216 GLY A N 1
ATOM 1760 C CA . GLY A 1 216 ? 0.234 21.703 9.484 1 88.31 216 GLY A CA 1
ATOM 1761 C C . GLY A 1 216 ? 0.108 22.016 8.008 1 88.31 216 GLY A C 1
ATOM 1762 O O . GLY A 1 216 ? -0.417 23.062 7.629 1 88.31 216 GLY A O 1
ATOM 1763 N N . TYR A 1 217 ? 0.545 21.125 7.223 1 89.5 217 TYR A N 1
ATOM 1764 C CA . TYR A 1 217 ? 0.663 21.422 5.797 1 89.5 217 TYR A CA 1
ATOM 1765 C C . TYR A 1 217 ? -0.052 20.359 4.969 1 89.5 217 TYR A C 1
ATOM 1767 O O . TYR A 1 217 ? -0.065 19.188 5.332 1 89.5 217 TYR A O 1
ATOM 1775 N N . LYS A 1 218 ? -0.694 20.797 3.861 1 89.44 218 LYS A N 1
ATOM 1776 C CA . LYS A 1 218 ? -1.396 19.891 2.949 1 89.44 218 LYS A CA 1
ATOM 1777 C C . LYS A 1 218 ? -1.1 20.25 1.494 1 89.44 218 LYS A C 1
ATOM 1779 O O . LYS A 1 218 ? -1.12 21.422 1.118 1 89.44 218 LYS A O 1
ATOM 1784 N N . ILE A 1 219 ? -0.769 19.188 0.783 1 90.06 219 ILE A N 1
ATOM 1785 C CA . ILE A 1 219 ? -0.549 19.406 -0.642 1 90.06 219 ILE A CA 1
ATOM 1786 C C . ILE A 1 219 ? -1.862 19.812 -1.309 1 90.06 219 ILE A C 1
ATOM 1788 O O . ILE A 1 219 ? -2.922 19.281 -0.983 1 90.06 219 ILE A O 1
ATOM 1792 N N . ASN A 1 220 ? -1.796 20.781 -2.117 1 86.44 220 ASN A N 1
ATOM 1793 C CA . ASN A 1 220 ? -2.971 21.328 -2.797 1 86.44 220 ASN A CA 1
ATOM 1794 C C . ASN A 1 220 ? -2.891 21.109 -4.305 1 86.44 220 ASN A C 1
ATOM 1796 O O . ASN A 1 220 ? -2.473 22.016 -5.039 1 86.44 220 ASN A O 1
ATOM 1800 N N . ILE A 1 221 ? -3.295 19.969 -4.715 1 83.12 221 ILE A N 1
ATOM 1801 C CA . ILE A 1 221 ? -3.213 19.672 -6.141 1 83.12 221 ILE A CA 1
ATOM 1802 C C . ILE A 1 221 ? -4.551 19.109 -6.625 1 83.12 221 ILE A C 1
ATOM 1804 O O . ILE A 1 221 ? -5.32 18.547 -5.84 1 83.12 221 ILE A O 1
ATOM 1808 N N . MET B 1 1 ? -21.609 -5.578 11.055 1 44.03 1 MET B N 1
ATOM 1809 C CA . MET B 1 1 ? -20.266 -5.055 11.25 1 44.03 1 MET B CA 1
ATOM 1810 C C . MET B 1 1 ? -19.375 -5.383 10.055 1 44.03 1 MET B C 1
ATOM 1812 O O . MET B 1 1 ? -19.266 -6.547 9.656 1 44.03 1 MET B O 1
ATOM 1816 N N . LYS B 1 2 ? -19.141 -4.484 9.039 1 57.5 2 LYS B N 1
ATOM 1817 C CA . LYS B 1 2 ? -18.891 -5.004 7.695 1 57.5 2 LYS B CA 1
ATOM 1818 C C . LYS B 1 2 ? -17.438 -5.449 7.539 1 57.5 2 LYS B C 1
ATOM 1820 O O . LYS B 1 2 ? -16.516 -4.727 7.926 1 57.5 2 LYS B O 1
ATOM 1825 N N . ALA B 1 3 ? -17.125 -6.824 7.543 1 75.81 3 ALA B N 1
ATOM 1826 C CA . ALA B 1 3 ? -15.961 -7.57 7.07 1 75.81 3 ALA B CA 1
ATOM 1827 C C . ALA B 1 3 ? -15.461 -7.023 5.734 1 75.81 3 ALA B C 1
ATOM 1829 O O . ALA B 1 3 ? -16.156 -6.234 5.082 1 75.81 3 ALA B O 1
ATOM 1830 N N . ILE B 1 4 ? -14.141 -7.191 5.52 1 87.5 4 ILE B N 1
ATOM 1831 C CA . ILE B 1 4 ? -13.562 -6.859 4.219 1 87.5 4 ILE B CA 1
ATOM 1832 C C . ILE B 1 4 ? -14.398 -7.496 3.109 1 87.5 4 ILE B C 1
ATOM 1834 O O . ILE B 1 4 ? -14.711 -8.688 3.162 1 87.5 4 ILE B O 1
ATOM 1838 N N . ARG B 1 5 ? -14.859 -6.664 2.236 1 90.81 5 ARG B N 1
ATOM 1839 C CA . ARG B 1 5 ? -15.695 -7.125 1.13 1 90.81 5 ARG B CA 1
ATOM 1840 C C . ARG B 1 5 ? -14.875 -7.246 -0.154 1 90.81 5 ARG B C 1
ATOM 1842 O O . ARG B 1 5 ? -14.195 -6.301 -0.554 1 90.81 5 ARG B O 1
ATOM 1849 N N . ILE B 1 6 ? -14.906 -8.43 -0.769 1 95.31 6 ILE B N 1
ATOM 1850 C CA . ILE B 1 6 ? -14.141 -8.719 -1.976 1 95.31 6 ILE B CA 1
ATOM 1851 C C . ILE B 1 6 ? -15.094 -9 -3.137 1 95.31 6 ILE B C 1
ATOM 1853 O O . ILE B 1 6 ? -16.031 -9.797 -3.002 1 95.31 6 ILE B O 1
ATOM 1857 N N . LEU B 1 7 ? -14.938 -8.266 -4.219 1 96.44 7 LEU B N 1
ATOM 1858 C CA . LEU B 1 7 ? -15.648 -8.602 -5.449 1 96.44 7 LEU B CA 1
ATOM 1859 C C . LEU B 1 7 ? -14.781 -9.461 -6.359 1 96.44 7 LEU B C 1
ATOM 1861 O O . LEU B 1 7 ? -13.68 -9.062 -6.734 1 96.44 7 LEU B O 1
ATOM 1865 N N . VAL B 1 8 ? -15.312 -10.633 -6.68 1 96.88 8 VAL B N 1
ATOM 1866 C CA . VAL B 1 8 ? -14.562 -11.562 -7.516 1 96.88 8 VAL B CA 1
ATOM 1867 C C . VAL B 1 8 ? -15.172 -11.602 -8.914 1 96.88 8 VAL B C 1
ATOM 1869 O O . VAL B 1 8 ? -16.375 -11.836 -9.07 1 96.88 8 VAL B O 1
ATOM 1872 N N . LEU B 1 9 ? -14.352 -11.25 -9.859 1 95.94 9 LEU B N 1
ATOM 1873 C CA . LEU B 1 9 ? -14.734 -11.438 -11.258 1 95.94 9 LEU B CA 1
ATOM 1874 C C . LEU B 1 9 ? -14.266 -12.797 -11.773 1 95.94 9 LEU B C 1
ATOM 1876 O O . LEU B 1 9 ? -13.078 -12.977 -12.055 1 95.94 9 LEU B O 1
ATOM 1880 N N . GLU B 1 10 ? -15.172 -13.68 -11.781 1 89.69 10 GLU B N 1
ATOM 1881 C CA . GLU B 1 10 ? -14.906 -15.07 -12.133 1 89.69 10 GLU B CA 1
ATOM 1882 C C . GLU B 1 10 ? -15.477 -15.406 -13.508 1 89.69 10 GLU B C 1
ATOM 1884 O O . GLU B 1 10 ? -16.328 -14.68 -14.023 1 89.69 10 GLU B O 1
ATOM 1889 N N . SER B 1 11 ? -14.781 -16.422 -14.117 1 78.06 11 SER B N 1
ATOM 1890 C CA . SER B 1 11 ? -15.328 -16.938 -15.367 1 78.06 11 SER B CA 1
ATOM 1891 C C . SER B 1 11 ? -16.422 -17.969 -15.109 1 78.06 11 SER B C 1
ATOM 1893 O O . SER B 1 11 ? -16.578 -18.453 -13.992 1 78.06 11 SER B O 1
ATOM 1895 N N . ASN B 1 12 ? -17.125 -18.312 -16.125 1 75.31 12 ASN B N 1
ATOM 1896 C CA . ASN B 1 12 ? -18.25 -19.234 -16.016 1 75.31 12 ASN B CA 1
ATOM 1897 C C . ASN B 1 12 ? -17.781 -20.656 -15.695 1 75.31 12 ASN B C 1
ATOM 1899 O O . ASN B 1 12 ? -18.547 -21.453 -15.164 1 75.31 12 ASN B O 1
ATOM 1903 N N . ASP B 1 13 ? -16.516 -20.875 -15.867 1 75.38 13 ASP B N 1
ATOM 1904 C CA . ASP B 1 13 ? -16.016 -22.234 -15.656 1 75.38 13 ASP B CA 1
ATOM 1905 C C . ASP B 1 13 ? -15.648 -22.453 -14.188 1 75.38 13 ASP B C 1
ATOM 1907 O O . ASP B 1 13 ? -15.18 -23.531 -13.82 1 75.38 13 ASP B O 1
ATOM 1911 N N . LYS B 1 14 ? -15.883 -21.531 -13.336 1 83.12 14 LYS B N 1
ATOM 1912 C CA . LYS B 1 14 ? -15.664 -21.609 -11.898 1 83.12 14 LYS B CA 1
ATOM 1913 C C . LYS B 1 14 ? -14.25 -22.109 -11.586 1 83.12 14 LYS B C 1
ATOM 1915 O O . LYS B 1 14 ? -14.07 -22.969 -10.719 1 83.12 14 LYS B O 1
ATOM 1920 N N . SER B 1 15 ? -13.281 -21.562 -12.414 1 87.5 15 SER B N 1
ATOM 1921 C CA . SER B 1 15 ? -11.906 -22.062 -12.352 1 87.5 15 SER B CA 1
ATOM 1922 C C . SER B 1 15 ? -11.234 -21.656 -11.039 1 87.5 15 SER B C 1
ATOM 1924 O O . SER B 1 15 ? -10.219 -22.234 -10.656 1 87.5 15 SER B O 1
ATOM 1926 N N . ILE B 1 16 ? -11.852 -20.703 -10.328 1 89.56 16 ILE B N 1
ATOM 1927 C CA . ILE B 1 16 ? -11.18 -20.297 -9.094 1 89.56 16 ILE B CA 1
ATOM 1928 C C . ILE B 1 16 ? -12.125 -20.484 -7.914 1 89.56 16 ILE B C 1
ATOM 1930 O O . ILE B 1 16 ? -12.055 -19.75 -6.926 1 89.56 16 ILE B O 1
ATOM 1934 N N . SER B 1 17 ? -13.008 -21.469 -7.973 1 91.94 17 SER B N 1
ATOM 1935 C CA . SER B 1 17 ? -14 -21.75 -6.941 1 91.94 17 SER B CA 1
ATOM 1936 C C . SER B 1 17 ? -13.336 -22.047 -5.602 1 91.94 17 SER B C 1
ATOM 1938 O O . SER B 1 17 ? -13.844 -21.656 -4.547 1 91.94 17 SER B O 1
ATOM 1940 N N . GLN B 1 18 ? -12.266 -22.766 -5.703 1 92.56 18 GLN B N 1
ATOM 1941 C CA . GLN B 1 18 ? -11.547 -23.109 -4.477 1 92.56 18 GLN B CA 1
ATOM 1942 C C . GLN B 1 18 ? -11.023 -21.859 -3.779 1 92.56 18 GLN B C 1
ATOM 1944 O O . GLN B 1 18 ? -11.062 -21.766 -2.551 1 92.56 18 GLN B O 1
ATOM 1949 N N . ILE B 1 19 ? -10.547 -20.922 -4.539 1 93 19 ILE B N 1
ATOM 1950 C CA . ILE B 1 19 ? -10.047 -19.672 -3.996 1 93 19 ILE B CA 1
ATOM 1951 C C . ILE B 1 19 ? -11.188 -18.891 -3.332 1 93 19 ILE B C 1
ATOM 1953 O O . ILE B 1 19 ? -11.023 -18.359 -2.232 1 93 19 ILE B O 1
ATOM 1957 N N . ILE B 1 20 ? -12.328 -18.891 -3.955 1 93.81 20 ILE B N 1
ATOM 1958 C CA . ILE B 1 20 ? -13.508 -18.219 -3.43 1 93.81 20 ILE B CA 1
ATOM 1959 C C . ILE B 1 20 ? -13.898 -18.828 -2.09 1 93.81 20 ILE B C 1
ATOM 1961 O O . ILE B 1 20 ? -14.188 -18.109 -1.131 1 93.81 20 ILE B O 1
ATOM 1965 N N . GLU B 1 21 ? -13.867 -20.078 -2.012 1 94.62 21 GLU B N 1
ATOM 1966 C CA . GLU B 1 21 ? -14.219 -20.781 -0.784 1 94.62 21 GLU B CA 1
ATOM 1967 C C . GLU B 1 21 ? -13.266 -20.438 0.351 1 94.62 21 GLU B C 1
ATOM 1969 O O . GLU B 1 21 ? -13.695 -20.203 1.485 1 94.62 21 GLU B O 1
ATOM 1974 N N . ILE B 1 22 ? -12.016 -20.422 0.029 1 94.25 22 ILE B N 1
ATOM 1975 C CA . ILE B 1 22 ? -11.016 -20.141 1.055 1 94.25 22 ILE B CA 1
ATOM 1976 C C . ILE B 1 22 ? -11.188 -18.703 1.552 1 94.25 22 ILE B C 1
ATOM 1978 O O . ILE B 1 22 ? -11.016 -18.422 2.742 1 94.25 22 ILE B O 1
ATOM 1982 N N . LEU B 1 23 ? -11.492 -17.75 0.669 1 94.19 23 LEU B N 1
ATOM 1983 C CA . LEU B 1 23 ? -11.75 -16.375 1.06 1 94.19 23 LEU B CA 1
ATOM 1984 C C . LEU B 1 23 ? -12.906 -16.297 2.049 1 94.19 23 LEU B C 1
ATOM 1986 O O . LEU B 1 23 ? -12.805 -15.617 3.076 1 94.19 23 LEU B O 1
ATOM 1990 N N . LYS B 1 24 ? -13.961 -17.016 1.742 1 93.12 24 LYS B N 1
ATOM 1991 C CA . LYS B 1 24 ? -15.133 -17.047 2.613 1 93.12 24 LYS B CA 1
ATOM 1992 C C . LYS B 1 24 ? -14.797 -17.656 3.969 1 93.12 24 LYS B C 1
ATOM 1994 O O . LYS B 1 24 ? -15.227 -17.156 5.008 1 93.12 24 LYS B O 1
ATOM 1999 N N . ASN B 1 25 ? -13.977 -18.641 3.918 1 92.81 25 ASN B N 1
ATOM 2000 C CA . ASN B 1 25 ? -13.578 -19.344 5.137 1 92.81 25 ASN B CA 1
ATOM 2001 C C . ASN B 1 25 ? -12.672 -18.469 6.008 1 92.81 25 ASN B C 1
ATOM 2003 O O . ASN B 1 25 ? -12.461 -18.766 7.184 1 92.81 25 ASN B O 1
ATOM 2007 N N . ASN B 1 26 ? -12.078 -17.469 5.441 1 90.06 26 ASN B N 1
ATOM 2008 C CA . ASN B 1 26 ? -11.242 -16.531 6.188 1 90.06 26 ASN B CA 1
ATOM 2009 C C . ASN B 1 26 ? -12 -15.258 6.543 1 90.06 26 ASN B C 1
ATOM 2011 O O . ASN B 1 26 ? -11.398 -14.195 6.707 1 90.06 26 ASN B O 1
ATOM 2015 N N . ASP B 1 27 ? -13.336 -15.32 6.488 1 86.44 27 ASP B N 1
ATOM 2016 C CA . ASP B 1 27 ? -14.281 -14.336 7.016 1 86.44 27 ASP B CA 1
ATOM 2017 C C . ASP B 1 27 ? -14.344 -13.109 6.117 1 86.44 27 ASP B C 1
ATOM 2019 O O . ASP B 1 27 ? -14.633 -12.008 6.586 1 86.44 27 ASP B O 1
ATOM 2023 N N . PHE B 1 28 ? -13.945 -13.25 4.871 1 91.75 28 PHE B N 1
ATOM 2024 C CA . PHE B 1 28 ? -14.211 -12.195 3.902 1 91.75 28 PHE B CA 1
ATOM 2025 C C . PHE B 1 28 ? -15.617 -12.312 3.332 1 91.75 28 PHE B C 1
ATOM 2027 O O . PHE B 1 28 ? -16.141 -13.422 3.178 1 91.75 28 PHE B O 1
ATOM 2034 N N . LEU B 1 29 ? -16.234 -11.172 3.166 1 93 29 LEU B N 1
ATOM 2035 C CA . LEU B 1 29 ? -17.469 -11.164 2.385 1 93 29 LEU B CA 1
ATOM 2036 C C . LEU B 1 29 ? -17.156 -11.172 0.891 1 93 29 LEU B C 1
ATOM 2038 O O . LEU B 1 29 ? -16.438 -10.305 0.396 1 93 29 LEU B O 1
ATOM 2042 N N . VAL B 1 30 ? -17.734 -12.18 0.239 1 95.38 30 VAL B N 1
ATOM 2043 C CA . VAL B 1 30 ? -17.328 -12.359 -1.154 1 95.38 30 VAL B CA 1
ATOM 2044 C C . VAL B 1 30 ? -18.562 -12.266 -2.057 1 95.38 30 VAL B C 1
ATOM 2046 O O . VAL B 1 30 ? -19.516 -13.023 -1.895 1 95.38 30 VAL B O 1
ATOM 2049 N N . ASP B 1 31 ? -18.562 -11.289 -2.914 1 95.38 31 ASP B N 1
ATOM 2050 C CA . ASP B 1 31 ? -19.516 -11.227 -4.023 1 95.38 31 ASP B CA 1
ATOM 2051 C C . ASP B 1 31 ?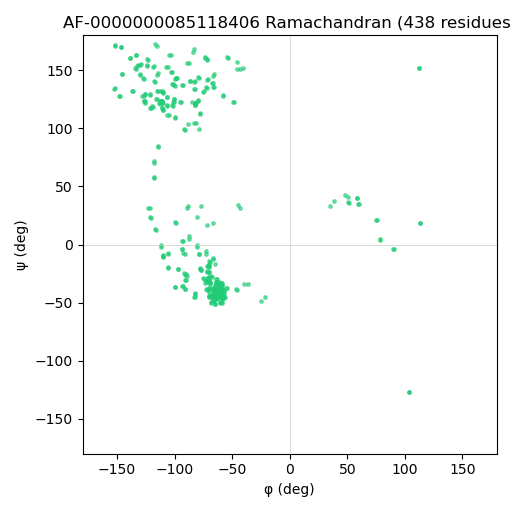 -18.875 -11.734 -5.316 1 95.38 31 ASP B C 1
ATOM 2053 O O . ASP B 1 31 ? -17.703 -11.477 -5.578 1 95.38 31 ASP B O 1
ATOM 2057 N N . ILE B 1 32 ? -19.672 -12.391 -6.078 1 96.06 32 ILE B N 1
ATOM 2058 C CA . ILE B 1 32 ? -19.141 -13.008 -7.289 1 96.06 32 ILE B CA 1
ATOM 2059 C C . ILE B 1 32 ? -19.875 -12.469 -8.516 1 96.06 32 ILE B C 1
ATOM 2061 O O . ILE B 1 32 ? -21.094 -12.344 -8.5 1 96.06 32 ILE B O 1
ATOM 2065 N N . CYS B 1 33 ? -19.109 -12.031 -9.453 1 94.25 33 CYS B N 1
ATOM 2066 C CA . CYS B 1 33 ? -19.641 -11.688 -10.766 1 94.25 33 CYS B CA 1
ATOM 2067 C C . CYS B 1 33 ? -19.016 -12.57 -11.852 1 94.25 33 CYS B C 1
ATOM 2069 O O . CYS B 1 33 ? -17.875 -12.992 -11.734 1 94.25 33 CYS B O 1
ATOM 2071 N N . SER B 1 34 ? -19.766 -12.75 -12.93 1 91.31 34 SER B N 1
ATOM 2072 C CA . SER B 1 34 ? -19.328 -13.711 -13.938 1 91.31 34 SER B CA 1
ATOM 2073 C C . SER B 1 34 ? -18.891 -13 -15.219 1 91.31 34 SER B C 1
ATOM 2075 O O . SER B 1 34 ? -18.359 -13.633 -16.141 1 91.31 34 SER B O 1
ATOM 2077 N N . ASN B 1 35 ? -19.188 -11.695 -15.289 1 90.81 35 ASN B N 1
ATOM 2078 C CA . ASN B 1 35 ? -18.797 -10.938 -16.484 1 90.81 35 ASN B CA 1
ATOM 2079 C C . ASN B 1 35 ? -18.562 -9.469 -16.156 1 90.81 35 ASN B C 1
ATOM 2081 O O . ASN B 1 35 ? -18.844 -9.016 -15.039 1 90.81 35 ASN B O 1
ATOM 2085 N N . ASN B 1 36 ? -18.031 -8.766 -17.156 1 91 36 ASN B N 1
ATOM 2086 C CA . ASN B 1 36 ? -17.609 -7.379 -16.969 1 91 36 ASN B CA 1
ATOM 2087 C C . ASN B 1 36 ? -18.797 -6.477 -16.641 1 91 36 ASN B C 1
ATOM 2089 O O . ASN B 1 36 ? -18.688 -5.551 -15.844 1 91 36 ASN B O 1
ATOM 2093 N N . ASP B 1 37 ? -19.906 -6.773 -17.266 1 90.06 37 ASP B N 1
ATOM 2094 C CA . ASP B 1 37 ? -21.078 -5.945 -17.031 1 90.06 37 ASP B CA 1
ATOM 2095 C C . ASP B 1 37 ? -21.562 -6.062 -15.594 1 90.06 37 ASP B C 1
ATOM 2097 O O . ASP B 1 37 ? -21.844 -5.051 -14.945 1 90.06 37 ASP B O 1
ATOM 2101 N N . GLU B 1 38 ? -21.688 -7.246 -15.102 1 92.75 38 GLU B N 1
ATOM 2102 C CA . GLU B 1 38 ? -22.062 -7.477 -13.711 1 92.75 38 GLU B CA 1
ATOM 2103 C C . GLU B 1 38 ? -21.062 -6.828 -12.758 1 92.75 38 GLU B C 1
ATOM 2105 O O . GLU B 1 38 ? -21.438 -6.285 -11.719 1 92.75 38 GLU B O 1
ATOM 2110 N N . PHE B 1 39 ? -19.797 -6.922 -13.156 1 94 39 PHE B N 1
ATOM 2111 C CA . PHE B 1 39 ? -18.734 -6.34 -12.352 1 94 39 PHE B CA 1
ATOM 2112 C C . PHE B 1 39 ? -18.922 -4.836 -12.211 1 94 39 PHE B C 1
ATOM 2114 O O . PHE B 1 39 ? -18.922 -4.305 -11.102 1 94 39 PHE B O 1
ATOM 2121 N N . LEU B 1 40 ? -19.141 -4.145 -13.328 1 90.12 40 LEU B N 1
ATOM 2122 C CA . LEU B 1 40 ? -19.312 -2.697 -13.359 1 90.12 40 LEU B CA 1
ATOM 2123 C C . LEU B 1 40 ? -20.578 -2.287 -12.594 1 90.12 40 LEU B C 1
ATOM 2125 O O . LEU B 1 40 ? -20.562 -1.276 -11.883 1 90.12 40 LEU B O 1
ATOM 2129 N N . GLU B 1 41 ? -21.625 -3.098 -12.695 1 91.12 41 GLU B N 1
ATOM 2130 C CA . GLU B 1 41 ? -22.859 -2.836 -11.953 1 91.12 41 GLU B CA 1
ATOM 2131 C C . GLU B 1 41 ? -22.625 -2.947 -10.445 1 91.12 41 GLU B C 1
ATOM 2133 O O . GLU B 1 41 ? -23.094 -2.115 -9.672 1 91.12 41 GLU B O 1
ATOM 2138 N N . SER B 1 42 ? -21.891 -3.98 -10.062 1 91.19 42 SER B N 1
ATOM 2139 C CA . SER B 1 42 ? -21.625 -4.219 -8.648 1 91.19 42 SER B CA 1
ATOM 2140 C C . SER B 1 42 ? -20.844 -3.055 -8.031 1 91.19 42 SER B C 1
ATOM 2142 O O . SER B 1 42 ? -21.156 -2.619 -6.922 1 91.19 42 SER B O 1
ATOM 2144 N N . ILE B 1 43 ? -19.844 -2.5 -8.758 1 87.69 43 ILE B N 1
ATOM 2145 C CA . ILE B 1 43 ? -19 -1.458 -8.188 1 87.69 43 ILE B CA 1
ATOM 2146 C C . ILE B 1 43 ? -19.734 -0.126 -8.188 1 87.69 43 ILE B C 1
ATOM 2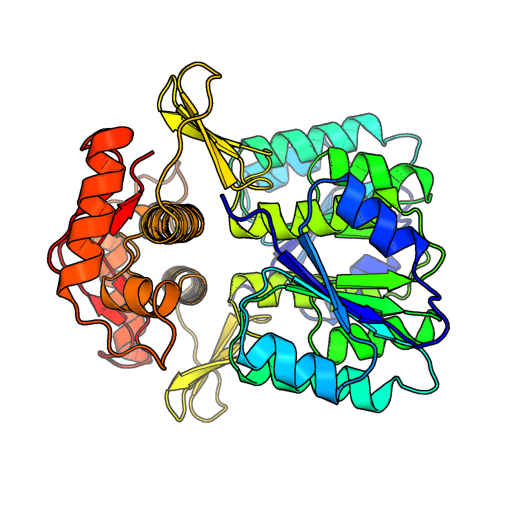148 O O . ILE B 1 43 ? -19.359 0.81 -7.488 1 87.69 43 ILE B O 1
ATOM 2152 N N . TYR B 1 44 ? -20.734 -0.074 -9.086 1 82.19 44 TYR B N 1
ATOM 2153 C CA . TYR B 1 44 ? -21.578 1.117 -9.109 1 82.19 44 TYR B CA 1
ATOM 2154 C C . TYR B 1 44 ? -22.438 1.2 -7.859 1 82.19 44 TYR B C 1
ATOM 2156 O O . TYR B 1 44 ? -22.656 2.283 -7.309 1 82.19 44 TYR B O 1
ATOM 2164 N N . TYR B 1 45 ? -22.875 0.063 -7.285 1 80.88 45 TYR B N 1
ATOM 2165 C CA . TYR B 1 45 ? -23.875 0.053 -6.223 1 80.88 45 TYR B CA 1
ATOM 2166 C C . TYR B 1 45 ? -23.234 -0.25 -4.875 1 80.88 45 TYR B C 1
ATOM 2168 O O . TYR B 1 45 ? -23.844 -0.015 -3.824 1 80.88 45 TYR B O 1
ATOM 2176 N N . ASN B 1 46 ? -22.062 -0.814 -4.965 1 79.69 46 ASN B N 1
ATOM 2177 C CA . ASN B 1 46 ? -21.453 -1.291 -3.729 1 79.69 46 ASN B CA 1
ATOM 2178 C C . ASN B 1 46 ? -20 -0.844 -3.611 1 79.69 46 ASN B C 1
ATOM 2180 O O . ASN B 1 46 ? -19.359 -0.564 -4.621 1 79.69 46 ASN B O 1
ATOM 2184 N N . LEU B 1 47 ? -19.562 -0.75 -2.4 1 78.62 47 LEU B N 1
ATOM 2185 C CA . LEU B 1 47 ? -18.156 -0.487 -2.125 1 78.62 47 LEU B CA 1
ATOM 2186 C C . LEU B 1 47 ? -17.422 -1.776 -1.771 1 78.62 47 LEU B C 1
ATOM 2188 O O . LEU B 1 47 ? -17.969 -2.631 -1.067 1 78.62 47 LEU B O 1
ATOM 2192 N N . TYR B 1 48 ? -16.312 -1.882 -2.326 1 88.25 48 TYR B N 1
ATOM 2193 C CA . TYR B 1 48 ? -15.492 -3.051 -2.055 1 88.25 48 TYR B CA 1
ATOM 2194 C C . TYR B 1 48 ? -14.117 -2.639 -1.541 1 88.25 48 TYR B C 1
ATOM 2196 O O . TYR B 1 48 ? -13.672 -1.514 -1.777 1 88.25 48 TYR B O 1
ATOM 2204 N N . ASP B 1 49 ? -13.508 -3.541 -0.789 1 88.56 49 ASP B N 1
ATOM 2205 C CA . ASP B 1 49 ? -12.156 -3.311 -0.289 1 88.56 49 ASP B CA 1
ATOM 2206 C C . ASP B 1 49 ? -11.109 -3.873 -1.25 1 88.56 49 ASP B C 1
ATOM 2208 O O . ASP B 1 49 ? -9.953 -3.443 -1.24 1 88.56 49 ASP B O 1
ATOM 2212 N N . LEU B 1 50 ? -11.547 -4.836 -2.008 1 94.94 50 LEU B N 1
ATOM 2213 C CA . LEU B 1 50 ? -10.633 -5.523 -2.912 1 94.94 50 LEU B CA 1
ATOM 2214 C C . LEU B 1 50 ? -11.375 -6.086 -4.117 1 94.94 50 LEU B C 1
ATOM 2216 O O . LEU B 1 50 ? -12.461 -6.652 -3.973 1 94.94 50 LEU B O 1
ATOM 2220 N N . TYR B 1 51 ? -10.805 -5.855 -5.277 1 95.69 51 TYR B N 1
ATOM 2221 C CA . TYR B 1 51 ? -11.242 -6.516 -6.504 1 95.69 51 TYR B CA 1
ATOM 2222 C C . TYR B 1 51 ? -10.312 -7.676 -6.855 1 95.69 51 TYR B C 1
ATOM 2224 O O . TYR B 1 51 ? -9.094 -7.504 -6.934 1 95.69 51 TYR B O 1
ATOM 2232 N N . LEU B 1 52 ? -10.891 -8.852 -6.973 1 96.5 52 LEU B N 1
ATOM 2233 C CA . LEU B 1 52 ? -10.141 -10.023 -7.41 1 96.5 52 LEU B CA 1
ATOM 2234 C C . LEU B 1 52 ? -10.586 -10.453 -8.805 1 96.5 52 LEU B C 1
ATOM 2236 O O . LEU B 1 52 ? -11.711 -10.914 -8.992 1 96.5 52 LEU B O 1
ATOM 2240 N N . LEU B 1 53 ? -9.68 -10.367 -9.766 1 96.31 53 LEU B N 1
ATOM 2241 C CA . LEU B 1 53 ? -10.023 -10.633 -11.156 1 96.31 53 LEU B CA 1
ATOM 2242 C C . LEU B 1 53 ? -9.336 -11.898 -11.664 1 96.31 53 LEU B C 1
ATOM 2244 O O . LEU B 1 53 ? -8.109 -12 -11.625 1 96.31 53 LEU B O 1
ATOM 2248 N N . ASN B 1 54 ? -10.156 -12.789 -12.078 1 95.62 54 ASN B N 1
ATOM 2249 C CA . ASN B 1 54 ? -9.641 -13.953 -12.797 1 95.62 54 ASN B CA 1
ATOM 2250 C C . ASN B 1 54 ? -9.406 -13.641 -14.273 1 95.62 54 ASN B C 1
ATOM 2252 O O . ASN B 1 54 ? -10.336 -13.281 -15 1 95.62 54 ASN B O 1
ATOM 2256 N N . ILE B 1 55 ? -8.188 -13.828 -14.688 1 94.44 55 ILE B N 1
ATOM 2257 C CA . ILE B 1 55 ? -7.863 -13.438 -16.062 1 94.44 55 ILE B CA 1
ATOM 2258 C C . ILE B 1 55 ? -7.246 -14.625 -16.797 1 94.44 55 ILE B C 1
ATOM 2260 O O . ILE B 1 55 ? -6.262 -15.203 -16.344 1 94.44 55 ILE B O 1
ATOM 2264 N N . ASN B 1 56 ? -7.863 -14.953 -17.859 1 92.12 56 ASN B N 1
ATOM 2265 C CA . ASN B 1 56 ? -7.309 -15.922 -18.797 1 92.12 56 ASN B CA 1
ATOM 2266 C C . ASN B 1 56 ? -7.031 -15.289 -20.156 1 92.12 56 ASN B C 1
ATOM 2268 O O . ASN B 1 56 ? -7.328 -14.117 -20.375 1 92.12 56 ASN B O 1
ATOM 2272 N N . GLU B 1 57 ? -6.406 -16.062 -20.969 1 88.62 57 GLU B N 1
ATOM 2273 C CA . GLU B 1 57 ? -5.973 -15.531 -22.25 1 88.62 57 GLU B CA 1
ATOM 2274 C C . GLU B 1 57 ? -7.16 -15.055 -23.078 1 88.62 57 GLU B C 1
ATOM 2276 O O . GLU B 1 57 ? -7.078 -14.023 -23.766 1 88.62 57 GLU B O 1
ATOM 2281 N N . GLU B 1 58 ? -8.227 -15.734 -22.969 1 88.75 58 GLU B N 1
ATOM 2282 C CA . GLU B 1 58 ? -9.383 -15.469 -23.812 1 88.75 58 GLU B CA 1
ATOM 2283 C C . GLU B 1 58 ? -10.039 -14.133 -23.453 1 88.75 58 GLU B C 1
ATOM 2285 O O . GLU B 1 58 ? -10.531 -13.422 -24.328 1 88.75 58 GLU B O 1
ATOM 2290 N N . LYS B 1 59 ? -9.953 -13.773 -22.203 1 88.62 59 LYS B N 1
ATOM 2291 C CA . LYS B 1 59 ? -10.656 -12.578 -21.75 1 88.62 59 LYS B CA 1
ATOM 2292 C C . LYS B 1 59 ? -9.688 -11.562 -21.156 1 88.62 59 LYS B C 1
ATOM 2294 O O . LYS B 1 59 ? -10.078 -10.719 -20.344 1 88.62 59 LYS B O 1
ATOM 2299 N N . ALA B 1 60 ? -8.484 -11.68 -21.562 1 91.44 60 ALA B N 1
ATOM 2300 C CA . ALA B 1 60 ? -7.434 -10.883 -20.938 1 91.44 60 ALA B CA 1
ATOM 2301 C C . ALA B 1 60 ? -7.617 -9.398 -21.234 1 91.44 60 ALA B C 1
ATOM 2303 O O . ALA B 1 60 ? -7.645 -8.57 -20.312 1 91.44 60 ALA B O 1
ATOM 2304 N N . ILE B 1 61 ? -7.84 -9.086 -22.453 1 91.56 61 ILE B N 1
ATOM 2305 C CA . ILE B 1 61 ? -7.836 -7.699 -22.891 1 91.56 61 ILE B CA 1
ATOM 2306 C C . ILE B 1 61 ? -8.977 -6.938 -22.219 1 91.56 61 ILE B C 1
ATOM 2308 O O . ILE B 1 61 ? -8.75 -5.914 -21.562 1 91.56 61 ILE B O 1
ATOM 2312 N N . PRO B 1 62 ? -10.164 -7.449 -22.281 1 93 62 PRO B N 1
ATOM 2313 C CA . PRO B 1 62 ? -11.258 -6.738 -21.609 1 93 62 PRO B CA 1
ATOM 2314 C C . PRO B 1 62 ? -11.023 -6.598 -20.109 1 93 62 PRO B C 1
ATOM 2316 O O . PRO B 1 62 ? -11.422 -5.598 -19.5 1 93 62 PRO B O 1
ATOM 2319 N N . ARG B 1 63 ? -10.422 -7.527 -19.5 1 93.88 63 ARG B N 1
ATOM 2320 C CA . ARG B 1 63 ? -10.18 -7.492 -18.062 1 93.88 63 ARG B CA 1
ATOM 2321 C C . ARG B 1 63 ? -9.109 -6.469 -17.703 1 93.88 63 ARG B C 1
ATOM 2323 O O . ARG B 1 63 ? -9.227 -5.75 -16.719 1 93.88 63 ARG B O 1
ATOM 2330 N N . PHE B 1 64 ? -8.086 -6.391 -18.547 1 95.44 64 PHE B N 1
ATOM 2331 C CA . PHE B 1 64 ? -7.062 -5.375 -18.328 1 95.44 64 PHE B CA 1
ATOM 2332 C C . PHE B 1 64 ? -7.641 -3.977 -18.484 1 95.44 64 PHE B C 1
ATOM 2334 O O . PHE B 1 64 ? -7.285 -3.062 -17.734 1 95.44 64 PHE B O 1
ATOM 2341 N N . GLN B 1 65 ? -8.5 -3.812 -19.406 1 94.25 65 GLN B N 1
ATOM 2342 C CA . GLN B 1 65 ? -9.172 -2.529 -19.594 1 94.25 65 GLN B CA 1
ATOM 2343 C C . GLN B 1 65 ? -10.008 -2.162 -18.375 1 94.25 65 GLN B C 1
ATOM 2345 O O . GLN B 1 65 ? -10.094 -0.99 -18 1 94.25 65 GLN B O 1
ATOM 2350 N N . LEU B 1 66 ? -10.586 -3.174 -17.812 1 93.5 66 LEU B N 1
ATOM 2351 C CA . LEU B 1 66 ? -11.367 -2.961 -16.594 1 93.5 66 LEU B CA 1
ATOM 2352 C C . LEU B 1 66 ? -10.484 -2.443 -15.469 1 93.5 66 LEU B C 1
ATOM 2354 O O . LEU B 1 66 ? -10.867 -1.522 -14.742 1 93.5 66 LEU B O 1
ATOM 2358 N N . ILE B 1 67 ? -9.336 -2.992 -15.32 1 93.62 67 ILE B N 1
ATOM 2359 C CA . ILE B 1 67 ? -8.391 -2.566 -14.297 1 93.62 67 ILE B CA 1
ATOM 2360 C C . ILE B 1 67 ? -7.988 -1.112 -14.539 1 93.62 67 ILE B C 1
ATOM 2362 O O . ILE B 1 67 ? -7.957 -0.31 -13.602 1 93.62 67 ILE B O 1
ATOM 2366 N N . LYS B 1 68 ? -7.734 -0.803 -15.766 1 92 68 LYS B N 1
ATOM 2367 C CA . LYS B 1 68 ? -7.387 0.57 -16.125 1 92 68 LYS B CA 1
ATOM 2368 C C . LYS B 1 68 ? -8.516 1.532 -15.773 1 92 68 LYS B C 1
ATOM 2370 O O . LYS B 1 68 ? -8.273 2.615 -15.234 1 92 68 LYS B O 1
ATOM 2375 N N . LEU B 1 69 ? -9.68 1.134 -16.047 1 89.25 69 LEU B N 1
ATOM 2376 C CA . LEU B 1 69 ? -10.859 1.943 -15.75 1 89.25 69 LEU B CA 1
ATOM 2377 C C . LEU B 1 69 ? -10.992 2.174 -14.25 1 89.25 69 LEU B C 1
ATOM 2379 O O . LEU B 1 69 ? -11.266 3.293 -13.812 1 89.25 69 LEU B O 1
ATOM 2383 N N . LEU B 1 70 ? -10.773 1.135 -13.477 1 89.12 70 LEU B N 1
ATOM 2384 C CA . LEU B 1 70 ? -10.844 1.234 -12.023 1 89.12 70 LEU B CA 1
ATOM 2385 C C . LEU B 1 70 ? -9.82 2.236 -11.5 1 89.12 70 LEU B C 1
ATOM 2387 O O . LEU B 1 70 ? -10.094 2.98 -10.555 1 89.12 70 LEU B O 1
ATOM 2391 N N . ASN B 1 71 ? -8.648 2.25 -12.109 1 87.75 71 ASN B N 1
ATOM 2392 C CA . ASN B 1 71 ? -7.562 3.123 -11.68 1 87.75 71 ASN B CA 1
ATOM 2393 C C . ASN B 1 71 ? -7.844 4.582 -12.023 1 87.75 71 ASN B C 1
ATOM 2395 O O . ASN B 1 71 ? -7.367 5.488 -11.344 1 87.75 71 ASN B O 1
ATOM 2399 N N . GLU B 1 72 ? -8.562 4.797 -13.078 1 80.25 72 GLU B N 1
ATOM 2400 C CA . GLU B 1 72 ? -8.906 6.152 -13.5 1 80.25 72 GLU B CA 1
ATOM 2401 C C . GLU B 1 72 ? -9.906 6.793 -12.531 1 80.25 72 GLU B C 1
ATOM 2403 O O . GLU B 1 72 ? -9.922 8.016 -12.375 1 80.25 72 GLU B O 1
ATOM 2408 N N . CYS B 1 73 ? -10.703 5.988 -11.953 1 71.56 73 CYS B N 1
ATOM 2409 C CA . CYS B 1 73 ? -11.672 6.516 -11 1 71.56 73 CYS B CA 1
ATOM 2410 C C . CYS B 1 73 ? -11.023 6.754 -9.641 1 71.56 73 CYS B C 1
ATOM 2412 O O . CYS B 1 73 ? -11.711 7.039 -8.656 1 71.56 73 CYS B O 1
ATOM 2414 N N . HIS B 1 74 ? -9.641 6.934 -9.641 1 58.84 74 HIS B N 1
ATOM 2415 C CA . HIS B 1 74 ? -8.812 7.168 -8.461 1 58.84 74 HIS B CA 1
ATOM 2416 C C . HIS B 1 74 ? -9.289 6.332 -7.281 1 58.84 74 HIS B C 1
ATOM 2418 O O . HIS B 1 74 ? -9.352 6.824 -6.152 1 58.84 74 HIS B O 1
ATOM 2424 N N . ASP B 1 75 ? -9.703 5.125 -7.625 1 64.25 75 ASP B N 1
ATOM 2425 C CA . ASP B 1 75 ? -10.18 4.195 -6.605 1 64.25 75 ASP B CA 1
ATOM 2426 C C . ASP B 1 75 ? -9.016 3.469 -5.938 1 64.25 75 ASP B C 1
ATOM 2428 O O . ASP B 1 75 ? -8.125 2.959 -6.621 1 64.25 75 ASP B O 1
ATOM 2432 N N . MET B 1 76 ? -8.625 3.816 -4.723 1 72.5 76 MET B N 1
ATOM 2433 C CA . MET B 1 76 ? -7.516 3.221 -3.977 1 72.5 76 MET B CA 1
ATOM 2434 C C . MET B 1 76 ? -7.867 1.814 -3.508 1 72.5 76 MET B C 1
ATOM 2436 O O . MET B 1 76 ? -7.18 1.247 -2.658 1 72.5 76 MET B O 1
ATOM 2440 N N . THR B 1 77 ? -8.914 1.354 -4.18 1 86.81 77 THR B N 1
ATOM 2441 C CA . THR B 1 77 ? -9.281 -0.019 -3.85 1 86.81 77 THR B CA 1
ATOM 2442 C C . THR B 1 77 ? -8.25 -1.002 -4.395 1 86.81 77 THR B C 1
ATOM 2444 O O . THR B 1 77 ? -7.734 -0.821 -5.5 1 86.81 77 THR B O 1
ATOM 2447 N N . MET B 1 78 ? -7.953 -2.041 -3.664 1 92.19 78 MET B N 1
ATOM 2448 C CA . MET B 1 78 ? -6.945 -3.023 -4.047 1 92.19 78 MET B CA 1
ATOM 2449 C C . MET B 1 78 ? -7.434 -3.885 -5.203 1 92.19 78 MET B C 1
ATOM 2451 O O . MET B 1 78 ? -8.594 -4.305 -5.227 1 92.19 78 MET B O 1
ATOM 2455 N N . LYS B 1 79 ? -6.586 -4.09 -6.18 1 95.31 79 LYS B N 1
ATOM 2456 C CA . LYS B 1 79 ? -6.871 -4.949 -7.324 1 95.31 79 LYS B CA 1
ATOM 2457 C C . LYS B 1 79 ? -5.883 -6.109 -7.402 1 95.31 79 LYS B C 1
ATOM 2459 O O . LYS B 1 79 ? -4.672 -5.898 -7.488 1 95.31 79 LYS B O 1
ATOM 2464 N N . MET B 1 80 ? -6.395 -7.273 -7.305 1 96.62 80 MET B N 1
ATOM 2465 C CA . MET B 1 80 ? -5.582 -8.477 -7.434 1 96.62 80 MET B CA 1
ATOM 2466 C C . MET B 1 80 ? -6.023 -9.305 -8.633 1 96.62 80 MET B C 1
ATOM 2468 O O . MET B 1 80 ? -7.219 -9.453 -8.891 1 96.62 80 MET B O 1
ATOM 2472 N N . VAL B 1 81 ? -5 -9.836 -9.312 1 96.69 81 VAL B N 1
ATOM 2473 C CA . VAL B 1 81 ? -5.277 -10.648 -10.492 1 96.69 81 VAL B CA 1
ATOM 2474 C C . VAL B 1 81 ? -4.844 -12.094 -10.234 1 96.69 81 VAL B C 1
ATOM 2476 O O . VAL B 1 81 ? -3.773 -12.336 -9.672 1 96.69 81 VAL B O 1
ATOM 2479 N N . ILE B 1 82 ? -5.695 -12.984 -10.547 1 95.69 82 ILE B N 1
ATOM 2480 C CA . ILE B 1 82 ? -5.32 -14.383 -10.703 1 95.69 82 ILE B CA 1
ATOM 2481 C C . ILE B 1 82 ? -5.148 -14.719 -12.18 1 95.69 82 ILE B C 1
ATOM 2483 O O . ILE B 1 82 ? -6.125 -14.758 -12.938 1 95.69 82 ILE B O 1
ATOM 2487 N N . ALA B 1 83 ? -3.914 -14.922 -12.555 1 94.94 83 ALA B N 1
ATOM 2488 C CA . ALA B 1 83 ? -3.594 -15.18 -13.953 1 94.94 83 ALA B CA 1
ATOM 2489 C C . ALA B 1 83 ? -3.564 -16.672 -14.25 1 94.94 83 ALA B C 1
ATOM 2491 O O . ALA B 1 83 ? -2.971 -17.453 -13.492 1 94.94 83 ALA B O 1
ATOM 2492 N N . SER B 1 84 ? -4.125 -17.078 -15.344 1 93.19 84 SER B N 1
ATOM 2493 C CA . SER B 1 84 ? -4.156 -18.484 -15.742 1 93.19 84 SER B CA 1
ATOM 2494 C C . SER B 1 84 ? -2.789 -18.938 -16.234 1 93.19 84 SER B C 1
ATOM 2496 O O . SER B 1 84 ? -2.467 -20.125 -16.172 1 93.19 84 SER B O 1
ATOM 2498 N N . ILE B 1 85 ? -2.033 -18.016 -16.797 1 93.44 8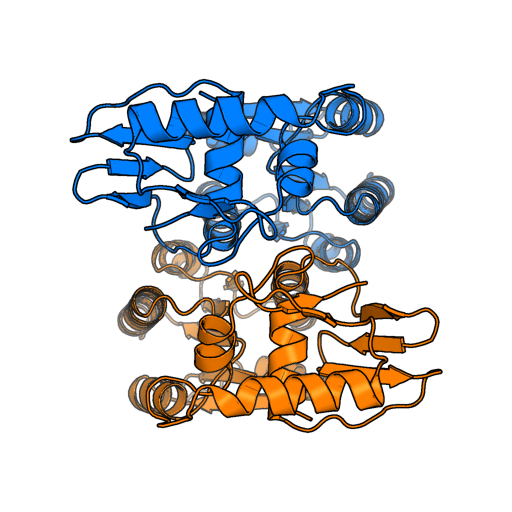5 ILE B N 1
ATOM 2499 C CA . ILE B 1 85 ? -0.697 -18.328 -17.297 1 93.44 85 ILE B CA 1
ATOM 2500 C C . ILE B 1 85 ? 0.264 -17.188 -16.938 1 93.44 85 ILE B C 1
ATOM 2502 O O . ILE B 1 85 ? -0.163 -16.062 -16.672 1 93.44 85 ILE B O 1
ATOM 2506 N N . SER B 1 86 ? 1.555 -17.5 -16.969 1 91.88 86 SER B N 1
ATOM 2507 C CA . SER B 1 86 ? 2.578 -16.562 -16.5 1 91.88 86 SER B CA 1
ATOM 2508 C C . SER B 1 86 ? 2.695 -15.359 -17.422 1 91.88 86 SER B C 1
ATOM 2510 O O . SER B 1 86 ? 3.078 -14.273 -16.984 1 91.88 86 SER B O 1
ATOM 2512 N N . SER B 1 87 ? 2.352 -15.531 -18.703 1 93.94 87 SER B N 1
ATOM 2513 C CA . SER B 1 87 ? 2.492 -14.445 -19.672 1 93.94 87 SER B CA 1
ATOM 2514 C C . SER B 1 87 ? 1.528 -13.305 -19.359 1 93.94 87 SER B C 1
ATOM 2516 O O . SER B 1 87 ? 1.676 -12.195 -19.891 1 93.94 87 SER B O 1
ATOM 2518 N N . MET B 1 88 ? 0.594 -13.531 -18.484 1 94.44 88 MET B N 1
ATOM 2519 C CA . MET B 1 88 ? -0.41 -12.516 -18.172 1 94.44 88 MET B CA 1
ATOM 2520 C C . MET B 1 88 ? 0.036 -11.664 -16.984 1 94.44 88 MET B C 1
ATOM 2522 O O . MET B 1 88 ? -0.563 -10.625 -16.703 1 94.44 88 MET B O 1
ATOM 2526 N N . ILE B 1 89 ? 1.112 -12.023 -16.344 1 94.31 89 ILE B N 1
ATOM 2527 C CA . ILE B 1 89 ? 1.546 -11.344 -15.133 1 94.31 89 ILE B CA 1
ATOM 2528 C C . ILE B 1 89 ? 2.008 -9.93 -15.461 1 94.31 89 ILE B C 1
ATOM 2530 O O . ILE B 1 89 ? 1.524 -8.961 -14.875 1 94.31 89 ILE B O 1
ATOM 2534 N N . LYS B 1 90 ? 2.848 -9.836 -16.438 1 94.62 90 LYS B N 1
ATOM 2535 C CA . LYS B 1 90 ? 3.406 -8.523 -16.781 1 94.62 90 LYS B CA 1
ATOM 2536 C C . LYS B 1 90 ? 2.314 -7.566 -17.25 1 94.62 90 LYS B C 1
ATOM 2538 O O . LYS B 1 90 ? 2.188 -6.461 -16.719 1 94.62 90 LYS B O 1
ATOM 2543 N N . PRO B 1 91 ? 1.401 -7.98 -18.141 1 96.19 91 PRO B N 1
ATOM 2544 C CA . PRO B 1 91 ? 0.318 -7.086 -18.562 1 96.19 91 PRO B CA 1
ATOM 2545 C C . PRO B 1 91 ? -0.612 -6.715 -17.406 1 96.19 91 PRO B C 1
ATOM 2547 O O . PRO B 1 91 ? -1.181 -5.617 -17.406 1 96.19 91 PRO B O 1
ATOM 2550 N N . SER B 1 92 ? -0.753 -7.582 -16.453 1 96.69 92 SER B N 1
ATOM 2551 C CA . SER B 1 92 ? -1.593 -7.297 -15.297 1 96.69 92 SER B CA 1
ATOM 2552 C C . SER B 1 92 ? -1.031 -6.137 -14.484 1 96.69 92 SER B C 1
ATOM 2554 O O . SER B 1 92 ? -1.761 -5.207 -14.133 1 96.69 92 SER B O 1
ATOM 2556 N N . PHE B 1 93 ? 0.247 -6.16 -14.258 1 95.38 93 PHE B N 1
ATOM 2557 C CA . PHE B 1 93 ? 0.877 -5.078 -13.508 1 95.38 93 PHE B CA 1
ATOM 2558 C C . PHE B 1 93 ? 0.893 -3.793 -14.328 1 95.38 93 PHE B C 1
ATOM 2560 O O . PHE B 1 93 ? 0.695 -2.703 -13.781 1 95.38 93 PHE B O 1
ATOM 2567 N N . ILE B 1 94 ? 1.104 -3.949 -15.609 1 94.19 94 ILE B N 1
ATOM 2568 C CA . ILE B 1 94 ? 1.118 -2.789 -16.5 1 94.19 94 ILE B CA 1
ATOM 2569 C C . ILE B 1 94 ? -0.258 -2.127 -16.5 1 94.19 94 ILE B C 1
ATOM 2571 O O . ILE B 1 94 ? -0.363 -0.899 -16.562 1 94.19 94 ILE B O 1
ATOM 2575 N N . SER B 1 95 ? -1.317 -2.934 -16.391 1 94.44 95 SER B N 1
ATOM 2576 C CA . SER B 1 95 ? -2.676 -2.396 -16.375 1 94.44 95 SER B CA 1
ATOM 2577 C C . SER B 1 95 ? -2.961 -1.674 -15.055 1 94.44 95 SER B C 1
ATOM 2579 O O . SER B 1 95 ? -3.938 -0.929 -14.953 1 94.44 95 SER B O 1
ATOM 2581 N N . GLY B 1 96 ? -2.15 -1.962 -14.039 1 93.38 96 GLY B N 1
ATOM 2582 C CA . GLY B 1 96 ? -2.264 -1.176 -12.82 1 93.38 96 GLY B CA 1
ATOM 2583 C C . GLY B 1 96 ? -2.768 -1.978 -11.633 1 93.38 96 GLY B C 1
ATOM 2584 O O . GLY B 1 96 ? -3.26 -1.409 -10.656 1 93.38 96 GLY B O 1
ATOM 2585 N N . CYS B 1 97 ? -2.689 -3.314 -11.68 1 95.12 97 CYS B N 1
ATOM 2586 C CA . CYS B 1 97 ? -3.107 -4.082 -10.516 1 95.12 97 CYS B CA 1
ATOM 2587 C C . CYS B 1 97 ? -2.078 -3.977 -9.398 1 95.12 97 CYS B C 1
ATOM 2589 O O . CYS B 1 97 ? -0.943 -3.557 -9.633 1 95.12 97 CYS B O 1
ATOM 2591 N N . ASP B 1 98 ? -2.502 -4.297 -8.219 1 93.81 98 ASP B N 1
ATOM 2592 C CA . ASP B 1 98 ? -1.637 -4.211 -7.047 1 93.81 98 ASP B CA 1
ATOM 2593 C C . ASP B 1 98 ? -0.915 -5.535 -6.801 1 93.81 98 ASP B C 1
ATOM 2595 O O . ASP B 1 98 ? 0.158 -5.559 -6.195 1 93.81 98 ASP B O 1
ATOM 2599 N N . GLU B 1 99 ? -1.558 -6.559 -7.176 1 95.75 99 GLU B N 1
ATOM 2600 C CA . GLU B 1 99 ? -1.053 -7.914 -6.98 1 95.75 99 GLU B CA 1
ATOM 2601 C C . GLU B 1 99 ? -1.467 -8.828 -8.133 1 95.75 99 GLU B C 1
ATOM 2603 O O . GLU B 1 99 ? -2.531 -8.641 -8.727 1 95.75 99 GLU B O 1
ATOM 2608 N N . CYS B 1 100 ? -0.57 -9.758 -8.414 1 96.56 100 CYS B N 1
ATOM 2609 C CA . CYS B 1 100 ? -0.881 -10.758 -9.438 1 96.56 100 CYS B CA 1
ATOM 2610 C C . CYS B 1 100 ? -0.225 -12.094 -9.117 1 96.56 100 CYS B C 1
ATOM 2612 O O . CYS B 1 100 ? 0.972 -12.148 -8.828 1 96.56 100 CYS B O 1
ATOM 2614 N N . VAL B 1 101 ? -1.059 -13.125 -9.133 1 94.62 101 VAL B N 1
ATOM 2615 C CA . VAL B 1 101 ? -0.549 -14.469 -8.867 1 94.62 101 VAL B CA 1
ATOM 2616 C C . VAL B 1 101 ? -1.03 -15.43 -9.953 1 94.62 101 VAL B C 1
ATOM 2618 O O . VAL B 1 101 ? -2.059 -15.188 -10.594 1 94.62 101 VAL B O 1
ATOM 2621 N N . ILE B 1 102 ? -0.239 -16.453 -10.109 1 92.06 102 ILE B N 1
ATOM 2622 C CA . ILE B 1 102 ? -0.64 -17.484 -11.047 1 92.06 102 ILE B CA 1
ATOM 2623 C C . ILE B 1 102 ? -1.692 -18.391 -10.406 1 92.06 102 ILE B C 1
ATOM 2625 O O . ILE B 1 102 ? -1.664 -18.625 -9.195 1 92.06 102 ILE B O 1
ATOM 2629 N N . ARG B 1 103 ? -2.723 -18.906 -11.117 1 89.69 103 ARG B N 1
ATOM 2630 C CA . ARG B 1 103 ? -3.887 -19.672 -10.656 1 89.69 103 ARG B CA 1
ATOM 2631 C C . ARG B 1 103 ? -3.467 -20.891 -9.844 1 89.69 103 ARG B C 1
ATOM 2633 O O . ARG B 1 103 ? -4.121 -21.234 -8.859 1 89.69 103 ARG B O 1
ATOM 2640 N N . ASN B 1 104 ? -2.457 -21.688 -10.023 1 86.81 104 ASN B N 1
ATOM 2641 C CA . ASN B 1 104 ? -2.072 -22.906 -9.32 1 86.81 104 ASN B CA 1
ATOM 2642 C C . ASN B 1 104 ? -1.18 -22.594 -8.117 1 86.81 104 ASN B C 1
ATOM 2644 O O . ASN B 1 104 ? -0.361 -23.422 -7.723 1 86.81 104 ASN B O 1
ATOM 2648 N N . VAL B 1 105 ? -1.479 -21.5 -7.602 1 86 105 VAL B N 1
ATOM 2649 C CA . VAL B 1 105 ? -0.736 -21.125 -6.406 1 86 105 VAL B CA 1
ATOM 2650 C C . VAL B 1 105 ? -1.444 -21.656 -5.164 1 86 105 VAL B C 1
ATOM 2652 O O . VAL B 1 105 ? -2.65 -21.922 -5.195 1 86 105 VAL B O 1
ATOM 2655 N N . ASP B 1 106 ? -0.688 -21.828 -4.09 1 88.62 106 ASP B N 1
ATOM 2656 C CA . ASP B 1 106 ? -1.24 -22.219 -2.799 1 88.62 106 ASP B CA 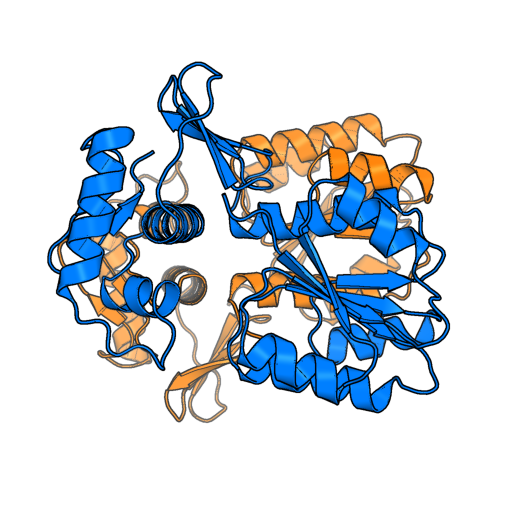1
ATOM 2657 C C . ASP B 1 106 ? -2.287 -21.219 -2.322 1 88.62 106 ASP B C 1
ATOM 2659 O O . ASP B 1 106 ? -2.018 -20.016 -2.256 1 88.62 106 ASP B O 1
ATOM 2663 N N . GLU B 1 107 ? -3.463 -21.719 -1.961 1 88.88 107 GLU B N 1
ATOM 2664 C CA . GLU B 1 107 ? -4.57 -20.859 -1.555 1 88.88 107 GLU B CA 1
ATOM 2665 C C . GLU B 1 107 ? -4.207 -20.031 -0.325 1 88.88 107 GLU B C 1
ATOM 2667 O O . GLU B 1 107 ? -4.645 -18.891 -0.187 1 88.88 107 GLU B O 1
ATOM 2672 N N . ASP B 1 108 ? -3.381 -20.641 0.529 1 91.44 108 ASP B N 1
ATOM 2673 C CA . ASP B 1 108 ? -2.943 -19.906 1.713 1 91.44 108 ASP B CA 1
ATOM 2674 C C . ASP B 1 108 ? -2.104 -18.703 1.328 1 91.44 108 ASP B C 1
ATOM 2676 O O . ASP B 1 108 ? -2.158 -17.656 1.995 1 91.44 108 ASP B O 1
ATOM 2680 N N . GLU B 1 109 ? -1.352 -18.875 0.296 1 93.88 109 GLU B N 1
ATOM 2681 C CA . GLU B 1 109 ? -0.529 -17.766 -0.177 1 93.88 109 GLU B CA 1
ATOM 2682 C C . GLU B 1 109 ? -1.394 -16.594 -0.626 1 93.88 109 GLU B C 1
ATOM 2684 O O . GLU B 1 109 ? -1.054 -15.43 -0.377 1 93.88 109 GLU B O 1
ATOM 2689 N N . ILE B 1 110 ? -2.496 -16.938 -1.227 1 94.69 110 ILE B N 1
ATOM 2690 C CA . ILE B 1 110 ? -3.408 -15.898 -1.703 1 94.69 110 ILE B CA 1
ATOM 2691 C C . ILE B 1 110 ? -3.938 -15.094 -0.52 1 94.69 110 ILE B C 1
ATOM 2693 O O . ILE B 1 110 ? -3.955 -13.859 -0.559 1 94.69 110 ILE B O 1
ATOM 2697 N N . ILE B 1 111 ? -4.289 -15.797 0.517 1 94.56 111 ILE B N 1
ATOM 2698 C CA . ILE B 1 111 ? -4.82 -15.148 1.714 1 94.56 111 ILE B CA 1
ATOM 2699 C C . ILE B 1 111 ? -3.742 -14.273 2.348 1 94.56 111 ILE B C 1
ATOM 2701 O O . ILE B 1 111 ? -4.008 -13.133 2.736 1 94.56 111 ILE B O 1
ATOM 2705 N N . LEU B 1 112 ? -2.545 -14.805 2.424 1 95.12 112 LEU B N 1
ATOM 2706 C CA . LEU B 1 112 ? -1.44 -14.062 3.025 1 95.12 112 LEU B CA 1
ATOM 2707 C C . LEU B 1 112 ? -1.141 -12.797 2.232 1 95.12 112 LEU B C 1
ATOM 2709 O O . LEU B 1 112 ? -0.867 -11.742 2.816 1 95.12 112 LEU B O 1
ATOM 2713 N N . ARG B 1 113 ? -1.209 -12.898 0.929 1 95.94 113 ARG B N 1
ATOM 2714 C CA . ARG B 1 113 ? -0.969 -11.742 0.071 1 95.94 1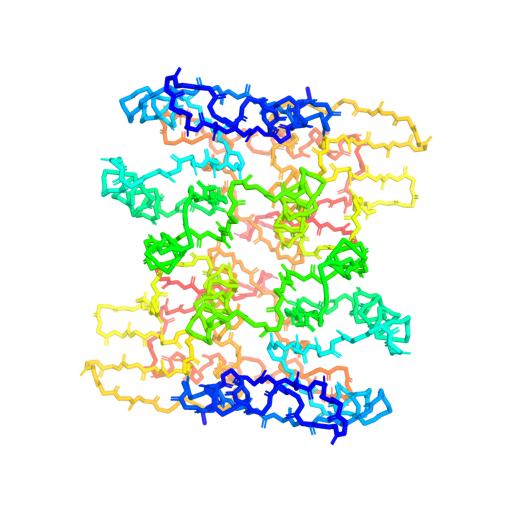13 ARG B CA 1
ATOM 2715 C C . ARG B 1 113 ? -2.059 -10.695 0.252 1 95.94 113 ARG B C 1
ATOM 2717 O O . ARG B 1 113 ? -1.768 -9.5 0.328 1 95.94 113 ARG B O 1
ATOM 2724 N N . ILE B 1 114 ? -3.26 -11.109 0.322 1 94.88 114 ILE B N 1
ATOM 2725 C CA . ILE B 1 114 ? -4.379 -10.203 0.539 1 94.88 114 ILE B CA 1
ATOM 2726 C C . ILE B 1 114 ? -4.219 -9.5 1.888 1 94.88 114 ILE B C 1
ATOM 2728 O O . ILE B 1 114 ? -4.383 -8.281 1.985 1 94.88 114 ILE B O 1
ATOM 2732 N N . LYS B 1 115 ? -3.877 -10.281 2.885 1 93.31 115 LYS B N 1
ATOM 2733 C CA . LYS B 1 115 ? -3.705 -9.727 4.223 1 93.31 115 LYS B CA 1
ATOM 2734 C C . LYS B 1 115 ? -2.561 -8.719 4.25 1 93.31 115 LYS B C 1
ATOM 2736 O O . LYS B 1 115 ? -2.654 -7.68 4.914 1 93.31 115 LYS B O 1
ATOM 2741 N N . ALA B 1 116 ? -1.487 -9.008 3.537 1 93.19 116 ALA B N 1
ATOM 2742 C CA . ALA B 1 116 ? -0.369 -8.07 3.449 1 93.19 116 ALA B CA 1
ATOM 2743 C C . ALA B 1 116 ? -0.809 -6.746 2.832 1 93.19 116 ALA B C 1
ATOM 2745 O O . ALA B 1 116 ? -0.43 -5.672 3.311 1 93.19 116 ALA B O 1
ATOM 2746 N N . LEU B 1 117 ? -1.606 -6.84 1.784 1 91.38 117 LEU B N 1
ATOM 2747 C CA . LEU B 1 117 ? -2.115 -5.645 1.12 1 91.38 117 LEU B CA 1
ATOM 2748 C C . LEU B 1 117 ? -2.961 -4.809 2.078 1 91.38 117 LEU B C 1
ATOM 2750 O O . LEU B 1 117 ? -2.838 -3.582 2.111 1 91.38 117 LEU B O 1
ATOM 2754 N N . ILE B 1 118 ? -3.736 -5.434 2.828 1 90.19 118 ILE B N 1
ATOM 2755 C CA . ILE B 1 118 ? -4.637 -4.754 3.754 1 90.19 118 ILE B CA 1
ATOM 2756 C C . ILE B 1 118 ? -3.828 -4.113 4.883 1 90.19 118 ILE B C 1
ATOM 2758 O O . ILE B 1 118 ? -4.066 -2.961 5.246 1 90.19 118 ILE B O 1
ATOM 2762 N N . ARG B 1 119 ? -2.885 -4.848 5.43 1 90.06 119 ARG B N 1
ATOM 2763 C CA . ARG B 1 119 ? -2.045 -4.324 6.504 1 90.06 119 ARG B CA 1
ATOM 2764 C C . ARG B 1 119 ? -1.329 -3.051 6.066 1 90.06 119 ARG B C 1
ATOM 2766 O O . ARG B 1 119 ? -1.2 -2.107 6.848 1 90.06 119 ARG B O 1
ATOM 2773 N N . ARG B 1 120 ? -0.91 -3.098 4.875 1 86.06 120 ARG B N 1
ATOM 2774 C CA . ARG B 1 120 ? -0.167 -1.948 4.371 1 86.06 120 ARG B CA 1
ATOM 2775 C C . ARG B 1 120 ? -1.045 -0.702 4.332 1 86.06 120 ARG B C 1
ATOM 2777 O O . ARG B 1 120 ? -0.562 0.411 4.547 1 86.06 120 ARG B O 1
ATOM 2784 N N . GLN B 1 121 ? -2.301 -0.883 4.102 1 84 121 GLN B N 1
ATOM 2785 C CA . GLN B 1 121 ? -3.223 0.249 4.09 1 84 121 GLN B CA 1
ATOM 2786 C C . GLN B 1 121 ? -3.301 0.909 5.465 1 84 121 GLN B C 1
ATOM 2788 O O . GLN B 1 121 ? -3.488 2.123 5.566 1 84 121 GLN B O 1
ATOM 2793 N N . PHE B 1 122 ? -3.184 0.136 6.461 1 84.94 122 PHE B N 1
ATOM 2794 C CA . PHE B 1 122 ? -3.287 0.627 7.832 1 84.94 122 PHE B CA 1
ATOM 2795 C C . PHE B 1 122 ? -1.909 0.957 8.391 1 84.94 122 PHE B C 1
ATOM 2797 O O . PHE B 1 122 ? -1.792 1.422 9.531 1 84.94 122 PHE B O 1
ATOM 2804 N N . LYS B 1 123 ? -0.958 0.676 7.617 1 81.12 123 LYS B N 1
ATOM 2805 C CA . LYS B 1 123 ? 0.424 0.934 8.008 1 81.12 123 LYS B CA 1
ATOM 2806 C C . LYS B 1 123 ? 0.779 0.193 9.297 1 81.12 123 LYS B C 1
ATOM 2808 O O . LYS B 1 123 ? 1.366 0.774 10.211 1 81.12 123 LYS B O 1
ATOM 2813 N N . VAL B 1 124 ? 0.306 -1.019 9.406 1 82.62 124 VAL B N 1
ATOM 2814 C CA . VAL B 1 124 ? 0.613 -1.856 10.562 1 82.62 124 VAL B CA 1
ATOM 2815 C C . VAL B 1 124 ? 1.021 -3.252 10.094 1 82.62 124 VAL B C 1
ATOM 2817 O O . VAL B 1 124 ? 0.767 -3.629 8.953 1 82.62 124 VAL B O 1
ATOM 2820 N N . HIS B 1 125 ? 1.641 -3.98 10.953 1 83.31 125 HIS B N 1
ATOM 2821 C CA . HIS B 1 125 ? 2.059 -5.344 10.641 1 83.31 125 HIS B CA 1
ATOM 2822 C C . HIS B 1 125 ? 1.27 -6.363 11.453 1 83.31 125 HIS B C 1
ATOM 2824 O O . HIS B 1 125 ? 1.429 -7.57 11.258 1 83.31 125 HIS B O 1
ATOM 2830 N N . SER B 1 126 ? 0.42 -5.797 12.281 1 84.69 126 SER B N 1
ATOM 2831 C CA . SER B 1 126 ? -0.414 -6.648 13.117 1 84.69 126 SER B CA 1
ATOM 2832 C C . SER B 1 126 ? -1.838 -6.734 12.578 1 84.69 126 SER B C 1
ATOM 2834 O O . SER B 1 126 ? -2.225 -5.953 11.711 1 84.69 126 SER B O 1
ATOM 2836 N N . ASP B 1 127 ? -2.477 -7.746 13.086 1 88.38 127 ASP B N 1
ATOM 2837 C CA . ASP B 1 127 ? -3.869 -7.93 12.68 1 88.38 127 ASP B CA 1
ATOM 2838 C C . ASP B 1 127 ? -4.789 -6.969 13.43 1 88.38 127 ASP B C 1
ATOM 2840 O O . ASP B 1 127 ? -5.965 -6.832 13.094 1 88.38 127 ASP B O 1
ATOM 2844 N N . PHE B 1 128 ? -4.137 -6.285 14.422 1 90.19 128 PHE B N 1
ATOM 2845 C CA . PHE B 1 128 ? -4.918 -5.375 15.242 1 90.19 128 PHE B CA 1
ATOM 2846 C C . PHE B 1 128 ? -4.199 -4.043 15.422 1 90.19 128 PHE B C 1
ATOM 2848 O O . PHE B 1 128 ? -2.979 -3.967 15.273 1 90.19 128 PHE B O 1
ATOM 2855 N N . ILE B 1 129 ? -4.992 -3.094 15.609 1 91.62 129 ILE B N 1
ATOM 2856 C CA . ILE B 1 129 ? -4.484 -1.796 16.047 1 91.62 129 ILE B CA 1
ATOM 2857 C C . ILE B 1 129 ? -4.934 -1.519 17.484 1 91.62 129 ILE B C 1
ATOM 2859 O O . ILE B 1 129 ? -6.121 -1.62 17.797 1 91.62 129 ILE B O 1
ATOM 2863 N N . THR B 1 130 ? -3.959 -1.283 18.344 1 92.25 130 THR B N 1
ATOM 2864 C CA . THR B 1 130 ? -4.289 -0.916 19.719 1 92.25 130 THR B CA 1
ATOM 2865 C C . THR B 1 130 ? -4.711 0.549 19.797 1 92.25 130 THR B C 1
ATOM 2867 O O . THR B 1 130 ? -3.922 1.445 19.484 1 92.25 130 THR B O 1
ATOM 2870 N N . LEU B 1 131 ? -5.941 0.734 20.109 1 93.19 131 LEU B N 1
ATOM 2871 C CA . LEU B 1 131 ? -6.469 2.088 20.219 1 93.19 131 LEU B CA 1
ATOM 2872 C C . LEU B 1 131 ? -6.168 2.672 21.594 1 93.19 131 LEU B C 1
ATOM 2874 O O . LEU B 1 131 ? -5.777 3.836 21.719 1 93.19 131 LEU B O 1
ATOM 2878 N N . LYS B 1 132 ? -6.398 1.868 22.625 1 90.5 132 LYS B N 1
ATOM 2879 C CA . LYS B 1 132 ? -6.117 2.121 24.031 1 90.5 132 LYS B CA 1
ATOM 2880 C C . LYS B 1 132 ? -5.727 0.836 24.75 1 90.5 132 LYS B C 1
ATOM 2882 O O . LYS B 1 132 ? -5.75 -0.246 24.172 1 90.5 132 LYS B O 1
ATOM 2887 N N . LYS B 1 133 ? -5.258 0.987 25.953 1 88.75 133 LYS B N 1
ATOM 2888 C CA . LYS B 1 133 ? -4.75 -0.142 26.719 1 88.75 133 LYS B CA 1
ATOM 2889 C C . LYS B 1 133 ? -5.691 -1.337 26.641 1 88.75 133 LYS B C 1
ATOM 2891 O O . LYS B 1 133 ? -5.25 -2.475 26.453 1 88.75 133 LYS B O 1
ATOM 2896 N N . ASN B 1 134 ? -6.984 -1.088 26.672 1 92.25 134 ASN B N 1
ATOM 2897 C CA . ASN B 1 134 ? -7.93 -2.199 26.703 1 92.25 134 ASN B CA 1
ATOM 2898 C C . ASN B 1 134 ? -8.805 -2.229 25.453 1 92.25 134 ASN B C 1
ATOM 2900 O O . ASN B 1 134 ? -9.836 -2.9 25.422 1 92.25 134 ASN B O 1
ATOM 2904 N N . ILE B 1 135 ? -8.438 -1.469 24.484 1 94.75 135 ILE B N 1
ATOM 2905 C CA . ILE B 1 135 ? -9.273 -1.383 23.281 1 94.75 135 ILE B CA 1
ATOM 2906 C C . ILE B 1 135 ? -8.438 -1.671 22.047 1 94.75 135 ILE B C 1
ATOM 2908 O O . ILE B 1 135 ? -7.406 -1.034 21.828 1 94.75 135 ILE B O 1
ATOM 2912 N N . LYS B 1 136 ? -8.891 -2.602 21.203 1 94.94 136 LYS B N 1
ATOM 2913 C CA . LYS B 1 136 ? -8.203 -2.984 19.969 1 94.94 136 LYS B CA 1
ATOM 2914 C C . LYS B 1 136 ? -9.156 -2.967 18.781 1 94.94 136 LYS B C 1
ATOM 2916 O O . LYS B 1 136 ? -10.359 -3.191 18.938 1 94.94 136 LYS B O 1
ATOM 2921 N N . TYR B 1 137 ? -8.688 -2.641 17.656 1 93.75 137 TYR B N 1
ATOM 2922 C CA . TYR B 1 137 ? -9.398 -2.682 16.391 1 93.75 137 TYR B CA 1
ATOM 2923 C C . TYR B 1 137 ? -8.836 -3.768 15.484 1 93.75 137 TYR B C 1
ATOM 2925 O O . TYR B 1 137 ? -7.641 -3.779 15.188 1 93.75 137 TYR B O 1
ATOM 2933 N N . GLY B 1 138 ? -9.68 -4.691 15.086 1 92 138 GLY B N 1
ATOM 2934 C CA . GLY B 1 138 ? -9.273 -5.711 14.133 1 92 138 GLY B CA 1
ATOM 2935 C C . GLY B 1 138 ? -9.336 -5.242 12.695 1 92 138 GLY B C 1
ATOM 2936 O O . GLY B 1 138 ? -10.422 -5.016 12.156 1 92 138 GLY B O 1
ATOM 2937 N N . ILE B 1 139 ? -8.234 -5.238 11.977 1 90.31 139 ILE B N 1
ATOM 2938 C CA . ILE B 1 139 ? -8.188 -4.605 10.664 1 90.31 139 ILE B CA 1
ATOM 2939 C C . ILE B 1 139 ? -8.844 -5.516 9.633 1 90.31 139 ILE B C 1
ATOM 2941 O O . ILE B 1 139 ? -9.312 -5.047 8.586 1 90.31 139 ILE B O 1
ATOM 2945 N N . PHE B 1 140 ? -8.953 -6.836 9.914 1 87.69 140 PHE B N 1
ATOM 2946 C CA . PHE B 1 140 ? -9.508 -7.762 8.93 1 87.69 140 PHE B CA 1
ATOM 2947 C C . PHE B 1 140 ? -11.008 -7.93 9.141 1 87.69 140 PHE B C 1
ATOM 2949 O O . PHE B 1 140 ? -11.766 -8.055 8.18 1 87.69 140 PHE B O 1
ATOM 2956 N N . ASN B 1 141 ? -11.406 -7.902 10.375 1 85.81 141 ASN B N 1
ATOM 2957 C CA . ASN B 1 141 ? -12.82 -8.156 10.648 1 85.81 141 ASN B CA 1
ATOM 2958 C C . ASN B 1 141 ? -13.555 -6.867 11.023 1 85.81 141 ASN B C 1
ATOM 2960 O O . ASN B 1 141 ? -14.781 -6.863 11.148 1 85.81 141 ASN B O 1
ATOM 2964 N N . LYS B 1 142 ? -12.797 -5.816 11.188 1 88.62 142 LYS B N 1
ATOM 2965 C CA . LYS B 1 142 ? -13.328 -4.492 11.492 1 88.62 142 LYS B CA 1
ATOM 2966 C C . LYS B 1 142 ? -14.125 -4.508 12.797 1 88.62 142 LYS B C 1
ATOM 2968 O O . LYS B 1 142 ? -15.148 -3.832 12.914 1 88.62 142 LYS B O 1
ATOM 2973 N N . LYS B 1 143 ? -13.648 -5.32 13.711 1 90.25 143 LYS B N 1
ATOM 2974 C CA . LYS B 1 143 ? -14.289 -5.406 15.023 1 90.25 143 LYS B CA 1
ATOM 2975 C C . LYS B 1 143 ? -13.5 -4.629 16.078 1 90.25 143 LYS B C 1
ATOM 2977 O O . LYS B 1 143 ? -12.273 -4.543 16 1 90.25 143 LYS B O 1
ATOM 2982 N N . ILE B 1 144 ? -14.242 -4.148 16.969 1 93.44 144 ILE B N 1
ATOM 2983 C CA . ILE B 1 144 ? -13.641 -3.451 18.109 1 93.44 144 ILE B CA 1
ATOM 2984 C C . ILE B 1 144 ? -13.742 -4.316 19.359 1 93.44 144 ILE B C 1
ATOM 2986 O O . ILE B 1 144 ? -14.82 -4.812 19.688 1 93.44 144 ILE B O 1
ATOM 2990 N N . LEU B 1 145 ? -12.633 -4.523 19.984 1 93.62 145 LEU B N 1
ATOM 2991 C CA . LEU B 1 145 ? -12.594 -5.312 21.219 1 93.62 145 LEU B CA 1
ATOM 2992 C C . LEU B 1 145 ? -12.234 -4.438 22.422 1 93.62 145 LEU B C 1
ATOM 2994 O O . LEU B 1 145 ? -11.258 -3.693 22.375 1 93.62 145 LEU B O 1
ATOM 2998 N N . VAL B 1 146 ? -13.094 -4.461 23.391 1 91.88 146 VAL B N 1
ATOM 2999 C CA . VAL B 1 146 ? -12.82 -3.834 24.672 1 91.88 146 VAL B CA 1
ATOM 3000 C C . VAL B 1 146 ? -12.648 -4.906 25.75 1 91.88 146 VAL B C 1
ATOM 3002 O O . VAL B 1 146 ? -13.578 -5.66 26.031 1 91.88 146 VAL B O 1
ATOM 3005 N N . ASP B 1 147 ? -11.547 -4.988 26.328 1 92.06 147 ASP B N 1
ATOM 3006 C CA . ASP B 1 147 ? -11.234 -6.047 27.281 1 92.06 147 ASP B CA 1
ATOM 3007 C C . ASP B 1 147 ? -11.555 -7.422 26.688 1 92.06 147 ASP B C 1
ATOM 3009 O O . ASP B 1 147 ? -12.211 -8.234 27.344 1 92.06 147 ASP B O 1
ATOM 3013 N N . ASN B 1 148 ? -11.328 -7.57 25.422 1 89.44 148 ASN B N 1
ATOM 3014 C CA . ASN B 1 148 ? -11.438 -8.82 24.672 1 89.44 148 ASN B CA 1
ATOM 3015 C C . ASN B 1 148 ? -12.891 -9.156 24.359 1 89.44 148 ASN B C 1
ATOM 3017 O O . ASN B 1 148 ? -13.18 -10.227 23.812 1 89.44 148 ASN B O 1
ATOM 3021 N N . ASP B 1 149 ? -13.781 -8.156 24.766 1 92.81 149 ASP B N 1
ATOM 3022 C CA . ASP B 1 149 ? -15.18 -8.297 24.375 1 92.81 149 ASP B CA 1
ATOM 3023 C C . ASP B 1 149 ? -15.516 -7.383 23.188 1 92.81 149 ASP B C 1
ATOM 3025 O O . ASP B 1 149 ? -15.078 -6.23 23.141 1 92.81 149 ASP B O 1
ATOM 3029 N N . GLU B 1 150 ? -16.25 -7.926 22.297 1 92.44 150 GLU B N 1
ATOM 3030 C CA . GLU B 1 150 ? -16.609 -7.164 21.109 1 92.44 150 GLU B CA 1
ATOM 3031 C C . GLU B 1 150 ? -17.672 -6.109 21.422 1 92.44 150 GLU B C 1
ATOM 3033 O O . GLU B 1 150 ? -18.641 -6.391 22.125 1 92.44 150 GLU B O 1
ATOM 3038 N N . ILE B 1 151 ? -17.422 -4.906 20.953 1 91 151 ILE B N 1
ATOM 3039 C CA . ILE B 1 151 ? -18.422 -3.857 21.047 1 91 151 ILE B CA 1
ATOM 3040 C C . ILE B 1 151 ? -18.875 -3.447 19.656 1 91 151 ILE B C 1
ATOM 3042 O O . ILE B 1 151 ? -18.078 -3.477 18.703 1 91 151 ILE B O 1
ATOM 3046 N N . ILE B 1 152 ? -20.125 -3.092 19.516 1 88.56 152 ILE B N 1
ATOM 3047 C CA . ILE B 1 152 ? -20.703 -2.775 18.203 1 88.56 152 ILE B CA 1
ATOM 3048 C C . ILE B 1 152 ? -20.781 -1.26 18.031 1 88.56 152 ILE B C 1
ATOM 3050 O O . ILE B 1 152 ? -21.328 -0.561 18.891 1 88.56 152 ILE B O 1
ATOM 3054 N N . LEU B 1 153 ? -20.109 -0.891 17.062 1 88.62 153 LEU B N 1
ATOM 3055 C CA . LEU B 1 153 ? -20.25 0.483 16.594 1 88.62 153 LEU B CA 1
ATOM 3056 C C . LEU B 1 153 ? -21.172 0.546 15.375 1 88.62 153 LEU B C 1
ATOM 3058 O O . LEU B 1 153 ? -21.281 -0.427 14.625 1 88.62 153 LEU B O 1
ATOM 3062 N N . GLY B 1 154 ? -22 1.508 15.188 1 86.12 154 GLY B N 1
ATOM 3063 C CA . GLY B 1 154 ? -22.797 1.66 13.977 1 86.12 154 GLY B CA 1
ATOM 3064 C C . GLY B 1 154 ? -21.953 1.651 12.711 1 86.12 154 GLY B C 1
ATOM 3065 O O . GLY B 1 154 ? -20.734 1.83 12.766 1 86.12 154 GLY B O 1
ATOM 3066 N N . GLU B 1 155 ? -22.578 1.398 11.609 1 84.19 155 GLU B N 1
ATOM 3067 C CA . GLU B 1 155 ? -21.906 1.241 10.328 1 84.19 155 GLU B CA 1
ATOM 3068 C C . GLU B 1 155 ? -21.125 2.496 9.953 1 84.19 155 GLU B C 1
ATOM 3070 O O . GLU B 1 155 ? -19.938 2.424 9.641 1 84.19 155 GLU B O 1
ATOM 3075 N N . LYS B 1 156 ? -21.766 3.615 10.039 1 86.81 156 LYS B N 1
ATOM 3076 C CA . LYS B 1 156 ? -21.156 4.855 9.586 1 86.81 156 LYS B CA 1
ATOM 3077 C C . LYS B 1 156 ? -20.016 5.281 10.516 1 86.81 156 LYS B C 1
ATOM 3079 O O . LYS B 1 156 ? -18.922 5.59 10.055 1 86.81 156 LYS B O 1
ATOM 3084 N N . PRO B 1 157 ? -20.281 5.176 11.859 1 91.88 157 PRO B N 1
ATOM 3085 C CA . PRO B 1 157 ? -19.156 5.484 12.742 1 91.88 157 PRO B CA 1
ATOM 3086 C C . PRO B 1 157 ? -17.969 4.539 12.547 1 91.88 157 PRO B C 1
ATOM 3088 O O . PRO B 1 157 ? -16.812 4.957 12.648 1 91.88 157 PRO B O 1
ATOM 3091 N N . LEU B 1 158 ? -18.281 3.365 12.297 1 91.31 158 LEU B N 1
ATOM 3092 C CA . LEU B 1 158 ? -17.219 2.393 12.086 1 91.31 158 LEU B CA 1
ATOM 3093 C C . LEU B 1 158 ? -16.422 2.719 10.828 1 91.31 158 LEU B C 1
ATOM 3095 O O . LEU B 1 158 ? -15.203 2.596 10.805 1 91.31 158 LEU B O 1
ATOM 3099 N N . LEU B 1 159 ? -17.094 3.121 9.766 1 87.81 159 LEU B N 1
ATOM 3100 C CA . LEU B 1 159 ? -16.438 3.508 8.523 1 87.81 159 LEU B CA 1
ATOM 3101 C C . LEU B 1 159 ? -15.492 4.684 8.75 1 87.81 159 LEU B C 1
ATOM 3103 O O . LEU B 1 159 ? -14.383 4.703 8.211 1 87.81 159 LEU B O 1
ATOM 3107 N N . ILE B 1 160 ? -15.953 5.586 9.523 1 90.06 160 ILE B N 1
ATOM 3108 C CA . ILE B 1 160 ? -15.156 6.766 9.828 1 90.06 160 ILE B CA 1
ATOM 3109 C C . ILE B 1 160 ? -13.914 6.355 10.617 1 90.06 160 ILE B C 1
ATOM 3111 O O . ILE B 1 160 ? -12.797 6.777 10.297 1 90.06 160 ILE B O 1
ATOM 3115 N N . LEU B 1 161 ? -14.148 5.508 11.656 1 93.25 161 LEU B N 1
ATOM 3116 C CA . LEU B 1 161 ? -13.031 5.035 12.453 1 93.25 161 LEU B CA 1
ATOM 3117 C C . LEU B 1 161 ? -12.008 4.305 11.586 1 93.25 161 LEU B C 1
ATOM 3119 O O . LEU B 1 161 ? -10.805 4.543 11.703 1 93.25 161 LEU B O 1
ATOM 3123 N N . ASP B 1 162 ? -12.484 3.443 10.727 1 90.56 162 ASP B N 1
ATOM 3124 C CA . ASP B 1 162 ? -11.641 2.684 9.812 1 90.56 162 ASP B CA 1
ATOM 3125 C C . ASP B 1 162 ? -10.789 3.615 8.953 1 90.56 162 ASP B C 1
ATOM 3127 O O . ASP B 1 162 ? -9.586 3.402 8.805 1 90.56 162 ASP B O 1
ATOM 3131 N N . TYR B 1 163 ? -11.414 4.625 8.438 1 88.12 163 TYR B N 1
ATOM 3132 C CA . TYR B 1 163 ? -10.734 5.59 7.578 1 88.12 163 TYR B CA 1
ATOM 3133 C C . TYR B 1 163 ? -9.672 6.359 8.352 1 88.12 163 TYR B C 1
ATOM 3135 O O . TYR B 1 163 ? -8.547 6.523 7.879 1 88.12 163 TYR B O 1
ATOM 3143 N N . LEU B 1 164 ? -10.008 6.793 9.539 1 91.06 164 LEU B N 1
ATOM 3144 C CA . LEU B 1 164 ? -9.062 7.543 10.359 1 91.06 164 LEU B CA 1
ATOM 3145 C C . LEU B 1 164 ? -7.852 6.688 10.719 1 91.06 164 LEU B C 1
ATOM 3147 O O . LEU B 1 164 ? -6.73 7.195 10.805 1 91.06 164 LEU B O 1
ATOM 3151 N N . LEU B 1 165 ? -8.117 5.418 10.922 1 90.75 165 LEU B N 1
ATOM 3152 C CA . LEU B 1 165 ? -7.039 4.516 11.289 1 90.75 165 LEU B CA 1
ATOM 3153 C C . LEU B 1 165 ? -6.09 4.289 10.117 1 90.75 165 LEU B C 1
ATOM 3155 O O . LEU B 1 165 ? -4.906 4.004 10.32 1 90.75 165 LEU B O 1
ATOM 3159 N N . LYS B 1 166 ? -6.59 4.391 8.883 1 86.12 166 LYS B N 1
ATOM 3160 C CA . LYS B 1 166 ? -5.746 4.27 7.699 1 86.12 166 LYS B CA 1
ATOM 3161 C C . LYS B 1 166 ? -4.855 5.496 7.535 1 86.12 166 LYS B C 1
ATOM 3163 O O . LYS B 1 166 ? -3.812 5.43 6.883 1 86.12 166 LYS B O 1
ATOM 3168 N N . PHE B 1 167 ? -5.25 6.523 8.086 1 82.12 167 PHE B N 1
ATOM 3169 C CA . PHE B 1 167 ? -4.504 7.773 8.023 1 82.12 167 PHE B CA 1
ATOM 3170 C C . PHE B 1 167 ? -4.07 8.219 9.414 1 82.12 167 PHE B C 1
ATOM 3172 O O . PHE B 1 167 ? -4.266 9.383 9.789 1 82.12 167 PHE B O 1
ATOM 3179 N N . ARG B 1 168 ? -3.354 7.316 9.992 1 77.88 168 ARG B N 1
ATOM 3180 C CA . ARG B 1 168 ? -2.947 7.578 11.367 1 77.88 168 ARG B CA 1
ATOM 3181 C C . ARG B 1 168 ? -1.978 8.75 11.438 1 77.88 168 ARG B C 1
ATOM 3183 O O . ARG B 1 168 ? -1.204 8.984 10.508 1 77.88 168 ARG B O 1
ATOM 3190 N N . ASP B 1 169 ? -2.1 9.617 12.406 1 71.19 169 ASP B N 1
ATOM 3191 C CA . ASP B 1 169 ? -1.131 10.641 12.781 1 71.19 169 ASP B CA 1
ATOM 3192 C C . ASP B 1 169 ? -1.382 11.938 12.016 1 71.19 169 ASP B C 1
ATOM 3194 O O . ASP B 1 169 ? -0.611 12.891 12.125 1 71.19 169 ASP B O 1
ATOM 3198 N N . ILE B 1 170 ? -2.424 11.742 11.117 1 76.31 170 ILE B N 1
ATOM 3199 C CA . ILE B 1 170 ? -2.697 12.977 10.383 1 76.31 170 ILE B CA 1
ATOM 3200 C C . ILE B 1 170 ? -4.156 13.375 10.57 1 76.31 170 ILE B C 1
ATOM 3202 O O . ILE B 1 170 ? -4.996 12.547 10.93 1 76.31 170 ILE B O 1
ATOM 3206 N N . PHE B 1 171 ? -4.453 14.633 10.352 1 82.56 171 PHE B N 1
ATOM 3207 C CA . PHE B 1 171 ? -5.824 15.125 10.398 1 82.56 171 PHE B CA 1
ATOM 3208 C C . PHE B 1 171 ? -6.539 14.867 9.078 1 82.56 171 PHE B C 1
ATOM 3210 O O . PHE B 1 171 ? -5.969 15.086 8.008 1 82.56 171 PHE B O 1
ATOM 3217 N N . VAL B 1 172 ? -7.734 14.367 9.156 1 83.5 172 VAL B N 1
ATOM 3218 C CA . VAL B 1 172 ? -8.609 14.148 8.016 1 83.5 172 VAL B CA 1
ATOM 3219 C C . VAL B 1 172 ? -9.781 15.133 8.062 1 83.5 172 VAL B C 1
ATOM 3221 O O . VAL B 1 172 ? -10.445 15.266 9.094 1 83.5 172 VAL B O 1
ATOM 3224 N N . SER B 1 173 ? -10.039 15.789 6.969 1 82.06 173 SER B N 1
ATOM 3225 C CA . SER B 1 173 ? -11.078 16.812 6.945 1 82.06 173 SER B CA 1
ATOM 3226 C C . SER B 1 173 ? -12.469 16.188 7.016 1 82.06 173 SER B C 1
ATOM 3228 O O . SER B 1 173 ? -12.656 15.023 6.656 1 82.06 173 SER B O 1
ATOM 3230 N N . SER B 1 174 ? -13.398 17.031 7.43 1 83.62 174 SER B N 1
ATOM 3231 C CA . SER B 1 174 ? -14.781 16.578 7.445 1 83.62 174 SER B CA 1
ATOM 3232 C C . SER B 1 174 ? -15.273 16.25 6.043 1 83.62 174 SER B C 1
ATOM 3234 O O . SER B 1 174 ? -16.078 15.328 5.867 1 83.62 174 SER B O 1
ATOM 3236 N N . GLU B 1 175 ? -14.812 16.938 5.113 1 79.94 175 GLU B N 1
ATOM 3237 C CA . GLU B 1 175 ? -15.203 16.703 3.727 1 79.94 175 GLU B CA 1
ATOM 3238 C C . GLU B 1 175 ? -14.727 15.336 3.24 1 79.94 175 GLU B C 1
ATOM 3240 O O . GLU B 1 175 ? -15.477 14.609 2.58 1 79.94 175 GLU B O 1
ATOM 3245 N N . ASP B 1 176 ? -13.492 15.07 3.574 1 78.88 176 ASP B N 1
ATOM 3246 C CA . ASP B 1 176 ? -12.953 13.773 3.178 1 78.88 176 ASP B CA 1
ATOM 3247 C C . ASP B 1 176 ? -13.719 12.633 3.842 1 78.88 176 ASP B C 1
ATOM 3249 O O . ASP B 1 176 ? -13.984 11.609 3.211 1 78.88 176 ASP B O 1
ATOM 3253 N N . LEU B 1 177 ? -14.008 12.781 5.039 1 85.56 177 LEU B N 1
ATOM 3254 C CA . LEU B 1 177 ? -14.773 11.766 5.75 1 85.56 177 LEU B CA 1
ATOM 3255 C C . LEU B 1 177 ? -16.172 11.617 5.148 1 85.56 177 LEU B C 1
ATOM 3257 O O . LEU B 1 177 ? -16.703 10.508 5.055 1 85.56 177 LEU B O 1
ATOM 3261 N N . GLU B 1 178 ? -16.719 12.727 4.777 1 82.44 178 GLU B N 1
ATOM 3262 C CA . GLU B 1 178 ? -18.047 12.711 4.152 1 82.44 178 GLU B CA 1
ATOM 3263 C C . GLU B 1 178 ? -18.016 11.922 2.848 1 82.44 178 GLU B C 1
ATOM 3265 O O . GLU B 1 178 ? -18.938 11.133 2.58 1 82.44 178 GLU B O 1
ATOM 3270 N N . LYS B 1 179 ? -17.016 12.172 2.109 1 76.25 179 LYS B N 1
ATOM 3271 C CA . LYS B 1 179 ? -16.875 11.445 0.847 1 76.25 179 LYS B CA 1
ATOM 3272 C C . LYS B 1 179 ? -16.766 9.945 1.082 1 76.25 179 LYS B C 1
ATOM 3274 O O . LYS B 1 179 ? -17.281 9.148 0.295 1 76.25 179 LYS B O 1
ATOM 3279 N N . GLU B 1 180 ? -16.062 9.609 2.104 1 75.56 180 GLU B N 1
ATOM 3280 C CA . GLU B 1 180 ? -15.867 8.203 2.432 1 75.56 180 GLU B CA 1
ATOM 3281 C C . GLU B 1 180 ? -17.172 7.551 2.891 1 75.56 180 GLU B C 1
ATOM 3283 O O . GLU B 1 180 ? -17.469 6.418 2.506 1 75.56 180 GLU B O 1
ATOM 3288 N N . VAL B 1 181 ? -17.844 8.234 3.678 1 77.25 181 VAL B N 1
ATOM 3289 C CA . VAL B 1 181 ? -19.031 7.68 4.312 1 77.25 181 VAL B CA 1
ATOM 3290 C C . VAL B 1 181 ? -20.219 7.785 3.359 1 77.25 181 VAL B C 1
ATOM 3292 O O . VAL B 1 181 ? -21.078 6.895 3.324 1 77.25 181 VAL B O 1
ATOM 3295 N N . TYR B 1 182 ? -20.25 8.984 2.717 1 70.75 182 TYR B N 1
ATOM 3296 C CA . TYR B 1 182 ? -21.375 9.203 1.824 1 70.75 182 TYR B CA 1
ATOM 3297 C C . TYR B 1 182 ? -20.922 9.391 0.385 1 70.75 182 TYR B C 1
ATOM 3299 O O . TYR B 1 182 ? -20.719 10.523 -0.072 1 70.75 182 TYR B O 1
ATOM 3307 N N . PRO B 1 183 ? -20.547 8.422 -0.113 1 57.53 183 PRO B N 1
ATOM 3308 C CA . PRO B 1 183 ? -20.094 8.609 -1.493 1 57.53 183 PRO B CA 1
ATOM 3309 C C . PRO B 1 183 ? -21.062 9.453 -2.322 1 57.53 183 PRO B C 1
ATOM 3311 O O . PRO B 1 183 ? -22.219 9.641 -1.932 1 57.53 183 PRO B O 1
ATOM 3314 N N . ALA B 1 184 ? -20.672 10.281 -3.432 1 54.78 184 ALA B N 1
ATOM 3315 C CA . ALA B 1 184 ? -21.281 11.305 -4.277 1 54.78 184 ALA B CA 1
ATOM 3316 C C . ALA B 1 184 ? -22.812 11.203 -4.258 1 54.78 184 ALA B C 1
ATOM 3318 O O . ALA B 1 184 ? -23.5 12.211 -4.359 1 54.78 184 ALA B O 1
ATOM 3319 N N . CYS B 1 185 ? -23.281 10.227 -4.355 1 47.81 185 CYS B N 1
ATOM 3320 C CA . CYS B 1 185 ? -24.703 10.328 -4.676 1 47.81 185 CYS B CA 1
ATOM 3321 C C . CYS B 1 185 ? -25.531 10.609 -3.422 1 47.81 185 CYS B C 1
ATOM 3323 O O . CYS B 1 185 ? -26.75 10.688 -3.486 1 47.81 185 CYS B O 1
ATOM 3325 N N . SER B 1 186 ? -24.844 10.688 -2.338 1 50.66 186 SER B N 1
ATOM 3326 C CA . SER B 1 186 ? -25.781 10.828 -1.229 1 50.66 186 SER B CA 1
ATOM 3327 C C . SER B 1 186 ? -25.766 12.25 -0.674 1 50.66 186 SER B C 1
ATOM 3329 O O . SER B 1 186 ? -24.719 12.898 -0.637 1 50.66 186 SER B O 1
ATOM 3331 N N . ASP B 1 187 ? -26.703 13.023 -0.792 1 48.47 187 ASP B N 1
ATOM 3332 C CA . ASP B 1 187 ? -27 14.359 -0.29 1 48.47 187 ASP B CA 1
ATOM 3333 C C . ASP B 1 187 ? -26.656 14.477 1.192 1 48.47 187 ASP B C 1
ATOM 3335 O O . ASP B 1 187 ? -27.547 14.57 2.037 1 48.47 187 ASP B O 1
ATOM 3339 N N . SER B 1 188 ? -25.672 13.852 1.66 1 51.59 188 SER B N 1
ATOM 3340 C CA . SER B 1 188 ? -25.594 13.984 3.111 1 51.59 188 SER B CA 1
ATOM 3341 C C . SER B 1 188 ? -24.859 15.25 3.512 1 51.59 188 SER B C 1
ATOM 3343 O O . SER B 1 188 ? -23.922 15.672 2.828 1 51.59 188 SER B O 1
ATOM 3345 N N . LYS B 1 189 ? -25.5 16.094 4.273 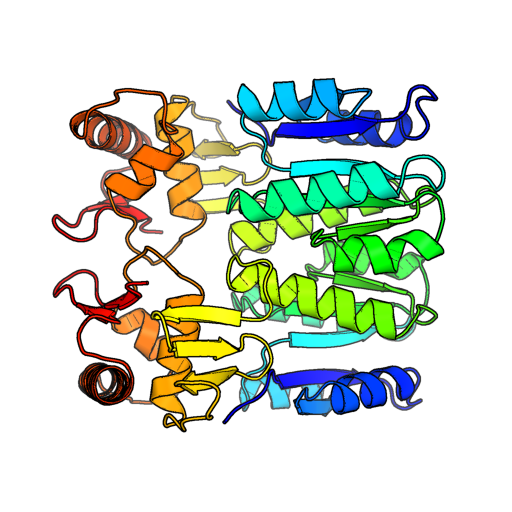1 52.81 189 LYS B N 1
ATOM 3346 C CA . LYS B 1 189 ? -25.094 17.375 4.82 1 52.81 189 LYS B CA 1
ATOM 3347 C C . LYS B 1 189 ? -23.953 17.203 5.828 1 52.81 189 LYS B C 1
ATOM 3349 O O . LYS B 1 189 ? -23.828 16.141 6.449 1 52.81 189 LYS B O 1
ATOM 3354 N N . ASN B 1 190 ? -23.031 18.078 5.98 1 53.59 190 ASN B N 1
ATOM 3355 C CA . ASN B 1 190 ? -21.891 18.328 6.859 1 53.59 190 ASN B CA 1
ATOM 3356 C C . ASN B 1 190 ? -22.219 17.969 8.305 1 53.59 190 ASN B C 1
ATOM 3358 O O . ASN B 1 190 ? -21.391 17.375 9.008 1 53.59 190 ASN B O 1
ATOM 3362 N N . GLY B 1 191 ? -23.297 18.094 8.828 1 64.5 191 GLY B N 1
ATOM 3363 C CA . GLY B 1 191 ? -23.625 17.906 10.234 1 64.5 191 GLY B CA 1
ATOM 3364 C C . GLY B 1 191 ? -23.625 16.453 10.664 1 64.5 191 GLY B C 1
ATOM 3365 O O . GLY B 1 191 ? -23.391 16.156 11.836 1 64.5 191 GLY B O 1
ATOM 3366 N N . VAL B 1 192 ? -23.469 15.547 9.836 1 82.5 192 VAL B N 1
ATOM 3367 C CA . VAL B 1 192 ? -23.656 14.125 10.117 1 82.5 192 VAL B CA 1
ATOM 3368 C C . VAL B 1 192 ? -22.344 13.508 10.57 1 82.5 192 VAL B C 1
ATOM 3370 O O . VAL B 1 192 ? -22.328 12.625 11.438 1 82.5 192 VAL B O 1
ATOM 3373 N N . ILE B 1 193 ? -21.219 14.055 10.188 1 89.5 193 ILE B N 1
ATOM 3374 C CA . ILE B 1 193 ? -19.906 13.516 10.562 1 89.5 193 ILE B CA 1
ATOM 3375 C C . ILE B 1 193 ? -19.672 13.75 12.047 1 89.5 193 ILE B C 1
ATOM 3377 O O . ILE B 1 193 ? -19.203 12.859 12.758 1 89.5 193 ILE B O 1
ATOM 3381 N N . ARG B 1 194 ? -20.062 14.906 12.508 1 89.38 194 ARG B N 1
ATOM 3382 C CA . ARG B 1 194 ? -19.906 15.25 13.922 1 89.38 194 ARG B CA 1
ATOM 3383 C C . ARG B 1 194 ? -20.656 14.281 14.812 1 89.38 194 ARG B C 1
ATOM 3385 O O . ARG B 1 194 ? -20.156 13.891 15.875 1 89.38 194 ARG B O 1
ATOM 3392 N N . PHE B 1 195 ? -21.781 14.023 14.398 1 89.62 195 PHE B N 1
ATOM 3393 C CA . PHE B 1 195 ? -22.609 13.086 15.141 1 89.62 195 PHE B CA 1
ATOM 3394 C C . PHE B 1 195 ? -21.922 11.727 15.242 1 89.62 195 PHE B C 1
ATOM 3396 O O . PHE B 1 195 ? -21.859 11.133 16.312 1 89.62 195 PHE B O 1
ATOM 3403 N N . HIS B 1 196 ? -21.406 11.234 14.156 1 92.69 196 HIS B N 1
ATOM 3404 C CA . HIS B 1 196 ? -20.75 9.93 14.133 1 92.69 196 HIS B CA 1
ATOM 3405 C C . HIS B 1 196 ? -19.469 9.938 14.969 1 92.69 196 HIS B C 1
ATOM 3407 O O . HIS B 1 196 ? -19.156 8.953 15.641 1 92.69 196 HIS B O 1
ATOM 3413 N N . ILE B 1 197 ? -18.781 11.016 14.922 1 94 197 ILE B N 1
ATOM 3414 C CA . ILE B 1 197 ? -17.594 11.164 15.75 1 94 197 ILE B CA 1
ATOM 3415 C C . ILE B 1 197 ? -17.984 11.102 17.234 1 94 197 ILE B C 1
ATOM 3417 O O . ILE B 1 197 ? -17.281 10.477 18.031 1 94 197 ILE B O 1
ATOM 3421 N N . HIS B 1 198 ? -19.047 11.773 17.531 1 93.62 198 HIS B N 1
ATOM 3422 C CA . HIS B 1 198 ? -19.562 11.734 18.891 1 93.62 198 HIS B CA 1
ATOM 3423 C C . HIS B 1 198 ? -19.875 10.305 19.328 1 93.62 198 HIS B C 1
ATOM 3425 O O . HIS B 1 198 ? -19.531 9.898 20.438 1 93.62 198 HIS B O 1
ATOM 3431 N N . LYS B 1 199 ? -20.422 9.539 18.516 1 92.88 199 LYS B N 1
ATOM 3432 C CA . LYS B 1 199 ? -20.75 8.148 18.812 1 92.88 199 LYS B CA 1
ATOM 3433 C C . LYS B 1 199 ? -19.484 7.332 19.078 1 92.88 199 LYS B C 1
ATOM 3435 O O . LYS B 1 199 ? -19.469 6.496 19.984 1 92.88 199 LYS B O 1
ATOM 3440 N N . ILE B 1 200 ? -18.469 7.566 18.281 1 95.56 200 ILE B N 1
ATOM 3441 C CA . ILE B 1 200 ? -17.203 6.871 18.469 1 95.56 200 ILE B CA 1
ATOM 3442 C C . ILE B 1 200 ? -16.625 7.219 19.828 1 95.56 200 ILE B C 1
ATOM 3444 O O . ILE B 1 200 ? -16.219 6.332 20.578 1 95.56 200 ILE B O 1
ATOM 3448 N N . ARG B 1 201 ? -16.672 8.469 20.141 1 94.5 201 ARG B N 1
ATOM 3449 C CA . ARG B 1 201 ? -16.109 8.961 21.391 1 94.5 201 ARG B CA 1
ATOM 3450 C C . ARG B 1 201 ? -16.875 8.422 22.594 1 94.5 201 ARG B C 1
ATOM 3452 O O . ARG B 1 201 ? -16.297 8.133 23.641 1 94.5 201 ARG B O 1
ATOM 3459 N N . GLN B 1 202 ? -18.109 8.359 22.422 1 92.62 202 GLN B N 1
ATOM 3460 C CA . GLN B 1 202 ? -18.938 7.812 23.484 1 92.62 202 GLN B CA 1
ATOM 3461 C C . GLN B 1 202 ? -18.531 6.387 23.828 1 92.62 202 GLN B C 1
ATOM 3463 O O . GLN B 1 202 ? -18.516 6 25 1 92.62 202 GLN B O 1
ATOM 3468 N N . LEU B 1 203 ? -18.156 5.73 22.875 1 90.38 203 LEU B N 1
ATOM 3469 C CA . LEU B 1 203 ? -17.875 4.309 23.062 1 90.38 203 LEU B CA 1
ATOM 3470 C C . LEU B 1 203 ? -16.406 4.09 23.422 1 90.38 203 LEU B C 1
ATOM 3472 O O . LEU B 1 203 ? -16.078 3.234 24.234 1 90.38 203 LEU B O 1
ATOM 3476 N N . LEU B 1 204 ? -15.492 4.852 22.812 1 93.44 204 LEU B N 1
ATOM 3477 C CA . LEU B 1 204 ? -14.07 4.547 22.906 1 93.44 204 LEU B CA 1
ATOM 3478 C C . LEU B 1 204 ? -13.344 5.59 23.75 1 93.44 204 LEU B C 1
ATOM 3480 O O . LEU B 1 204 ? -12.164 5.426 24.078 1 93.44 204 LEU B O 1
ATOM 3484 N N . GLY B 1 205 ? -13.977 6.598 24.078 1 91.44 205 GLY B N 1
ATOM 3485 C CA . GLY B 1 205 ? -13.383 7.66 24.875 1 91.44 205 GLY B CA 1
ATOM 3486 C C . GLY B 1 205 ? -13.203 8.953 24.109 1 91.44 205 GLY B C 1
ATOM 3487 O O . GLY B 1 205 ? -12.922 8.93 22.906 1 91.44 205 GLY B O 1
ATOM 3488 N N . ASN B 1 206 ? -13.227 10.031 24.781 1 90.75 206 ASN B N 1
ATOM 3489 C CA . ASN B 1 206 ? -13.227 11.352 24.156 1 90.75 206 ASN B CA 1
ATOM 3490 C C . ASN B 1 206 ? -11.875 11.664 23.516 1 90.75 206 ASN B C 1
ATOM 3492 O O . ASN B 1 206 ? -11.805 12.43 22.547 1 90.75 206 ASN B O 1
ATOM 3496 N N . ASP B 1 207 ? -10.875 11.023 23.984 1 91.31 207 ASP B N 1
ATOM 3497 C CA . ASP B 1 207 ? -9.539 11.398 23.547 1 91.31 207 ASP B CA 1
ATOM 3498 C C . ASP B 1 207 ? -9.094 10.555 22.344 1 91.31 207 ASP B C 1
ATOM 3500 O O . ASP B 1 207 ? -8.016 10.781 21.797 1 91.31 207 ASP B O 1
ATOM 3504 N N . ILE B 1 208 ? -9.945 9.727 21.891 1 92.5 208 ILE B N 1
ATOM 3505 C CA . ILE B 1 208 ? -9.555 8.797 20.844 1 92.5 208 ILE B CA 1
ATOM 3506 C C . ILE B 1 208 ? -9.391 9.539 19.516 1 92.5 208 ILE B C 1
ATOM 3508 O O . ILE B 1 208 ? -8.617 9.117 18.656 1 92.5 208 ILE B O 1
ATOM 3512 N N . ILE B 1 209 ? -10.203 10.562 19.391 1 94.12 209 ILE B N 1
ATOM 3513 C CA . ILE B 1 209 ? -10.164 11.375 18.188 1 94.12 209 ILE B CA 1
ATOM 3514 C C . ILE B 1 209 ? -9.984 12.844 18.547 1 94.12 209 ILE B C 1
ATOM 3516 O O . ILE B 1 209 ? -10.758 13.398 19.328 1 94.12 209 ILE B O 1
ATOM 3520 N N . LEU B 1 210 ? -9.008 13.398 18.031 1 90.5 210 LEU B N 1
ATOM 3521 C CA . LEU B 1 210 ? -8.789 14.828 18.203 1 90.5 210 LEU B CA 1
ATOM 3522 C C . LEU B 1 210 ? -9.539 15.617 17.141 1 90.5 210 LEU B C 1
ATOM 3524 O O . LEU B 1 210 ? -9.641 15.188 15.984 1 90.5 210 LEU B O 1
ATOM 3528 N N . SER B 1 211 ? -10.086 16.719 17.578 1 89.06 211 SER B N 1
ATOM 3529 C CA . SER B 1 211 ? -10.781 17.594 16.641 1 89.06 211 SER B CA 1
ATOM 3530 C C . SER B 1 211 ? -10.023 18.906 16.453 1 89.06 211 SER B C 1
ATOM 3532 O O . SER B 1 211 ? -9.461 19.453 17.422 1 89.06 211 SER B O 1
ATOM 3534 N N . ASN B 1 212 ? -9.898 19.203 15.258 1 82.44 212 ASN B N 1
ATOM 3535 C CA . ASN B 1 212 ? -9.406 20.531 14.883 1 82.44 212 ASN B CA 1
ATOM 3536 C C . ASN B 1 212 ? -10.367 21.234 13.93 1 82.44 212 ASN B C 1
ATOM 3538 O O . ASN B 1 212 ? -10.797 20.656 12.93 1 82.44 212 ASN B O 1
ATOM 3542 N N . ARG B 1 213 ? -10.734 22.453 14.211 1 78.31 213 ARG B N 1
ATOM 3543 C CA . ARG B 1 213 ? -11.766 23.188 13.477 1 78.31 213 ARG B CA 1
ATOM 3544 C C . ARG B 1 213 ? -11.398 23.312 12 1 78.31 213 ARG B C 1
ATOM 3546 O O . ARG B 1 213 ? -12.273 23.281 11.133 1 78.31 213 ARG B O 1
ATOM 3553 N N . VAL B 1 214 ? -10.195 23.406 11.766 1 72.19 214 VAL B N 1
ATOM 3554 C CA . VAL B 1 214 ? -9.773 23.656 10.391 1 72.19 214 VAL B CA 1
ATOM 3555 C C . VAL B 1 214 ? -9.336 22.344 9.734 1 72.19 214 VAL B C 1
ATOM 3557 O O . VAL B 1 214 ? -9.789 22.016 8.641 1 72.19 214 VAL B O 1
ATOM 3560 N N . SER B 1 215 ? -8.711 21.469 10.492 1 75.62 215 SER B N 1
ATOM 3561 C CA . SER B 1 215 ? -8.047 20.312 9.898 1 75.62 215 SER B CA 1
ATOM 3562 C C . SER B 1 215 ? -8.938 19.078 9.961 1 75.62 215 SER B C 1
ATOM 3564 O O . SER B 1 215 ? -8.703 18.109 9.234 1 75.62 215 SER B O 1
ATOM 3566 N N . GLY B 1 216 ? -9.875 19.094 10.844 1 88.19 216 GLY B N 1
ATOM 3567 C CA . GLY B 1 216 ? -10.781 17.969 10.914 1 88.19 216 GLY B CA 1
ATOM 3568 C C . GLY B 1 216 ? -10.484 17.031 12.086 1 88.19 216 GLY B C 1
ATOM 3569 O O . GLY B 1 216 ? -10.375 17.484 13.227 1 88.19 216 GLY B O 1
ATOM 3570 N N . TYR B 1 217 ? -10.344 15.82 11.781 1 89.44 217 TYR B N 1
ATOM 3571 C CA . TYR B 1 217 ? -10.266 14.828 12.852 1 89.44 217 TYR B CA 1
ATOM 3572 C C . TYR B 1 217 ? -9.023 13.961 12.703 1 89.44 217 TYR B C 1
ATOM 3574 O O . TYR B 1 217 ? -8.602 13.656 11.586 1 89.44 217 TYR B O 1
ATOM 3582 N N . LYS B 1 218 ? -8.398 13.602 13.844 1 89.56 218 LYS B N 1
ATOM 3583 C CA . LYS B 1 218 ? -7.219 12.75 13.867 1 89.56 218 LYS B CA 1
ATOM 3584 C C . LYS B 1 218 ? -7.324 11.695 14.969 1 89.56 218 LYS B C 1
ATOM 3586 O O . LYS B 1 218 ? -7.711 12 16.094 1 89.56 218 LYS B O 1
ATOM 3591 N N . ILE B 1 219 ? -7.023 10.492 14.523 1 90.19 219 ILE B N 1
ATOM 3592 C CA . ILE B 1 219 ? -7.016 9.43 15.523 1 90.19 219 ILE B CA 1
ATOM 3593 C C . ILE B 1 219 ? -5.879 9.664 16.516 1 90.19 219 ILE B C 1
ATOM 3595 O O . ILE B 1 219 ? -4.785 10.078 16.125 1 90.19 219 ILE B O 1
ATOM 3599 N N . ASN B 1 220 ? -6.168 9.508 17.734 1 86.69 220 ASN B N 1
ATOM 3600 C CA . ASN B 1 220 ? -5.207 9.742 18.812 1 86.69 220 ASN B CA 1
ATOM 3601 C C . ASN B 1 220 ? -4.867 8.453 19.547 1 86.69 220 ASN B C 1
ATOM 3603 O O . ASN B 1 220 ? -5.445 8.164 20.594 1 86.69 220 ASN B O 1
ATOM 3607 N N . ILE B 1 221 ? -3.949 7.746 19.016 1 83.44 221 ILE B N 1
ATOM 3608 C CA . ILE B 1 221 ? -3.588 6.473 19.625 1 83.44 221 ILE B CA 1
ATOM 3609 C C . ILE B 1 221 ? -2.072 6.387 19.781 1 83.44 221 ILE B C 1
ATOM 3611 O O . ILE B 1 221 ? -1.33 7.031 19.031 1 83.44 221 ILE B O 1
#

pLDDT: mean 87.43, std 10.11, range [43.69, 96.94]

InterPro domains:
  IPR001789 Signal transduction response regulator, receiver domain [PS50110] (5-118)
  IPR001867 OmpR/PhoB-type DNA-binding domain [PF00486] (149-218)
  IPR001867 OmpR/PhoB-type DNA-binding domain [SM00862] (149-219)
  IPR011006 CheY-like superfamily [SSF52172] (1-181)
  IPR016032 Signal transduction response regulator, C-terminal effector [SSF46894] (132-219)
  IPR036388 Winged helix-like DNA-binding domain superfamily [G3DSA:1.10.10.10] (131-220)

Nearest PDB structures (foldseek):
  8jo2-assembly1_H  TM=6.067E-01  e=2.638E-13  Klebsiella pneumoniae JM45
  4s04-assembly2_F  TM=4.984E-01  e=6.368E-13  Klebsiella pneumoniae JM45
  7lza-assembly1_A  TM=4.846E-01  e=9.290E-13  Streptomyces coelicolor A3(2)
  4kfc-assembly1_A  TM=4.839E-01  e=1.259E-10  Escherichia coli K-12
  4kny-assembly1_B  TM=4.804E-01  e=7.609E-11  Escherichia coli K-12

Sequence (442 aa):
MKAIRILVLESNDKSISQIIEILKNNDFLVDICSNNDEFLESIYYNLYDLYLLNINEEKAIPRFQLIKLLNECHDMTMKMVIASISSMIKPSFISGCDECVIRNVDEDEIILRIKALIRRQFKVHSDFITLKKNIKYGIFNKKILVDNDEIILGEKPLLILDYLLKFRDIFVSSEDLEKEVYPACSDSKNGVIRFHIHKIRQLLGNDIILSNRVSGYKINIMKAIRILVLESNDKSISQIIEILKNNDFLVDICSNNDEFLESIYYNLYDLYLLNINEEKAIPRFQLIKLLNECHDMTMKMVIASISSMIKPSFISGCDECVIRNVDEDEIILRIKALIRRQFKVHSDFITLKKNIKYGIFNKKILVDNDEIILGEKPLLILDYLLKFRDIFVSSEDLEKEVYPACSDSKNGVIRFHIHKIRQLLGNDIILSNRVSGYKINI

Radius of gyration: 21.9 Å; Cα contacts (8 Å, |Δi|>4): 768; chains: 2; bounding box: 55×53×51 Å

Solvent-accessible surface area (backbone atoms only — not comparable to full-atom values): 23994 Å² total; per-residue (Å²): 118,76,36,46,30,33,40,32,40,37,54,89,78,52,81,56,48,68,54,53,50,51,44,46,73,69,56,33,41,75,46,79,25,63,44,70,66,54,43,55,52,48,59,71,78,42,83,58,54,28,40,38,37,58,35,41,86,91,51,32,66,69,51,40,50,49,44,39,53,48,52,69,68,71,48,83,52,43,33,33,35,36,18,69,46,74,83,46,47,58,57,42,42,73,34,56,33,67,42,73,43,55,62,91,51,60,63,67,49,55,52,46,51,51,50,35,56,53,25,56,53,46,68,44,82,52,67,54,45,71,55,46,99,53,28,36,36,28,76,59,52,55,41,36,27,48,77,83,36,78,54,86,65,56,71,64,35,42,50,51,51,54,52,35,49,44,41,60,79,24,29,39,31,63,65,59,49,40,46,69,72,40,46,86,85,47,87,72,64,80,71,56,59,57,54,33,51,48,53,47,25,72,74,71,35,70,67,40,50,42,78,38,96,83,36,21,38,23,46,44,104,118,77,36,46,29,34,39,33,40,37,56,88,78,54,84,56,50,68,52,53,51,52,42,46,73,69,57,33,41,75,46,80,26,62,46,71,67,53,42,55,51,49,58,72,78,41,84,56,56,29,39,38,37,57,36,41,85,90,50,32,66,66,49,40,52,49,45,38,51,48,49,69,66,70,47,84,52,44,32,33,35,35,19,68,46,74,83,46,47,58,58,42,44,72,33,55,34,67,41,73,44,55,61,93,51,61,65,66,49,54,52,46,51,52,51,34,57,52,26,56,53,46,67,44,84,52,68,54,44,70,54,46,99,52,29,35,37,28,74,60,51,58,42,36,26,48,77,86,36,79,53,87,64,58,71,64,36,42,50,50,52,55,51,35,50,44,40,61,80,24,29,40,30,64,65,59,49,40,46,70,70,38,47,86,86,46,89,71,64,79,71,54,58,58,54,32,51,49,54,46,24,71,73,70,34,69,66,39,49,42,80,39,96,83,36,23,39,23,46,46,102

Secondary structure (DSSP, 8-state):
----EEEEE--TT-TTHHHHHHHHHTT-EEEEESSHHHHHHHHHH---SEEEEEE-STTHHHHHHHHHHHHHTT---EEEEEESSGGGHHHHHHHT-SEEEETTS-HHHHHHHHHHHHHHHHT-SSSEEEEETTEEEETTT--EEETTEEEPPPHHHHHHHHHHHHTTTSBB-HHHHHHHHS-TT----THHHHHHHHHHHHHH-GGGEEEETTTEEEE--/----EEEEE--TT-TTHHHHHHHHHTT-EEEEESSHHHHHHHHHH---SEEEEEE-STTHHHHHHHHHHHHHTT---EEEEEESSGGGHHHHHHHT-SEEEETTS-HHHHHHHHHHHHHHHHT-SSSEEEEETTEEEETTT--EEETTEEEPPPHHHHHHHHHHHHTTTSBB-HHHHHHHHS-TT----THHHHHHHHHHHHHH-GGGEEEETTTEEEE--

Foldseek 3Di:
DAFQEEEEAAAPVCLQVVLQVVCVVVVYHYHYDHDPVVVVVCVVVDDGQEYEYEDEPVCLPVVLVVLLVCVVVVDPRAYEYAYCDPVSQVSNVVSPHPYYDYRPDDSVVVVVVVVVSQCVLLPHPDQWDDLDPQWIAGSRGLFIGGVNHTDDADPLLSQLVNVLSSVAPFFAALVRSCCRSPPPPDPDDSPVVVVSLVSVCVVPNVQQWDQDPVRGIHGDD/DAFQEEEEAAAPVCLQVVLVVVCVVVVYHYHYDHDDVVVVVCVVVDDGQEYEYEDEPVCLPVVLVSLLVCVVVVPPRAYEYAYCDPVSQVSNVVSPHPYYDYRPDDSVVVVVVVVVVQCVLLPHPDQWDDLDPQWIAGSRGLFIGGVNHTDDADPLLSQLVNVLSSVAPFFAALVRSCCRSPPPVDPDDSVVSVVSLVSVCVVPNVQQWDQDPVRGIHGDD